Protein 5N10 (pdb70)

Organism: Homo sapiens (NCBI:txid9606)

Radius of gyration: 26.57 Å; Cα contacts (8 Å, |Δi|>4): 600; chains: 5; bounding box: 74×60×58 Å

Nearest PDB structures (foldseek):
  6fna-assembly1_A  TM=9.898E-01  e=1.212E-25  Homo sapiens
  8we2-assembly1_B  TM=9.882E-01  e=4.073E-25  Homo sapiens
  8p1h-assembly1_B-2  TM=9.927E-01  e=7.636E-25  Homo sapiens
  7d8p-assembly1_B  TM=9.892E-01  e=4.660E-25  Homo sapiens
  5exa-assembly1_A  TM=9.901E-01  e=1.638E-24  Homo sapiens

Foldseek 3Di:
DDDD/DDLVVLLVQLVVCVVVVNLVSNLVSLLVNLVVQAADDPSSVVSNVVSLCSVLVVLLVVLVVLVVVLVVDDVVNVPSVVSVVVSVVSLVSNVVSLVSLLVSLVPHQCVNDDDLLSNLQSLLVQLVSLLSNLLPDDDVSNVVSLVSSLVSLVVSQVSCVPPHQLLALSNLVSLLVVLVSCCPRVVNLVVSLVSLVVSLVSCVVVVVPDDPVCNVSSVVSSVSSVVVNCVSVVD/DDLVVDDLVVLVVQLVVCVVVVNLVSNLVSLLSSQVVFAEDDPSSLVSNCVSLCVVLVVLVVVLVVLVVCLVPDDDDVVVNVVSVVVSVVSLVSNVVSLVSLLCSLVPGQCVNDDQLLSNLSSLLSQLVSLLSNLVPDDDPSNVVSLVRSLVSLVVSQVSCVVPHQLLPLSNLVSLLVNLVSCCPPVVHNVVSLVSLVVSLVSNVVCLVVDDPVSNVSRVVSSVSSVVVNVVRVVD/DPAPVDDPVRHDDD

Structure (mmCIF, N/CA/C/O backbone):
data_5N10
#
_entry.id   5N10
#
_cell.length_a   133.807
_cell.length_b   57.571
_cell.length_c   93.450
_cell.angle_alpha   90.00
_cell.angle_beta   98.64
_cell.angle_gamma   90.00
#
_symmetry.space_group_name_H-M   'C 1 2 1'
#
loop_
_entity.id
_entity.type
_entity.pdbx_description
1 polymer 'Estrogen receptor'
2 polymer '14-3-3 protein beta/alpha'
3 polymer '14-3-3 protein beta/alpha'
4 non-polymer GLYCEROL
5 non-polymer Cucurbit[8]uril
6 water water
#
loop_
_atom_site.group_PDB
_atom_site.id
_atom_site.type_symbol
_atom_site.label_atom_id
_atom_site.label_alt_id
_atom_site.label_comp_id
_atom_site.label_asym_id
_atom_site.label_entity_id
_atom_site.label_seq_id
_atom_site.pdbx_PDB_ins_code
_atom_site.Cartn_x
_atom_site.Cartn_y
_atom_site.Cartn_z
_atom_site.occupancy
_atom_site.B_iso_or_equiv
_atom_site.auth_seq_id
_atom_site.auth_comp_id
_atom_site.auth_asym_id
_atom_site.auth_atom_id
_atom_site.pdbx_PDB_model_num
ATOM 1 N N . PHE A 1 11 ? 22.344 2.871 27.564 1.00 36.97 591 PHE F N 1
ATOM 2 C CA . PHE A 1 11 ? 23.166 2.713 26.362 1.00 30.96 591 PHE F CA 1
ATOM 3 C C . PHE A 1 11 ? 24.399 3.592 26.469 1.00 38.78 591 PHE F C 1
ATOM 4 O O . PHE A 1 11 ? 24.362 4.634 27.122 1.00 36.46 591 PHE F O 1
ATOM 20 N N . PRO A 1 12 ? 25.504 3.175 25.836 1.00 31.56 592 PRO F N 1
ATOM 21 C CA . PRO A 1 12 ? 26.701 4.015 25.890 1.00 29.92 592 PRO F CA 1
ATOM 22 C C . PRO A 1 12 ? 26.545 5.249 25.010 1.00 33.12 592 PRO F C 1
ATOM 23 O O . PRO A 1 12 ? 25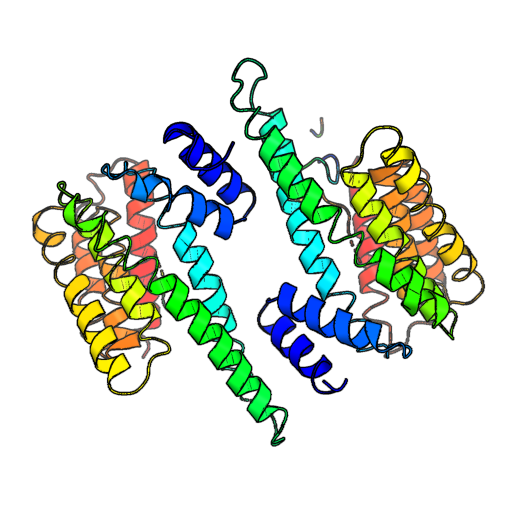.700 5.287 24.111 1.00 30.28 592 PRO F O 1
ATOM 34 N N . ALA A 1 13 ? 27.357 6.266 25.272 1.00 29.26 593 ALA F N 1
ATOM 35 C CA . ALA A 1 13 ? 27.248 7.508 24.540 1.00 25.01 593 ALA F CA 1
ATOM 36 C C . ALA A 1 13 ? 27.925 7.380 23.198 1.00 26.65 593 ALA F C 1
ATOM 37 O O . ALA A 1 13 ? 29.025 6.819 23.106 1.00 29.26 593 ALA F O 1
ATOM 60 N N . VAL A 1 15 ? 28.286 9.998 19.389 1.00 26.59 595 VAL F N 1
ATOM 61 C CA . VAL A 1 15 ? 28.092 11.351 18.848 1.00 31.98 595 VAL F CA 1
ATOM 62 C C . VAL A 1 15 ? 28.034 11.363 17.336 1.00 48.64 595 VAL F C 1
ATOM 63 O O . VAL A 1 15 ? 28.393 10.401 16.656 1.00 35.39 595 VAL F O 1
ATOM 77 N N . MET B 2 3 ? -10.415 -4.506 8.463 1.00 102.33 3 MET A N 1
ATOM 78 C CA . MET B 2 3 ? -9.770 -4.850 9.725 1.00 90.22 3 MET A CA 1
ATOM 79 C C . MET B 2 3 ? -10.757 -4.692 10.866 1.00 82.36 3 MET A C 1
ATOM 80 O O . MET B 2 3 ? -11.705 -3.914 10.764 1.00 88.37 3 MET A O 1
ATOM 93 N N . ASP B 2 4 ? -10.532 -5.428 11.951 1.00 66.91 4 ASP A N 1
ATOM 94 C CA . ASP B 2 4 ? -11.424 -5.380 13.103 1.00 54.97 4 ASP A CA 1
ATOM 95 C C . ASP B 2 4 ? -10.870 -4.479 14.207 1.00 57.71 4 ASP A C 1
ATOM 96 O O . ASP B 2 4 ? -9.667 -4.207 14.278 1.00 48.60 4 ASP A O 1
ATOM 105 N N . LYS B 2 5 ? -11.780 -4.055 15.074 1.00 50.01 5 LYS A N 1
ATOM 106 C CA . LYS B 2 5 ? -11.551 -3.050 16.101 1.00 46.78 5 LYS A CA 1
ATOM 107 C C . LYS B 2 5 ? -10.418 -3.386 17.069 1.00 54.38 5 LYS A C 1
ATOM 108 O O . LYS B 2 5 ? -9.569 -2.538 17.369 1.00 35.00 5 LYS A O 1
ATOM 127 N N . SER B 2 6 ? -10.411 -4.610 17.591 1.00 40.17 6 SER A N 1
ATOM 128 C CA . SER B 2 6 ? -9.423 -4.972 18.606 1.00 34.48 6 SER A CA 1
ATOM 129 C C . SER B 2 6 ? -8.008 -4.905 18.021 1.00 32.26 6 SER A C 1
ATOM 130 O O . SER B 2 6 ? -7.054 -4.546 18.718 1.00 39.07 6 SER A O 1
ATOM 138 N N A GLU B 2 7 ? -7.882 -5.233 16.739 0.45 30.47 7 GLU A N 1
ATOM 139 N N B GLU B 2 7 ? -7.896 -5.260 16.749 0.55 30.53 7 GLU A N 1
ATOM 140 C CA A GLU B 2 7 ? -6.605 -5.203 16.040 0.45 31.82 7 GLU A CA 1
ATOM 141 C CA B GLU B 2 7 ? -6.646 -5.207 16.026 0.55 31.51 7 GLU A CA 1
ATOM 142 C C A GLU B 2 7 ? -6.090 -3.768 15.898 0.45 35.58 7 GLU A C 1
ATOM 143 C C B GLU B 2 7 ? -6.138 -3.765 16.026 0.55 35.30 7 GLU A C 1
ATOM 144 O O A GLU B 2 7 ? -4.906 -3.480 16.076 0.45 29.50 7 GLU A O 1
ATOM 145 O O B GLU B 2 7 ? -5.021 -3.472 16.467 0.55 30.18 7 GLU A O 1
ATOM 168 N N . LEU B 2 8 ? -6.994 -2.869 15.553 1.00 33.27 8 LEU A N 1
ATOM 169 C CA . LEU B 2 8 ? -6.629 -1.444 15.407 1.00 27.26 8 LEU A CA 1
ATOM 170 C C . LEU B 2 8 ? -6.289 -0.817 16.750 1.00 30.76 8 LEU A C 1
ATOM 171 O O . LEU B 2 8 ? -5.365 0.006 16.821 1.00 26.56 8 LEU A O 1
ATOM 188 N N . VAL B 2 9 ? -7.027 -1.173 17.799 1.00 25.36 9 VAL A N 1
ATOM 189 C CA . VAL B 2 9 ? -6.739 -0.663 19.132 1.00 20.64 9 VAL A CA 1
ATOM 190 C C . VAL B 2 9 ? -5.352 -1.117 19.598 1.00 28.39 9 VAL A C 1
ATOM 191 O O . VAL B 2 9 ? -4.576 -0.335 20.150 1.00 22.59 9 VAL A O 1
ATOM 204 N N . GLN B 2 10 ? -5.005 -2.376 19.354 1.00 28.69 10 GLN A N 1
ATOM 205 C CA . GLN B 2 10 ? -3.696 -2.830 19.758 1.00 25.48 10 GLN A CA 1
ATOM 206 C C . GLN B 2 10 ? -2.605 -2.107 18.959 1.00 19.43 10 GLN A C 1
ATOM 207 O O . GLN B 2 10 ? -1.583 -1.734 19.527 1.00 26.13 10 GLN A O 1
ATOM 221 N N . LYS B 2 11 ? -2.832 -1.883 17.679 1.00 25.82 11 LYS A N 1
ATOM 222 C CA . LYS B 2 11 ? -1.875 -1.128 16.874 1.00 25.36 11 LYS A CA 1
ATOM 223 C C . LYS B 2 11 ? -1.682 0.269 17.471 1.00 22.86 11 LYS A C 1
ATOM 224 O O . LYS B 2 11 ? -0.564 0.772 17.610 1.00 22.42 11 LYS A O 1
ATOM 243 N N . ALA B 2 12 ? -2.791 0.899 17.839 1.00 23.13 12 ALA A N 1
ATOM 244 C CA . ALA B 2 12 ? -2.705 2.252 18.427 1.00 22.22 12 ALA A CA 1
ATOM 245 C C . ALA B 2 12 ? -1.886 2.257 19.688 1.00 22.75 12 ALA A C 1
ATOM 246 O O . ALA B 2 12 ? -1.107 3.182 19.957 1.00 20.46 12 ALA A O 1
ATOM 253 N N . LYS B 2 13 ? -2.060 1.228 20.515 1.00 20.56 13 LYS A N 1
ATOM 254 C CA . LYS B 2 13 ? -1.331 1.165 21.757 1.00 20.50 13 LYS A CA 1
ATOM 255 C C . LYS B 2 13 ? 0.189 0.989 21.554 1.00 20.71 13 LYS A C 1
ATOM 256 O O . LYS B 2 13 ? 0.972 1.583 22.291 1.00 22.03 13 LYS A O 1
ATOM 275 N N . LEU B 2 14 ? 0.558 0.143 20.607 1.00 21.80 14 LEU A N 1
ATOM 276 C CA . LEU B 2 14 ? 1.953 -0.062 20.228 1.00 22.02 14 LEU A CA 1
ATOM 277 C C . LEU B 2 14 ? 2.535 1.235 19.678 1.00 19.66 14 LEU A C 1
ATOM 278 O O . LEU B 2 14 ? 3.631 1.654 20.088 1.00 21.16 14 LEU A O 1
ATOM 294 N N . ALA B 2 15 ? 1.790 1.873 18.783 1.00 20.94 15 ALA A N 1
ATOM 295 C CA . ALA B 2 15 ? 2.221 3.129 18.162 1.00 17.67 15 ALA A CA 1
ATOM 296 C C . ALA B 2 15 ? 2.448 4.212 19.218 1.00 18.82 15 ALA A C 1
ATOM 297 O O . ALA B 2 15 ? 3.440 4.974 19.180 1.00 19.47 15 ALA A O 1
ATOM 304 N N . GLU B 2 16 ? 1.548 4.287 20.202 1.00 18.63 16 GLU A N 1
ATOM 305 C CA . GLU B 2 16 ? 1.716 5.228 21.292 1.00 19.08 16 GLU A CA 1
ATOM 306 C C . GLU B 2 16 ? 3.035 5.044 22.030 1.00 21.18 16 GLU A C 1
ATOM 307 O O . GLU B 2 16 ? 3.774 6.003 22.278 1.00 20.08 16 GLU A O 1
ATOM 319 N N . GLN B 2 17 ? 3.337 3.802 22.392 1.00 21.86 17 GLN A N 1
ATOM 320 C CA . GLN B 2 17 ? 4.540 3.525 23.152 1.00 19.65 17 GLN A CA 1
ATOM 321 C C . GLN B 2 17 ? 5.800 3.858 22.326 1.00 18.25 17 GLN A C 1
ATOM 322 O O . GLN B 2 17 ? 6.782 4.389 22.892 1.00 21.57 17 GLN A O 1
ATOM 336 N N . ALA B 2 18 ? 5.710 3.630 21.026 1.00 20.68 18 ALA A N 1
ATOM 337 C CA . ALA B 2 18 ? 6.830 3.869 20.112 1.00 19.38 18 ALA A CA 1
ATOM 338 C C . ALA B 2 18 ? 6.907 5.317 19.658 1.00 21.84 18 ALA A C 1
ATOM 339 O O . ALA B 2 18 ? 7.773 5.649 18.867 1.00 21.19 18 ALA A O 1
ATOM 346 N N . GLU B 2 19 ? 6.001 6.157 20.141 1.00 19.46 19 GLU A N 1
ATOM 347 C CA . GLU B 2 19 ? 5.910 7.562 19.770 1.00 19.70 19 GLU A CA 1
ATOM 348 C C . GLU B 2 19 ? 5.758 7.753 18.261 1.00 19.19 19 GLU A C 1
ATOM 349 O O . GLU B 2 19 ? 6.391 8.640 17.655 1.00 21.41 19 GLU A O 1
ATOM 361 N N . ARG B 2 20 ? 4.942 6.886 17.672 1.00 18.40 20 ARG A N 1
ATOM 362 C CA . ARG B 2 20 ? 4.620 6.938 16.254 1.00 17.80 20 ARG A CA 1
ATOM 363 C C . ARG B 2 20 ? 3.187 7.394 16.115 1.00 18.24 20 ARG A C 1
ATOM 364 O O . ARG B 2 20 ? 2.253 6.622 15.899 1.00 19.06 20 ARG A O 1
ATOM 385 N N . TYR B 2 21 ? 2.993 8.694 16.284 1.00 21.98 21 TYR A N 1
ATOM 386 C CA . TYR B 2 21 ? 1.648 9.187 16.430 1.00 19.19 21 TYR A CA 1
ATOM 387 C C . TYR B 2 21 ? 0.841 9.228 15.133 1.00 18.96 21 TYR A C 1
ATOM 388 O O . TYR B 2 21 ? -0.391 9.170 15.175 1.00 21.68 21 TYR A O 1
ATOM 406 N N . ASP B 2 22 ? 1.492 9.303 13.968 1.00 19.87 22 ASP A N 1
ATOM 407 C CA . ASP B 2 22 ? 0.747 9.197 12.725 1.00 20.23 22 ASP A CA 1
ATOM 408 C C . ASP B 2 22 ? 0.113 7.818 12.613 1.00 20.39 22 ASP A C 1
ATOM 409 O O . ASP B 2 22 ? -1.057 7.691 12.246 1.00 22.51 22 ASP A O 1
ATOM 418 N N . ASP B 2 23 ? 0.876 6.769 12.957 1.00 21.16 23 ASP A N 1
ATOM 419 C CA . ASP B 2 23 ? 0.314 5.436 12.952 1.00 18.62 23 ASP A CA 1
ATOM 420 C C . ASP B 2 23 ? -0.832 5.347 13.963 1.00 18.95 23 ASP A C 1
ATOM 421 O O . ASP B 2 23 ? -1.867 4.715 13.689 1.00 23.52 23 ASP A O 1
ATOM 430 N N . MET B 2 24 ? -0.642 5.950 15.132 1.00 18.56 24 MET A N 1
ATOM 431 C CA . MET B 2 24 ? -1.648 5.870 16.186 1.00 16.88 24 MET A CA 1
ATOM 432 C C . MET B 2 24 ? -2.937 6.541 15.724 1.00 17.79 24 MET A C 1
ATOM 433 O O . MET B 2 24 ? -4.046 5.979 15.906 1.00 20.94 24 MET A O 1
ATOM 447 N N . ALA B 2 25 ? -2.798 7.723 15.137 1.00 21.58 25 ALA A N 1
ATOM 448 C CA . ALA B 2 25 ? -3.962 8.486 14.687 1.00 21.75 25 ALA A CA 1
ATOM 449 C C . ALA B 2 25 ? -4.688 7.732 13.575 1.00 23.21 25 ALA A C 1
ATOM 450 O O . ALA B 2 25 ? -5.915 7.645 13.578 1.00 22.68 25 ALA A O 1
ATOM 457 N N . ALA B 2 26 ? -3.931 7.183 12.633 1.00 21.59 26 ALA A N 1
ATOM 458 C CA . ALA B 2 26 ? -4.535 6.432 11.539 1.00 27.04 26 ALA A CA 1
ATOM 459 C C . ALA B 2 26 ? -5.336 5.248 12.067 1.00 25.63 26 ALA A C 1
ATOM 460 O O . ALA B 2 26 ? -6.449 4.987 11.584 1.00 25.70 26 ALA A O 1
ATOM 467 N N . ALA B 2 27 ? -4.792 4.513 13.036 1.00 21.28 27 ALA A N 1
ATOM 468 C CA . ALA B 2 27 ? -5.510 3.384 13.607 1.00 24.43 27 ALA A CA 1
ATOM 469 C C . ALA B 2 27 ? -6.823 3.840 14.221 1.00 30.90 27 ALA A C 1
ATOM 470 O O . ALA B 2 27 ? -7.874 3.244 13.974 1.00 25.49 27 ALA A O 1
ATOM 477 N N . MET B 2 28 ? -6.766 4.881 15.049 1.00 24.51 28 MET A N 1
ATOM 478 C CA . MET B 2 28 ? -7.975 5.303 15.771 1.00 18.24 28 MET A CA 1
ATOM 479 C C . MET B 2 28 ? -8.984 6.048 14.886 1.00 24.93 28 MET A C 1
ATOM 480 O O . MET B 2 28 ? -10.172 6.055 15.204 1.00 25.45 28 MET A O 1
ATOM 494 N N . LYS B 2 29 ? -8.536 6.634 13.798 1.00 22.94 29 LYS A N 1
ATOM 495 C CA . LYS B 2 29 ? -9.447 7.216 12.809 1.00 22.75 29 LYS A CA 1
ATOM 496 C C . LYS B 2 29 ? -10.230 6.070 12.192 1.00 27.52 29 LYS A C 1
ATOM 497 O O . LYS B 2 29 ? -11.450 6.135 12.051 1.00 27.88 29 LYS A O 1
ATOM 516 N N . ALA B 2 30 ? -9.526 5.001 11.844 1.00 25.30 30 ALA A N 1
ATOM 517 C CA . ALA B 2 30 ? -10.205 3.808 11.311 1.00 28.75 30 ALA A CA 1
ATOM 518 C C . ALA B 2 30 ? -11.247 3.239 12.281 1.00 30.16 30 ALA A C 1
ATOM 519 O O . ALA B 2 30 ? -12.391 2.941 11.874 1.00 31.02 30 ALA A O 1
ATOM 526 N N . VAL B 2 31 ? -10.874 3.068 13.545 1.00 24.64 31 VAL A N 1
ATOM 527 C CA . VAL B 2 31 ? -11.805 2.649 14.579 1.00 26.04 31 VAL A CA 1
ATOM 528 C C . VAL B 2 31 ? -13.038 3.552 14.613 1.00 32.94 31 VAL A C 1
ATOM 529 O O . VAL B 2 31 ? -14.167 3.066 14.662 1.00 27.57 31 VAL A O 1
ATOM 542 N N . THR B 2 32 ? -12.828 4.866 14.610 1.00 24.92 32 THR A N 1
ATOM 543 C CA . THR B 2 32 ? -13.950 5.792 14.686 1.00 23.72 32 THR A CA 1
ATOM 544 C C . THR B 2 32 ? -14.887 5.657 13.478 1.00 25.42 32 THR A C 1
ATOM 545 O O . THR B 2 32 ? -16.110 5.743 13.629 1.00 30.76 32 THR A O 1
ATOM 556 N N . GLU B 2 33 ? -14.317 5.498 12.293 1.00 25.35 33 GLU A N 1
ATOM 557 C CA . GLU B 2 33 ? -15.083 5.451 11.045 1.00 32.60 33 GLU A CA 1
ATOM 558 C C . GLU B 2 33 ? -15.929 4.174 10.918 1.00 38.11 33 GLU A C 1
ATOM 559 O O . GLU B 2 33 ? -16.716 4.034 9.977 1.00 37.46 33 GLU A O 1
ATOM 571 N N . GLN B 2 34 ? -15.792 3.269 11.878 1.00 31.02 34 GLN A N 1
ATOM 572 C CA . GLN B 2 34 ? -16.639 2.069 11.921 1.00 37.49 34 GLN A CA 1
ATOM 573 C C . GLN B 2 34 ? -18.013 2.397 12.499 1.00 49.57 34 GLN A C 1
ATOM 574 O O . GLN B 2 34 ? -18.934 1.568 12.456 1.00 41.34 34 GLN A O 1
ATOM 588 N N . GLY B 2 35 ? -18.139 3.598 13.061 1.00 36.67 35 GLY A N 1
ATOM 589 C CA . GLY B 2 35 ? -19.443 4.185 13.335 1.00 39.13 35 GLY A CA 1
ATOM 590 C C . GLY B 2 35 ? -20.060 3.902 14.682 1.00 35.34 35 GLY A C 1
ATOM 591 O O . GLY B 2 35 ? -21.138 4.411 14.992 1.00 47.01 35 GLY A O 1
ATOM 595 N N A HIS B 2 36 ? -19.377 3.099 15.489 0.37 32.28 36 HIS A N 1
ATOM 596 N N B HIS B 2 36 ? -19.392 3.087 15.487 0.31 32.27 36 HIS A N 1
ATOM 597 N N C HIS B 2 36 ? -19.392 3.093 15.492 0.32 32.22 36 HIS A N 1
ATOM 598 C CA A HIS B 2 36 ? -19.842 2.730 16.822 0.37 38.66 36 HIS A CA 1
ATOM 599 C CA B HIS B 2 36 ? -19.879 2.755 16.818 0.31 38.80 36 HIS A CA 1
ATOM 600 C CA C HIS B 2 36 ? -19.891 2.763 16.818 0.32 38.80 36 HIS A CA 1
ATOM 601 C C A HIS B 2 36 ? -19.295 3.699 17.870 0.37 39.03 36 HIS A C 1
ATOM 602 C C B HIS B 2 36 ? -19.314 3.724 17.853 0.31 38.96 36 HIS A C 1
ATOM 603 C C C HIS B 2 36 ? -19.305 3.703 17.865 0.32 39.02 36 HIS A C 1
ATOM 604 O O A HIS B 2 36 ? -18.180 4.200 17.731 0.37 35.51 36 HIS A O 1
ATOM 605 O O B HIS B 2 36 ? -18.213 4.247 17.687 0.31 35.61 36 HIS A O 1
ATOM 606 O O C HIS B 2 36 ? -18.184 4.188 17.719 0.32 35.57 36 HIS A O 1
ATOM 646 N N . GLU B 2 37 ? -20.073 3.962 18.916 1.00 33.97 37 GLU A N 1
ATOM 647 C CA . GLU B 2 37 ? -19.616 4.825 20.005 1.00 36.61 37 GLU A CA 1
ATOM 648 C C . GLU B 2 37 ? -18.317 4.291 20.620 1.00 43.11 37 GLU A C 1
ATOM 649 O O . GLU B 2 37 ? -18.209 3.104 20.919 1.00 34.25 37 GLU A O 1
ATOM 663 N N . LEU B 2 38 ? -17.316 5.156 20.768 1.00 28.25 38 LEU A N 1
ATOM 664 C CA . LEU B 2 38 ? -16.049 4.742 21.376 1.00 24.65 38 LEU A CA 1
ATOM 665 C C . LEU B 2 38 ? -16.119 4.496 22.870 1.00 25.09 38 LEU A C 1
ATOM 666 O O . LEU B 2 38 ? -16.769 5.231 23.629 1.00 26.73 38 LEU A O 1
ATOM 682 N N . SER B 2 39 ? -15.383 3.475 23.308 1.00 26.52 39 SER A N 1
ATOM 683 C CA . SER B 2 39 ? -15.176 3.258 24.736 1.00 27.73 39 SER A CA 1
ATOM 684 C C . SER B 2 39 ? -14.333 4.384 25.267 1.00 28.87 39 SER A C 1
ATOM 685 O O . SER B 2 39 ? -13.738 5.131 24.466 1.00 29.04 39 SER A O 1
ATOM 693 N N . ASN B 2 40 ? -14.276 4.541 26.583 1.00 27.32 40 ASN A N 1
ATOM 694 C CA . ASN B 2 40 ? -13.405 5.559 27.164 1.00 27.28 40 ASN A CA 1
ATOM 695 C C . ASN B 2 40 ? -11.936 5.330 26.786 1.00 32.13 40 ASN A C 1
ATOM 696 O O . ASN B 2 40 ? -11.175 6.298 26.553 1.00 27.16 40 ASN A O 1
ATOM 707 N N . GLU B 2 41 ? -11.526 4.061 26.755 1.00 28.08 41 GLU A N 1
ATOM 708 C CA . GLU B 2 41 ? -10.155 3.715 26.352 1.00 29.06 41 GLU A CA 1
ATOM 709 C C . GLU B 2 41 ? -9.865 4.148 24.914 1.00 27.82 41 GLU A C 1
ATOM 710 O O . GLU B 2 41 ? -8.819 4.766 24.629 1.00 27.19 41 GLU A O 1
ATOM 722 N N . GLU B 2 42 ? -10.779 3.818 24.011 1.00 25.12 42 GLU A N 1
ATOM 723 C CA . GLU B 2 42 ? -10.656 4.198 22.618 1.00 23.48 42 GLU A CA 1
ATOM 724 C C . GLU B 2 42 ? -10.660 5.730 22.442 1.00 23.21 42 GLU A C 1
ATOM 725 O O . GLU B 2 42 ? -9.867 6.275 21.675 1.00 22.23 42 GLU A O 1
ATOM 737 N N . ARG B 2 43 ? -11.563 6.396 23.136 1.00 23.45 43 ARG A N 1
ATOM 738 C CA . ARG B 2 43 ? -11.654 7.843 23.068 1.00 23.53 43 ARG A CA 1
ATOM 739 C C . ARG B 2 43 ? -10.339 8.469 23.466 1.00 24.84 43 ARG A C 1
ATOM 740 O O . ARG B 2 43 ? -9.853 9.434 22.856 1.00 22.87 43 ARG A O 1
ATOM 761 N N . ASN B 2 44 ? -9.746 7.946 24.527 1.00 21.50 44 ASN A N 1
ATOM 762 C CA A ASN B 2 44 ? -8.459 8.450 25.018 0.51 23.69 44 ASN A CA 1
ATOM 763 C CA B ASN B 2 44 ? -8.516 8.550 24.995 0.49 24.08 44 ASN A CA 1
ATOM 764 C C . ASN B 2 44 ? -7.353 8.278 24.008 1.00 22.22 44 ASN A C 1
ATOM 765 O O . ASN B 2 44 ? -6.550 9.173 23.787 1.00 22.70 44 ASN A O 1
ATOM 786 N N . LEU B 2 45 ? -7.291 7.101 23.404 1.00 18.75 45 LEU A N 1
ATOM 787 C CA . LEU B 2 45 ? -6.278 6.804 22.369 1.00 20.22 45 LEU A CA 1
ATOM 788 C C . LEU B 2 45 ? -6.427 7.770 21.188 1.00 21.04 45 LEU A C 1
ATOM 789 O O . LEU B 2 45 ? -5.426 8.294 20.676 1.00 21.07 45 LEU A O 1
ATOM 805 N N . LEU B 2 46 ? -7.648 7.990 20.715 1.00 18.49 46 LEU A N 1
ATOM 806 C CA . LEU B 2 46 ? -7.888 8.913 19.611 1.00 20.41 46 LEU A CA 1
ATOM 807 C C . LEU B 2 46 ? -7.410 10.322 19.987 1.00 20.80 46 LEU A C 1
ATOM 808 O O . LEU B 2 46 ? -6.745 10.990 19.204 1.00 19.71 46 LEU A O 1
ATOM 824 N N A SER B 2 47 ? -7.798 10.764 21.171 0.76 18.91 47 SER A N 1
ATOM 825 N N B SER B 2 47 ? -7.767 10.762 21.184 0.24 19.16 47 SER A N 1
ATOM 826 C CA A SER B 2 47 ? -7.463 12.101 21.661 0.76 18.13 47 SER A CA 1
ATOM 827 C CA B SER B 2 47 ? -7.433 12.110 21.630 0.24 18.52 47 SER A CA 1
ATOM 828 C C A SER B 2 47 ? -5.950 12.315 21.772 0.76 22.19 47 SER A C 1
ATOM 829 C C B SER B 2 47 ? -5.928 12.314 21.757 0.24 22.18 47 SER A C 1
ATOM 830 O O A SER B 2 47 ? -5.420 13.356 21.351 0.76 19.90 47 SER A O 1
ATOM 831 O O B SER B 2 47 ? -5.389 13.335 21.318 0.24 19.79 47 SER A O 1
ATOM 846 N N . VAL B 2 48 ? -5.244 11.347 22.368 1.00 19.40 48 VAL A N 1
ATOM 847 C CA . VAL B 2 48 ? -3.818 11.448 22.549 1.00 20.52 48 VAL A CA 1
ATOM 848 C C . VAL B 2 48 ? -3.121 11.445 21.195 1.00 19.10 48 VAL A C 1
ATOM 849 O O . VAL B 2 48 ? -2.174 12.208 20.979 1.00 18.48 48 VAL A O 1
ATOM 863 N N . ALA B 2 49 ? -3.591 10.620 20.269 1.00 17.76 49 ALA A N 1
ATOM 864 C CA . ALA B 2 49 ? -2.944 10.546 18.962 1.00 17.30 49 ALA A CA 1
ATOM 865 C C . ALA B 2 49 ? -2.979 11.907 18.277 1.00 17.80 49 ALA A C 1
ATOM 866 O O . ALA B 2 49 ? -1.945 12.430 17.847 1.00 18.87 49 ALA A O 1
ATOM 873 N N . TYR B 2 50 ? -4.160 12.472 18.167 1.00 18.27 50 TYR A N 1
ATOM 874 C CA . TYR B 2 50 ? -4.275 13.683 17.389 1.00 16.71 50 TYR A CA 1
ATOM 875 C C . TYR B 2 50 ? -3.675 14.862 18.149 1.00 16.40 50 TYR A C 1
ATOM 876 O O . TYR B 2 50 ? -3.184 15.802 17.527 1.00 17.84 50 TYR A O 1
ATOM 894 N N . LYS B 2 51 ? -3.699 14.830 19.474 1.00 15.64 51 LYS A N 1
ATOM 895 C CA . LYS B 2 51 ? -3.062 15.908 20.242 1.00 16.95 51 LYS A CA 1
ATOM 896 C C . LYS B 2 51 ? -1.590 16.004 19.857 1.00 18.88 51 LYS A C 1
ATOM 897 O O . LYS B 2 51 ? -1.030 17.099 19.722 1.00 19.03 51 LYS A O 1
ATOM 916 N N . ASN B 2 52 ? -0.951 14.846 19.736 1.00 17.65 52 ASN A N 1
ATOM 917 C CA . ASN B 2 52 ? 0.444 14.809 19.369 1.00 16.11 52 ASN A CA 1
ATOM 918 C C . ASN B 2 52 ? 0.716 15.155 17.925 1.00 16.42 52 ASN A C 1
ATOM 919 O O . ASN B 2 52 ? 1.692 15.866 17.631 1.00 18.70 52 ASN A O 1
ATOM 930 N N . VAL B 2 53 ? -0.122 14.669 17.009 1.00 16.86 53 VAL A N 1
ATOM 931 C CA . VAL B 2 53 ? 0.033 15.002 15.594 1.00 16.94 53 VAL A CA 1
ATOM 932 C C . VAL B 2 53 ? -0.128 16.516 15.358 1.00 17.49 53 VAL A C 1
ATOM 933 O O . VAL B 2 53 ? 0.706 17.178 14.716 1.00 18.78 53 VAL A O 1
ATOM 946 N N . VAL B 2 54 ? -1.175 17.105 15.915 1.00 15.62 54 VAL A N 1
ATOM 947 C CA . VAL B 2 54 ? -1.371 18.536 15.727 1.00 17.41 54 VAL A CA 1
ATOM 948 C C . VAL B 2 54 ? -0.361 19.351 16.548 1.00 18.90 54 VAL A C 1
ATOM 949 O O . VAL B 2 54 ? 0.043 20.435 16.127 1.00 19.15 54 VAL A O 1
ATOM 962 N N . GLY B 2 55 ? 0.003 18.864 17.737 1.00 17.58 55 GLY A N 1
ATOM 963 C CA . GLY B 2 55 ? 0.945 19.535 18.614 1.00 17.60 55 GLY A CA 1
ATOM 964 C C . GLY B 2 55 ? 2.276 19.798 17.947 1.00 18.80 55 GLY A C 1
ATOM 965 O O . GLY B 2 55 ? 2.883 20.849 18.171 1.00 17.77 55 GLY A O 1
ATOM 969 N N . ALA B 2 56 ? 2.739 18.825 17.168 1.00 18.77 56 ALA A N 1
ATOM 970 C CA . ALA B 2 56 ? 3.995 18.978 16.413 1.00 20.37 56 ALA A CA 1
ATOM 971 C C . ALA B 2 56 ? 3.922 20.203 15.521 1.00 18.06 56 ALA A C 1
ATOM 972 O O . ALA B 2 56 ? 4.913 20.958 15.423 1.00 18.58 56 ALA A O 1
ATOM 979 N N . ARG B 2 57 ? 2.794 20.400 14.844 1.00 17.32 57 ARG A N 1
ATOM 980 C CA . ARG B 2 57 ? 2.639 21.524 13.916 1.00 17.69 57 ARG A CA 1
ATOM 981 C C . ARG B 2 57 ? 2.486 22.817 14.685 1.00 19.05 57 ARG A C 1
ATOM 982 O O . ARG B 2 57 ? 3.012 23.870 14.294 1.00 19.21 57 ARG A O 1
ATOM 1003 N N . ARG B 2 58 ? 1.718 22.792 15.772 1.00 17.71 58 ARG A N 1
ATOM 1004 C CA . ARG B 2 58 ? 1.609 24.015 16.581 1.00 17.07 58 ARG A CA 1
ATOM 1005 C C . ARG B 2 58 ? 2.996 24.481 17.016 1.00 19.39 58 ARG A C 1
ATOM 1006 O O . ARG B 2 58 ? 3.340 25.664 16.929 1.00 20.83 58 ARG A O 1
ATOM 1027 N N . SER B 2 59 ? 3.797 23.555 17.532 1.00 18.43 59 SER A N 1
ATOM 1028 C CA . SER B 2 59 ? 5.132 23.883 17.997 1.00 18.26 59 SER A CA 1
ATOM 1029 C C . SER B 2 59 ? 6.016 24.454 16.869 1.00 19.15 59 SER A C 1
ATOM 1030 O O . SER B 2 59 ? 6.642 25.502 17.021 1.00 21.22 59 SER A O 1
ATOM 1038 N N . SER B 2 60 ? 6.040 23.751 15.761 1.00 18.67 60 SER A N 1
ATOM 1039 C CA . SER B 2 60 ? 6.869 24.152 14.603 1.00 18.77 60 SER A CA 1
ATOM 1040 C C . SER B 2 60 ? 6.429 25.522 14.085 1.00 20.57 60 SER A C 1
ATOM 1041 O O . SER B 2 60 ? 7.266 26.358 13.762 1.00 22.25 60 SER A O 1
ATOM 1049 N N . TRP B 2 61 ? 5.126 25.763 14.020 1.00 18.60 61 TRP A N 1
ATOM 1050 C CA . TRP B 2 61 ? 4.585 27.012 13.501 1.00 20.52 61 TRP A CA 1
ATOM 1051 C C . TRP B 2 61 ? 5.019 28.172 14.369 1.00 21.48 61 TRP A C 1
ATOM 1052 O O . TRP B 2 61 ? 5.389 29.243 13.870 1.00 22.14 61 TRP A O 1
ATOM 1073 N N . ARG B 2 62 ? 4.944 27.976 15.686 1.00 19.39 62 ARG A N 1
ATOM 1074 C CA . ARG B 2 62 ? 5.376 29.003 16.624 1.00 21.24 62 ARG A CA 1
ATOM 1075 C C . ARG B 2 62 ? 6.843 29.340 16.460 1.00 23.02 62 ARG A C 1
ATOM 1076 O O . ARG B 2 62 ? 7.213 30.517 16.531 1.00 24.83 62 ARG A O 1
ATOM 1097 N N . VAL B 2 63 ? 7.674 28.331 16.241 1.00 20.47 63 VAL A N 1
ATOM 1098 C CA . VAL B 2 63 ? 9.130 28.527 16.085 1.00 22.69 63 VAL A CA 1
ATOM 1099 C C . VAL B 2 63 ? 9.405 29.327 14.830 1.00 25.83 63 VAL A C 1
ATOM 1100 O O . VAL B 2 63 ? 10.160 30.311 14.855 1.00 25.18 63 VAL A O 1
ATOM 1113 N N . ILE B 2 64 ? 8.798 28.925 13.727 1.00 24.05 64 ILE A N 1
ATOM 1114 C CA . ILE B 2 64 ? 9.071 29.600 12.448 1.00 20.49 64 ILE A CA 1
ATOM 1115 C C . ILE B 2 64 ? 8.477 30.987 12.424 1.00 31.35 64 ILE A C 1
ATOM 1116 O O . ILE B 2 64 ? 9.085 31.929 11.901 1.00 29.25 64 ILE A O 1
ATOM 1132 N N . SER B 2 65 ? 7.305 31.157 13.026 1.00 22.27 65 SER A N 1
ATOM 1133 C CA . SER B 2 65 ? 6.739 32.508 13.164 1.00 26.37 65 SER A CA 1
ATOM 1134 C C . SER B 2 65 ? 7.658 33.449 13.909 1.00 33.34 65 SER A C 1
ATOM 1135 O O . SER B 2 65 ? 7.846 34.616 13.523 1.00 38.16 65 SER A O 1
ATOM 1143 N N . SER B 2 66 ? 8.236 32.954 14.984 1.00 26.93 66 SER A N 1
ATOM 1144 C CA . SER B 2 66 ? 9.152 33.760 15.793 1.00 32.03 66 SER A CA 1
ATOM 1145 C C . SER B 2 66 ? 10.397 34.150 14.986 1.00 46.62 66 SER A C 1
ATOM 1146 O O . SER B 2 66 ? 10.851 35.298 15.040 1.00 37.36 66 SER A O 1
ATOM 1154 N N . ILE B 2 67 ? 10.956 33.187 14.256 1.00 34.80 67 ILE A N 1
ATOM 1155 C CA . ILE B 2 67 ? 12.131 33.448 13.412 1.00 34.64 67 ILE A CA 1
ATOM 1156 C C . ILE B 2 67 ? 11.786 34.491 12.370 1.00 37.02 67 ILE A C 1
ATOM 1157 O O . ILE B 2 67 ? 12.537 35.454 12.155 1.00 45.81 67 ILE A O 1
ATOM 1173 N N . GLU B 2 68 ? 10.648 34.313 11.721 1.00 31.49 68 GLU A N 1
ATOM 1174 C CA . GLU B 2 68 ? 10.181 35.262 10.715 1.00 36.36 68 GLU A CA 1
ATOM 1175 C C . GLU B 2 68 ? 10.192 36.710 11.229 1.00 70.60 68 GLU A C 1
ATOM 1176 O O . GLU B 2 68 ? 10.452 37.648 10.471 1.00 66.97 68 GLU A O 1
ATOM 1188 N N . GLN B 2 69 ? 9.906 36.889 12.517 1.00 48.99 69 GLN A N 1
ATOM 1189 C CA . GLN B 2 69 ? 9.815 38.232 13.116 1.00 44.78 69 GLN A CA 1
ATOM 1190 C C . GLN B 2 69 ? 11.169 38.797 13.543 1.00 55.22 69 GLN A C 1
ATOM 1191 O O . GLN B 2 69 ? 11.314 40.004 13.690 1.00 71.83 69 GLN A O 1
ATOM 1205 N N . LYS B 2 70 ? 12.151 37.924 13.746 1.00 58.32 70 LYS A N 1
ATOM 1206 C CA . LYS B 2 70 ? 13.513 38.350 14.065 1.00 79.65 70 LYS A CA 1
ATOM 1207 C C . LYS B 2 70 ? 14.254 38.803 12.809 1.00 98.05 70 LYS A C 1
ATOM 1208 O O . LYS B 2 70 ? 14.995 39.786 12.836 1.00 107.27 70 LYS A O 1
ATOM 1227 N N . THR B 2 71 ? 14.063 38.070 11.714 1.00 87.89 71 THR A N 1
ATOM 1228 C CA . THR B 2 71 ? 14.700 38.409 10.448 1.00 86.62 71 THR A CA 1
ATOM 1229 C C . THR B 2 71 ? 14.122 39.718 9.925 1.00 101.46 71 THR A C 1
ATOM 1230 O O . THR B 2 71 ? 12.900 39.894 9.870 1.00 76.70 71 THR A O 1
ATOM 1241 N N . GLU B 2 72 ? 15.014 40.631 9.551 1.00 113.48 72 GLU A N 1
ATOM 1242 C CA . GLU B 2 72 ? 14.619 41.951 9.076 1.00 126.40 72 GLU A CA 1
ATOM 1243 C C . GLU B 2 72 ? 13.883 41.835 7.745 1.00 123.91 72 GLU A C 1
ATOM 1244 O O . GLU B 2 72 ? 14.089 40.876 7.005 1.00 130.15 72 GLU A O 1
ATOM 1256 N N . ARG B 2 73 ? 13.011 42.797 7.454 1.00 120.45 73 ARG A N 1
ATOM 1257 C CA . ARG B 2 73 ? 12.228 42.776 6.215 1.00 124.40 73 ARG A CA 1
ATOM 1258 C C . ARG B 2 73 ? 13.086 43.096 4.978 1.00 135.46 73 ARG A C 1
ATOM 1259 O O . ARG B 2 73 ? 12.741 42.708 3.855 1.00 100.20 73 ARG A O 1
ATOM 1280 N N . ASN B 2 74 ? 14.204 43.787 5.199 1.00 160.85 74 ASN A N 1
ATOM 1281 C CA . ASN B 2 74 ? 15.158 44.120 4.139 1.00 152.78 74 ASN A CA 1
ATOM 1282 C C . ASN B 2 74 ? 16.195 43.008 3.944 1.00 135.21 74 ASN A C 1
ATOM 1283 O O . ASN B 2 74 ? 17.006 43.052 3.016 1.00 114.34 74 ASN A O 1
ATOM 1294 N N . GLU B 2 75 ? 16.155 42.016 4.834 1.00 133.68 75 GLU A N 1
ATOM 1295 C CA . GLU B 2 75 ? 17.055 40.868 4.782 1.00 120.60 75 GLU A CA 1
ATOM 1296 C C . GLU B 2 75 ? 16.474 39.892 3.775 1.00 108.93 75 GLU A C 1
ATOM 1297 O O . GLU B 2 75 ? 17.192 39.148 3.101 1.00 107.65 75 GLU A O 1
ATOM 1309 N N . LYS B 2 76 ? 15.147 39.915 3.706 1.00 110.02 76 LYS A N 1
ATOM 1310 C CA . LYS B 2 76 ? 14.372 39.258 2.660 1.00 102.03 76 LYS A CA 1
ATOM 1311 C C . LYS B 2 76 ? 14.737 37.776 2.454 1.00 102.35 76 LYS A C 1
ATOM 1312 O O . LYS B 2 76 ? 14.536 37.224 1.373 1.00 80.84 76 LYS A O 1
ATOM 1331 N N . LYS B 2 77 ? 15.285 37.156 3.499 1.00 114.20 77 LYS A N 1
ATOM 1332 C CA . LYS B 2 77 ? 15.330 35.691 3.629 1.00 76.03 77 LYS A CA 1
ATOM 1333 C C . LYS B 2 77 ? 14.038 35.245 4.286 1.00 84.84 77 LYS A C 1
ATOM 1334 O O . LYS B 2 77 ? 13.828 34.064 4.568 1.00 81.30 77 LYS A O 1
ATOM 1353 N N . GLN B 2 78 ? 13.158 36.209 4.520 1.00 85.14 78 GLN A N 1
ATOM 1354 C CA . GLN B 2 78 ? 11.933 35.946 5.229 1.00 77.99 78 GLN A CA 1
ATOM 1355 C C . GLN B 2 78 ? 10.853 35.476 4.277 1.00 65.54 78 GLN A C 1
ATOM 1356 O O . GLN B 2 78 ? 9.794 35.025 4.718 1.00 72.83 78 GLN A O 1
ATOM 1370 N N . GLN B 2 79 ? 11.110 35.582 2.976 1.00 54.51 79 GLN A N 1
ATOM 1371 C CA . GLN B 2 79 ? 10.234 34.952 1.995 1.00 50.83 79 GLN A CA 1
ATOM 1372 C C . GLN B 2 79 ? 10.172 33.465 2.303 1.00 48.84 79 GLN A C 1
ATOM 1373 O O . GLN B 2 79 ? 9.097 32.868 2.346 1.00 47.26 79 GLN A O 1
ATOM 1387 N N A MET B 2 80 ? 11.343 32.877 2.513 0.40 43.62 80 MET A N 1
ATOM 1388 N N B MET B 2 80 ? 11.335 32.868 2.520 0.60 43.61 80 MET A N 1
ATOM 1389 C CA A MET B 2 80 ? 11.456 31.456 2.800 0.40 43.91 80 MET A CA 1
ATOM 1390 C CA B MET B 2 80 ? 11.394 31.444 2.788 0.60 43.98 80 MET A CA 1
ATOM 1391 C C A MET B 2 80 ? 10.799 31.078 4.116 0.40 35.84 80 MET A C 1
ATOM 1392 C C B MET B 2 80 ? 10.763 31.086 4.118 0.60 36.00 80 MET A C 1
ATOM 1393 O O A MET B 2 80 ? 10.144 30.039 4.209 0.40 34.74 80 MET A O 1
ATOM 1394 O O B MET B 2 80 ? 10.097 30.054 4.224 0.60 34.88 80 MET A O 1
ATOM 1421 N N . GLY B 2 81 ? 10.996 31.909 5.131 1.00 34.13 81 GLY A N 1
ATOM 1422 C CA . GLY B 2 81 ? 10.345 31.723 6.418 1.00 39.03 81 GLY A CA 1
ATOM 1423 C C . GLY B 2 81 ? 8.837 31.764 6.262 1.00 52.46 81 GLY A C 1
ATOM 1424 O O . GLY B 2 81 ? 8.114 30.912 6.777 1.00 30.89 81 GLY A O 1
ATOM 1429 N N . LYS B 2 82 ? 8.351 32.764 5.540 1.00 35.11 82 LYS A N 1
ATOM 1430 C CA . LYS B 2 82 ? 6.937 32.859 5.244 1.00 37.89 82 LYS A CA 1
ATOM 1431 C C . LYS B 2 82 ? 6.388 31.607 4.542 1.00 35.18 82 LYS A C 1
ATOM 1432 O O . LYS B 2 82 ? 5.330 31.086 4.928 1.00 33.32 82 LYS A O 1
ATOM 1451 N N . GLU B 2 83 ? 7.076 31.126 3.509 1.00 29.18 83 GLU A N 1
ATOM 1452 C CA . GLU B 2 83 ? 6.560 29.999 2.756 1.00 36.88 83 GLU A CA 1
ATOM 1453 C C . GLU B 2 83 ? 6.595 28.724 3.610 1.00 30.45 83 GLU A C 1
ATOM 1454 O O . GLU B 2 83 ? 5.726 27.854 3.466 1.00 31.20 83 GLU A O 1
ATOM 1466 N N . TYR B 2 84 ? 7.620 28.603 4.453 1.00 31.02 84 TYR A N 1
ATOM 1467 C CA . TYR B 2 84 ? 7.705 27.415 5.324 1.00 30.32 84 TYR A CA 1
ATOM 1468 C C . TYR B 2 84 ? 6.604 27.470 6.359 1.00 30.37 84 TYR A C 1
ATOM 1469 O O . TYR B 2 84 ? 5.952 26.453 6.641 1.00 28.51 84 TYR A O 1
ATOM 1487 N N . ARG B 2 85 ? 6.374 28.655 6.918 1.00 27.47 85 ARG A N 1
ATOM 1488 C CA . ARG B 2 85 ? 5.270 28.844 7.859 1.00 25.85 85 ARG A CA 1
ATOM 1489 C C . ARG B 2 85 ? 3.971 28.435 7.209 1.00 32.18 85 ARG A C 1
ATOM 1490 O O . ARG B 2 85 ? 3.145 27.755 7.816 1.00 28.73 85 ARG A O 1
ATOM 1511 N N . GLU B 2 86 ? 3.773 28.829 5.959 1.00 25.28 86 GLU A N 1
ATOM 1512 C CA . GLU B 2 86 ? 2.531 28.507 5.279 1.00 26.40 86 GLU A CA 1
ATOM 1513 C C . GLU B 2 86 ? 2.379 27.002 5.050 1.00 24.08 86 GLU A C 1
ATOM 1514 O O . GLU B 2 86 ? 1.256 26.492 5.130 1.00 26.27 86 GLU A O 1
ATOM 1526 N N . LYS B 2 87 ? 3.479 26.310 4.762 1.00 26.79 87 LYS A N 1
ATOM 1527 C CA . LYS B 2 87 ? 3.482 24.856 4.609 1.00 28.28 87 LYS A CA 1
ATOM 1528 C C . LYS B 2 87 ? 2.991 24.178 5.899 1.00 26.69 87 LYS A C 1
ATOM 1529 O O . LYS B 2 87 ? 2.115 23.305 5.877 1.00 25.08 87 LYS A O 1
ATOM 1548 N N . ILE B 2 88 ? 3.584 24.587 7.010 1.00 27.01 88 ILE A N 1
ATOM 1549 C CA . ILE B 2 88 ? 3.215 24.041 8.339 1.00 20.58 88 ILE A CA 1
ATOM 1550 C C . ILE B 2 88 ? 1.757 24.386 8.641 1.00 23.76 88 ILE A C 1
ATOM 1551 O O . ILE B 2 88 ? 0.985 23.543 9.126 1.00 20.90 88 ILE A O 1
ATOM 1567 N N . GLU B 2 89 ? 1.343 25.630 8.361 1.00 21.52 89 GLU A N 1
ATOM 1568 C CA . GLU B 2 89 ? -0.064 26.023 8.558 1.00 20.77 89 GLU A CA 1
ATOM 1569 C C . GLU B 2 89 ? -1.043 25.139 7.831 1.00 23.65 89 GLU A C 1
ATOM 1570 O O . GLU B 2 89 ? -2.060 24.720 8.380 1.00 23.66 89 GLU A O 1
ATOM 1582 N N . ALA B 2 90 ? -0.756 24.876 6.555 1.00 22.48 90 ALA A N 1
ATOM 1583 C CA . ALA B 2 90 ? -1.596 23.984 5.753 1.00 26.39 90 ALA A CA 1
ATOM 1584 C C . ALA B 2 90 ? -1.727 22.575 6.361 1.00 22.96 90 ALA A C 1
ATOM 1585 O O . ALA B 2 90 ? -2.826 22.041 6.434 1.00 23.78 90 ALA A O 1
ATOM 1592 N N . GLU B 2 91 ? -0.625 22.010 6.838 1.00 21.51 91 GLU A N 1
ATOM 1593 C CA . GLU B 2 91 ? -0.679 20.721 7.536 1.00 21.99 91 GLU A CA 1
ATOM 1594 C C . GLU B 2 91 ? -1.581 20.790 8.776 1.00 21.04 91 GLU A C 1
ATOM 1595 O O . GLU B 2 91 ? -2.415 19.903 9.007 1.00 20.93 91 GLU A O 1
ATOM 1607 N N . LEU B 2 92 ? -1.384 21.832 9.571 1.00 20.68 92 LEU A N 1
ATOM 1608 C CA . LEU B 2 92 ? -2.160 22.026 10.809 1.00 20.81 92 LEU A CA 1
ATOM 1609 C C . LEU B 2 92 ? -3.630 22.109 10.442 1.00 23.95 92 LEU A C 1
ATOM 1610 O O . LEU B 2 92 ? -4.479 21.471 11.049 1.00 22.10 92 LEU A O 1
ATOM 1626 N N . GLN B 2 93 ? -3.970 22.888 9.418 1.00 22.59 93 GLN A N 1
ATOM 1627 C CA . GLN B 2 93 ? -5.367 23.004 9.028 1.00 21.30 93 GLN A CA 1
ATOM 1628 C C . GLN B 2 93 ? -5.952 21.675 8.540 1.00 24.06 93 GLN A C 1
ATOM 1629 O O . GLN B 2 93 ? -7.087 21.337 8.862 1.00 23.07 93 GLN A O 1
ATOM 1643 N N A ASP B 2 94 ? -5.171 20.882 7.819 0.67 21.76 94 ASP A N 1
ATOM 1644 N N B ASP B 2 94 ? -5.196 20.846 7.841 0.33 21.94 94 ASP A N 1
ATOM 1645 C CA A ASP B 2 94 ? -5.648 19.566 7.373 0.67 21.05 94 ASP A CA 1
ATOM 1646 C CA B ASP B 2 94 ? -5.785 19.581 7.421 0.33 21.97 94 ASP A CA 1
ATOM 1647 C C A ASP B 2 94 ? -5.925 18.606 8.537 0.67 20.01 94 ASP A C 1
ATOM 1648 C C B ASP B 2 94 ? -5.959 18.592 8.572 0.33 20.18 94 ASP A C 1
ATOM 1649 O O A ASP B 2 94 ? -6.927 17.890 8.543 0.67 22.53 94 ASP A O 1
ATOM 1650 O O B ASP B 2 94 ? -6.924 17.824 8.593 0.33 22.27 94 ASP A O 1
ATOM 1667 N N . ILE B 2 95 ? -5.030 18.604 9.527 1.00 21.21 95 ILE A N 1
ATOM 1668 C CA . ILE B 2 95 ? -5.152 17.760 10.698 1.00 18.10 95 ILE A CA 1
ATOM 1669 C C . ILE B 2 95 ? -6.391 18.152 11.476 1.00 19.53 95 ILE A C 1
ATOM 1670 O O . ILE B 2 95 ? -7.207 17.317 11.827 1.00 20.29 95 ILE A O 1
ATOM 1687 N N . CYS B 2 96 ? -6.573 19.442 11.716 1.00 18.86 96 CYS A N 1
ATOM 1688 C CA . CYS B 2 96 ? -7.751 19.873 12.463 1.00 19.84 96 CYS A CA 1
ATOM 1689 C C . CYS B 2 96 ? -9.020 19.561 11.694 1.00 19.46 96 CYS A C 1
ATOM 1690 O O . CYS B 2 96 ? -10.017 19.194 12.270 1.00 19.30 96 CYS A O 1
ATOM 1698 N N . ASN B 2 97 ? -8.992 19.760 10.385 1.00 20.21 97 ASN A N 1
ATOM 1699 C CA . ASN B 2 97 ? -10.155 19.402 9.557 1.00 21.72 97 ASN A CA 1
ATOM 1700 C C . ASN B 2 97 ? -10.535 17.946 9.717 1.00 22.12 97 ASN A C 1
ATOM 1701 O O . ASN B 2 97 ? -11.705 17.613 9.869 1.00 22.36 97 ASN A O 1
ATOM 1712 N N . ASP B 2 98 ? -9.545 17.048 9.723 1.00 22.00 98 ASP A N 1
ATOM 1713 C CA A ASP B 2 98 ? -9.832 15.640 9.874 0.60 23.24 98 ASP A CA 1
ATOM 1714 C CA B ASP B 2 98 ? -9.757 15.628 9.899 0.40 22.76 98 ASP A CA 1
ATOM 1715 C C . ASP B 2 98 ? -10.508 15.338 11.207 1.00 20.32 98 ASP A C 1
ATOM 1716 O O . ASP B 2 98 ? -11.473 14.584 11.258 1.00 22.46 98 ASP A O 1
ATOM 1733 N N . VAL B 2 99 ? -10.016 15.940 12.281 1.00 19.36 99 VAL A N 1
ATOM 1734 C CA . VAL B 2 99 ? -10.570 15.717 13.590 1.00 18.36 99 VAL A CA 1
ATOM 1735 C C . VAL B 2 99 ? -11.981 16.286 13.661 1.00 16.86 99 VAL A C 1
ATOM 1736 O O . VAL B 2 99 ? -12.892 15.645 14.192 1.00 19.09 99 VAL A O 1
ATOM 1749 N N . LEU B 2 100 ? -12.172 17.485 13.104 1.00 21.14 100 LEU A N 1
ATOM 1750 C CA . LEU B 2 100 ? -13.483 18.110 13.141 1.00 20.11 100 LEU A CA 1
ATOM 1751 C C . LEU B 2 100 ? -14.513 17.326 12.321 1.00 22.34 100 LEU A C 1
ATOM 1752 O O . LEU B 2 100 ? -15.677 17.244 12.695 1.00 24.53 100 LEU A O 1
ATOM 1768 N N . GLU B 2 101 ? -14.063 16.717 11.234 1.00 22.11 101 GLU A N 1
ATOM 1769 C CA . GLU B 2 101 ? -14.882 15.778 10.454 1.00 23.09 101 GLU A CA 1
ATOM 1770 C C . GLU B 2 101 ? -15.308 14.598 11.296 1.00 22.59 101 GLU A C 1
ATOM 1771 O O . GLU B 2 101 ? -16.476 14.230 11.312 1.00 25.70 101 GLU A O 1
ATOM 1783 N N . LEU B 2 102 ? -14.360 13.956 11.986 1.00 21.12 102 LEU A N 1
ATOM 1784 C CA . LEU B 2 102 ? -14.730 12.864 12.882 1.00 21.75 102 LEU A CA 1
ATOM 1785 C C . LEU B 2 102 ? -15.703 13.298 13.960 1.00 23.11 102 LEU A C 1
ATOM 1786 O O . LEU B 2 102 ? -16.630 12.568 14.265 1.00 24.17 102 LEU A O 1
ATOM 1802 N N . LEU B 2 103 ? -15.513 14.491 14.521 1.00 21.88 103 LEU A N 1
ATOM 1803 C CA . LEU B 2 103 ? -16.384 14.963 15.588 1.00 19.38 103 LEU A CA 1
ATOM 1804 C C . LEU B 2 103 ? -17.814 15.161 15.076 1.00 22.97 103 LEU A C 1
ATOM 1805 O O . LEU B 2 103 ? -18.779 14.772 15.738 1.00 22.85 103 LEU A O 1
ATOM 1821 N N . ASP B 2 104 ? -17.938 15.727 13.889 1.00 23.78 104 ASP A N 1
ATOM 1822 C CA . ASP B 2 104 ? -19.250 16.085 13.362 1.00 23.31 104 ASP A CA 1
ATOM 1823 C C . ASP B 2 104 ? -20.011 14.858 12.896 1.00 26.52 104 ASP A C 1
ATOM 1824 O O . ASP B 2 104 ? -21.212 14.759 13.072 1.00 26.64 104 ASP A O 1
ATOM 1833 N N . LYS B 2 105 ? -19.289 13.934 12.277 1.00 24.05 105 LYS A N 1
ATOM 1834 C CA . LYS B 2 105 ? -19.901 12.793 11.620 1.00 26.03 105 LYS A CA 1
ATOM 1835 C C . LYS B 2 105 ? -20.177 11.650 12.566 1.00 25.92 105 LYS A C 1
ATOM 1836 O O . LYS B 2 105 ? -21.198 10.980 12.424 1.00 27.55 105 LYS A O 1
ATOM 1855 N N . TYR B 2 106 ? -19.280 11.407 13.526 1.00 26.14 106 TYR A N 1
ATOM 1856 C CA . TYR B 2 106 ? -19.366 10.246 14.402 1.00 25.63 106 TYR A CA 1
ATOM 1857 C C . TYR B 2 106 ? -19.449 10.553 15.872 1.00 29.89 106 TYR A C 1
ATOM 1858 O O . TYR B 2 106 ? -20.348 10.087 16.551 1.00 27.69 106 TYR A O 1
ATOM 1876 N N . LEU B 2 107 ? -18.507 11.325 16.386 1.00 23.65 107 LEU A N 1
ATOM 1877 C CA . LEU B 2 107 ? -18.299 11.327 17.808 1.00 20.89 107 LEU A CA 1
ATOM 1878 C C . LEU B 2 107 ? -19.384 12.086 18.534 1.00 24.64 107 LEU A C 1
ATOM 1879 O O . LEU B 2 107 ? -19.910 11.588 19.518 1.00 26.45 107 LEU A O 1
ATOM 1895 N N . ILE B 2 108 ? -19.715 13.297 18.090 1.00 21.89 108 ILE A N 1
ATOM 1896 C CA . ILE B 2 108 ? -20.751 14.049 18.786 1.00 24.15 108 ILE A CA 1
ATOM 1897 C C . ILE B 2 108 ? -22.109 13.368 18.585 1.00 28.88 108 ILE A C 1
ATOM 1898 O O . ILE B 2 108 ? -22.827 13.152 19.560 1.00 26.13 108 ILE A O 1
ATOM 1914 N N . PRO B 2 109 ? -22.439 12.960 17.352 1.00 27.32 109 PRO A N 1
ATOM 1915 C CA . PRO B 2 109 ? -23.783 12.346 17.217 1.00 31.93 109 PRO A CA 1
ATOM 1916 C C . PRO B 2 109 ? -23.953 11.008 17.939 1.00 30.62 109 PRO A C 1
ATOM 1917 O O . PRO B 2 109 ? -25.070 10.666 18.361 1.00 35.83 109 PRO A O 1
ATOM 1928 N N . ASN B 2 110 ? -22.883 10.264 18.144 1.00 28.76 110 ASN A N 1
ATOM 1929 C CA . ASN B 2 110 ? -23.021 8.986 18.830 1.00 29.41 110 ASN A CA 1
ATOM 1930 C C . ASN B 2 110 ? -22.907 9.109 20.333 1.00 33.15 110 ASN A C 1
ATOM 1931 O O . ASN B 2 110 ? -23.043 8.115 21.025 1.00 33.99 110 ASN A O 1
ATOM 1942 N N . ALA B 2 111 ? -22.690 10.312 20.867 1.00 27.63 111 ALA A N 1
ATOM 1943 C CA . ALA B 2 111 ? -22.451 10.426 22.305 1.00 28.10 111 ALA A CA 1
ATOM 1944 C C . ALA B 2 111 ? -23.733 10.206 23.099 1.00 36.90 111 ALA A C 1
ATOM 1945 O O . ALA B 2 111 ? -24.652 10.997 22.990 1.00 37.09 111 ALA A O 1
ATOM 1952 N N . THR B 2 112 ? -23.763 9.165 23.932 1.00 35.57 112 THR A N 1
ATOM 1953 C CA . THR B 2 112 ? -24.975 8.828 24.689 1.00 39.18 112 THR A CA 1
ATOM 1954 C C . THR B 2 112 ? -25.056 9.554 26.037 1.00 47.28 112 THR A C 1
ATOM 1955 O O . THR B 2 112 ? -26.114 10.075 26.392 1.00 59.41 112 THR A O 1
ATOM 1966 N N . GLN B 2 113 ? -23.955 9.608 26.786 1.00 35.82 113 GLN A N 1
ATOM 1967 C CA . GLN B 2 113 ? -23.988 10.213 28.127 1.00 33.27 113 GLN A CA 1
ATOM 1968 C C . GLN B 2 113 ? -23.480 11.661 28.113 1.00 36.68 113 GLN A C 1
ATOM 1969 O O . GLN B 2 113 ? -22.635 11.998 27.295 1.00 30.02 113 GLN A O 1
ATOM 1983 N N . PRO B 2 114 ? -23.961 12.506 29.037 1.00 29.71 114 PRO A N 1
ATOM 1984 C CA . PRO B 2 114 ? -23.518 13.907 29.125 1.00 34.33 114 PRO A CA 1
ATOM 1985 C C . PRO B 2 114 ? -22.002 14.061 29.232 1.00 32.79 114 PRO A C 1
ATOM 1986 O O . PRO B 2 114 ? -21.461 14.981 28.618 1.00 28.38 114 PRO A O 1
ATOM 1997 N N . GLU B 2 115 ? -21.327 13.202 29.996 1.00 28.69 115 GLU A N 1
ATOM 1998 C CA . GLU B 2 115 ? -19.881 13.349 30.169 1.00 27.31 115 GLU A CA 1
ATOM 1999 C C . GLU B 2 115 ? -19.184 13.242 28.806 1.00 27.44 115 GLU A C 1
ATOM 2000 O O . GLU B 2 115 ? -18.210 13.947 28.531 1.00 25.95 115 GLU A O 1
ATOM 2012 N N . SER B 2 116 ? -19.681 12.336 27.970 1.00 27.85 116 SER A N 1
ATOM 2013 C CA . SER B 2 116 ? -19.119 12.103 26.625 1.00 27.61 116 SER A CA 1
ATOM 2014 C C . SER B 2 116 ? -19.385 13.272 25.698 1.00 26.94 116 SER A C 1
ATOM 2015 O O . SER B 2 116 ? -18.533 13.644 24.876 1.00 24.74 116 SER A O 1
ATOM 2023 N N . LYS B 2 117 ? -20.601 13.798 25.773 1.00 21.96 117 LYS A N 1
ATOM 2024 C CA . LYS B 2 117 ? -20.990 14.951 24.968 1.00 23.81 117 LYS A CA 1
ATOM 2025 C C . LYS B 2 117 ? -20.061 16.117 25.324 1.00 23.54 117 LYS A C 1
ATOM 2026 O O . LYS B 2 117 ? -19.559 16.836 24.452 1.00 23.70 117 LYS A O 1
ATOM 2045 N N . VAL B 2 118 ? -19.818 16.305 26.613 1.00 20.76 118 VAL A N 1
ATOM 2046 C CA . VAL B 2 118 ? -18.948 17.403 27.036 1.00 19.61 118 VAL A CA 1
ATOM 2047 C C . VAL B 2 118 ? -17.522 17.172 26.547 1.00 19.91 118 VAL A C 1
ATOM 2048 O O . VAL B 2 118 ? -16.869 18.102 26.061 1.00 21.03 118 VAL A O 1
ATOM 2061 N N . PHE B 2 119 ? -17.040 15.934 26.680 1.00 21.18 119 PHE A N 1
ATOM 2062 C CA . PHE B 2 119 ? -15.692 15.616 26.199 1.00 20.17 119 PHE A CA 1
ATOM 2063 C C . PHE B 2 119 ? -15.513 15.995 24.742 1.00 20.39 119 PHE A C 1
ATOM 2064 O O . PHE B 2 119 ? -14.507 16.609 24.352 1.00 19.92 119 PHE A O 1
ATOM 2081 N N . TYR B 2 120 ? -16.481 15.638 23.908 1.00 20.53 120 TYR A N 1
ATOM 2082 C CA . TYR B 2 120 ? -16.302 15.885 22.487 1.00 18.06 120 TYR A CA 1
ATOM 2083 C C . TYR B 2 120 ? -16.594 17.315 22.077 1.00 19.79 120 TYR A C 1
ATOM 2084 O O . TYR B 2 120 ? -15.944 17.840 21.154 1.00 19.81 120 TYR A O 1
ATOM 2102 N N . LEU B 2 121 ? -17.526 17.993 22.749 1.00 19.02 121 LEU A N 1
ATOM 2103 C CA . LEU B 2 121 ? -17.723 19.409 22.458 1.00 19.10 121 LEU A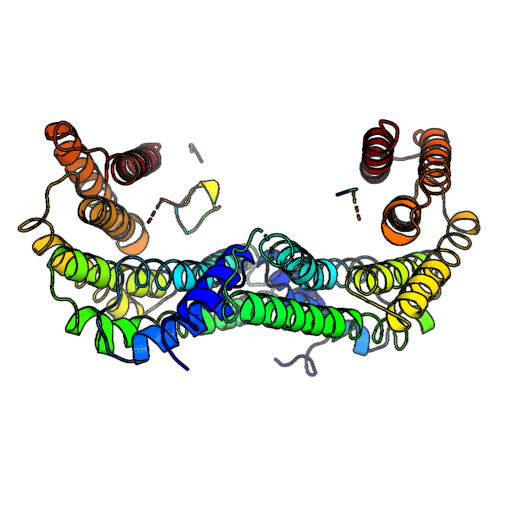 CA 1
ATOM 2104 C C . LEU B 2 121 ? -16.475 20.197 22.877 1.00 17.36 121 LEU A C 1
ATOM 2105 O O . LEU B 2 121 ? -16.068 21.139 22.204 1.00 17.31 121 LEU A O 1
ATOM 2121 N N . LYS B 2 122 ? -15.854 19.803 23.992 1.00 17.45 122 LYS A N 1
ATOM 2122 C CA . LYS B 2 122 ? -14.605 20.414 24.414 1.00 17.21 122 LYS A CA 1
ATOM 2123 C C . LYS B 2 122 ? -13.537 20.210 23.352 1.00 16.98 122 LYS A C 1
ATOM 2124 O O . LYS B 2 122 ? -12.773 21.120 23.007 1.00 18.90 122 LYS A O 1
ATOM 2143 N N A MET B 2 123 ? -13.474 18.995 22.834 0.82 19.54 123 MET A N 1
ATOM 2144 N N B MET B 2 123 ? -13.468 18.993 22.814 0.18 19.54 123 MET A N 1
ATOM 2145 C CA A MET B 2 123 ? -12.501 18.668 21.805 0.82 19.11 123 MET A CA 1
ATOM 2146 C CA B MET B 2 123 ? -12.481 18.684 21.778 0.18 19.15 123 MET A CA 1
ATOM 2147 C C A MET B 2 123 ? -12.737 19.519 20.552 0.82 16.62 123 MET A C 1
ATOM 2148 C C B MET B 2 123 ? -12.729 19.539 20.540 0.18 16.71 123 MET A C 1
ATOM 2149 O O A MET B 2 123 ? -11.798 20.001 19.936 0.82 18.01 123 MET A O 1
ATOM 2150 O O B MET B 2 123 ? -11.789 20.037 19.926 0.18 18.08 123 MET A O 1
ATOM 2177 N N . LYS B 2 124 ? -13.994 19.709 20.169 1.00 17.23 124 LYS A N 1
ATOM 2178 C CA . LYS B 2 124 ? -14.334 20.597 19.061 1.00 16.99 124 LYS A CA 1
ATOM 2179 C C . LYS B 2 124 ? -13.866 22.026 19.345 1.00 17.39 124 LYS A C 1
ATOM 2180 O O . LYS B 2 124 ? -13.223 22.677 18.486 1.00 19.45 124 LYS A O 1
ATOM 2200 N N . GLY B 2 125 ? -14.112 22.505 20.557 1.00 16.58 125 GLY A N 1
ATOM 2201 C CA . GLY B 2 125 ? -13.595 23.782 20.952 1.00 16.34 125 GLY A CA 1
ATOM 2202 C C . GLY B 2 125 ? -12.091 23.866 20.810 1.00 17.33 125 GLY A C 1
ATOM 2203 O O . GLY B 2 125 ? -11.540 24.867 20.383 1.00 18.34 125 GLY A O 1
ATOM 2207 N N . ASP B 2 126 ? -11.411 22.801 21.252 1.00 16.73 126 ASP A N 1
ATOM 2208 C CA . ASP B 2 126 ? -9.957 22.767 21.219 1.00 15.04 126 ASP A CA 1
ATOM 2209 C C . ASP B 2 126 ? -9.418 22.864 19.807 1.00 16.62 126 ASP A C 1
ATOM 2210 O O . ASP B 2 126 ? -8.463 23.618 19.545 1.00 17.10 126 ASP A O 1
ATOM 2219 N N . TYR B 2 127 ? -9.994 22.091 18.896 1.00 15.75 127 TYR A N 1
ATOM 2220 C CA . TYR B 2 127 ? -9.426 22.061 17.541 1.00 17.30 127 TYR A CA 1
ATOM 2221 C C . TYR B 2 127 ? -9.773 23.344 16.758 1.00 16.80 127 TYR A C 1
ATOM 2222 O O . TYR B 2 127 ? -8.947 23.815 15.973 1.00 18.50 127 TYR A O 1
ATOM 2240 N N . PHE B 2 128 ? -10.923 23.949 17.020 1.00 17.96 128 PHE A N 1
ATOM 2241 C CA . PHE B 2 128 ? -11.163 25.273 16.444 1.00 16.83 128 PHE A CA 1
ATOM 2242 C C . PHE B 2 128 ? -10.245 26.292 17.100 1.00 19.52 128 PHE A C 1
ATOM 2243 O O . PHE B 2 128 ? -9.866 27.285 16.463 1.00 19.14 128 PHE A O 1
ATOM 2260 N N . ARG B 2 129 ? -9.925 26.112 18.381 1.00 18.12 129 ARG A N 1
ATOM 2261 C CA . ARG B 2 129 ? -8.932 27.000 19.011 1.00 16.86 129 ARG A CA 1
ATOM 2262 C C . ARG B 2 129 ? -7.567 26.878 18.324 1.00 16.15 129 ARG A C 1
ATOM 2263 O O . ARG B 2 129 ? -6.877 27.852 18.098 1.00 17.07 129 ARG A O 1
ATOM 2284 N N . TYR B 2 130 ? -7.127 25.647 18.060 1.00 17.18 130 TYR A N 1
ATOM 2285 C CA . TYR B 2 130 ? -5.863 25.462 17.358 1.00 18.05 130 TYR A CA 1
ATOM 2286 C C . TYR B 2 130 ? -5.857 26.152 15.987 1.00 17.04 130 TYR A C 1
ATOM 2287 O O . TYR B 2 130 ? -4.865 26.785 15.596 1.00 18.90 130 TYR A O 1
ATOM 2305 N N . LEU B 2 131 ? -6.956 26.027 15.248 1.00 17.87 131 LEU A N 1
ATOM 2306 C CA . LEU B 2 131 ? -7.062 26.748 13.987 1.00 18.65 131 LEU A CA 1
ATOM 2307 C C . LEU B 2 131 ? -6.969 28.251 14.231 1.00 21.97 131 LEU A C 1
ATOM 2308 O O . LEU B 2 131 ? -6.344 28.984 13.451 1.00 21.70 131 LEU A O 1
ATOM 2324 N N . SER B 2 132 ? -7.585 28.716 15.301 1.00 22.00 132 SER A N 1
ATOM 2325 C CA . SER B 2 132 ? -7.607 30.148 15.600 1.00 22.21 132 SER A CA 1
ATOM 2326 C C . SER B 2 132 ? -6.225 30.683 15.946 1.00 24.58 132 SER A C 1
ATOM 2327 O O . SER B 2 132 ? -5.962 31.883 15.802 1.00 23.47 132 SER A O 1
ATOM 2335 N N . GLU B 2 133 ? -5.331 29.812 16.430 1.00 19.37 133 GLU A N 1
ATOM 2336 C CA . GLU B 2 133 ? -3.981 30.239 16.769 1.00 19.14 133 GLU A CA 1
ATOM 2337 C C . GLU B 2 133 ? -3.213 30.735 15.537 1.00 23.03 133 GLU A C 1
ATOM 2338 O O . GLU B 2 133 ? -2.285 31.539 15.656 1.00 25.62 133 GLU A O 1
ATOM 2350 N N . VAL B 2 134 ? -3.586 30.225 14.372 1.00 22.33 134 VAL A N 1
ATOM 2351 C CA . VAL B 2 134 ? -2.847 30.517 13.131 1.00 24.44 134 VAL A CA 1
ATOM 2352 C C . VAL B 2 134 ? -3.696 31.187 12.033 1.00 28.99 134 VAL A C 1
ATOM 2353 O O . VAL B 2 134 ? -3.163 31.598 11.001 1.00 34.90 134 VAL A O 1
ATOM 2366 N N . ALA B 2 135 ? -4.987 31.347 12.269 1.00 26.85 135 ALA A N 1
ATOM 2367 C CA . ALA B 2 135 ? -5.890 31.941 11.270 1.00 29.32 135 ALA A CA 1
ATOM 2368 C C . ALA B 2 135 ? -5.746 33.448 11.202 1.00 31.97 135 ALA A C 1
ATOM 2369 O O . ALA B 2 135 ? -5.276 34.083 12.141 1.00 32.09 135 ALA A O 1
ATOM 2376 N N . SER B 2 136 ? -6.189 34.018 10.082 1.00 36.24 136 SER A N 1
ATOM 2377 C CA . SER B 2 136 ? -6.296 35.472 9.962 1.00 38.55 136 SER A CA 1
ATOM 2378 C C . SER B 2 136 ? -7.613 35.841 9.285 1.00 34.01 136 SER A C 1
ATOM 2379 O O . SER B 2 136 ? -8.317 34.977 8.747 1.00 34.62 136 SER A O 1
ATOM 2387 N N . GLY B 2 137 ? -7.958 37.120 9.342 1.00 45.86 137 GLY A N 1
ATOM 2388 C CA . GLY B 2 137 ? -9.061 37.636 8.560 1.00 47.94 137 GLY A CA 1
ATOM 2389 C C . GLY B 2 137 ? -10.400 37.081 8.969 1.00 48.67 137 GLY A C 1
ATOM 2390 O O . GLY B 2 137 ? -10.655 36.820 10.156 1.00 39.52 137 GLY A O 1
ATOM 2394 N N A ASP B 2 138 ? -11.259 36.891 7.973 0.63 47.59 138 ASP A N 1
ATOM 2395 N N B ASP B 2 138 ? -11.274 36.898 7.982 0.37 47.66 138 ASP A N 1
ATOM 2396 C CA A ASP B 2 138 ? -12.609 36.398 8.195 0.63 53.60 138 ASP A CA 1
ATOM 2397 C CA B ASP B 2 138 ? -12.616 36.393 8.238 0.37 53.30 138 ASP A CA 1
ATOM 2398 C C A ASP B 2 138 ? -12.586 34.933 8.625 0.63 36.29 138 ASP A C 1
ATOM 2399 C C B ASP B 2 138 ? -12.565 34.935 8.671 0.37 36.67 138 ASP A C 1
ATOM 2400 O O A ASP B 2 138 ? -13.473 34.480 9.341 0.63 38.39 138 ASP A O 1
ATOM 2401 O O B ASP B 2 138 ? -13.420 34.482 9.427 0.37 38.22 138 ASP A O 1
ATOM 2418 N N . ASN B 2 139 ? -11.573 34.202 8.181 1.00 29.40 139 ASN A N 1
ATOM 2419 C CA . ASN B 2 139 ? -11.410 32.803 8.578 1.00 32.03 139 ASN A CA 1
ATOM 2420 C C . ASN B 2 139 ? -11.205 32.730 10.094 1.00 31.39 139 ASN A C 1
ATOM 2421 O O . ASN B 2 139 ? -11.763 31.854 10.755 1.00 30.65 139 ASN A O 1
ATOM 2433 N N . LYS B 2 140 ? -10.416 33.653 10.631 1.00 30.72 140 LYS A N 1
ATOM 2434 C CA . LYS B 2 140 ? -10.173 33.679 12.069 1.00 30.11 140 LYS A CA 1
ATOM 2435 C C . LYS B 2 140 ? -11.441 34.010 12.826 1.00 28.33 140 LYS A C 1
ATOM 2436 O O . LYS B 2 140 ? -11.730 33.402 13.853 1.00 25.78 140 LYS A O 1
ATOM 2455 N N . GLN B 2 141 ? -12.225 34.991 12.364 1.00 28.98 141 GLN A N 1
ATOM 2456 C CA . GLN B 2 141 ? -13.490 35.272 13.013 1.00 28.82 141 GLN A CA 1
ATOM 2457 C C . GLN B 2 141 ? -14.355 34.024 13.106 1.00 22.90 141 GLN A C 1
ATOM 2458 O O . GLN B 2 141 ? -15.047 33.791 14.102 1.00 25.12 141 GLN A O 1
ATOM 2472 N N . THR B 2 142 ? -14.343 33.213 12.045 1.00 23.14 142 THR A N 1
ATOM 2473 C CA . THR B 2 142 ? -15.160 32.002 12.009 1.00 26.69 142 THR A CA 1
ATOM 2474 C C . THR B 2 142 ? -14.640 30.945 12.980 1.00 20.78 142 THR A C 1
ATOM 2475 O O . THR B 2 142 ? -15.423 30.330 13.699 1.00 21.44 142 THR A O 1
ATOM 2486 N N . THR B 2 143 ? -13.336 30.697 12.967 1.00 23.54 143 THR A N 1
ATOM 2487 C CA . THR B 2 143 ? -12.806 29.646 13.837 1.00 23.41 143 THR A CA 1
ATOM 2488 C C . THR B 2 143 ? -12.938 30.078 15.318 1.00 22.60 143 THR A C 1
ATOM 2489 O O . THR B 2 143 ? -13.238 29.247 16.182 1.00 21.10 143 THR A O 1
ATOM 2500 N N . VAL B 2 144 ? -12.736 31.366 15.610 1.00 21.84 144 VAL A N 1
ATOM 2501 C CA . VAL B 2 144 ? -12.871 31.832 16.997 1.00 22.03 144 VAL A CA 1
ATOM 2502 C C . VAL B 2 144 ? -14.302 31.659 17.484 1.00 22.69 144 VAL A C 1
ATOM 2503 O O . VAL B 2 144 ? -14.566 31.194 18.616 1.00 22.12 144 VAL A O 1
ATOM 2516 N N A SER B 2 145 ? -15.274 32.065 16.658 0.72 22.53 145 SER A N 1
ATOM 2517 N N B SER B 2 145 ? -15.260 32.041 16.641 0.28 23.12 145 SER A N 1
ATOM 2518 C CA A SER B 2 145 ? -16.670 31.894 16.985 0.72 23.32 145 SER A CA 1
ATOM 2519 C CA B SER B 2 145 ? -16.660 31.889 16.981 0.28 23.26 145 SER A CA 1
ATOM 2520 C C A SER B 2 145 ? -17.089 30.433 17.153 0.72 21.21 145 SER A C 1
ATOM 2521 C C B SER B 2 145 ? -17.040 30.427 17.182 0.28 21.65 145 SER A C 1
ATOM 2522 O O A SER B 2 145 ? -17.850 30.086 18.062 0.72 22.47 145 SER A O 1
ATOM 2523 O O B SER B 2 145 ? -17.715 30.084 18.151 0.28 21.51 145 SER A O 1
ATOM 2538 N N . ASN B 2 146 ? -16.590 29.556 16.280 1.00 22.31 146 ASN A N 1
ATOM 2539 C CA . ASN B 2 146 ? -16.927 28.146 16.354 1.00 21.63 146 ASN A CA 1
ATOM 2540 C C . ASN B 2 146 ? -16.306 27.530 17.625 1.00 19.24 146 ASN A C 1
ATOM 2541 O O . ASN B 2 146 ? -16.920 26.693 18.262 1.00 21.72 146 ASN A O 1
ATOM 2553 N N . SER B 2 147 ? -15.118 27.990 17.991 1.00 18.83 147 SER A N 1
ATOM 2554 C CA . SER B 2 147 ? -14.461 27.484 19.199 1.00 20.04 147 SER A CA 1
ATOM 2555 C C . SER B 2 147 ? -15.308 27.874 20.414 1.00 20.29 147 SER A C 1
ATOM 2556 O O . SER B 2 147 ? -15.634 27.033 21.239 1.00 20.60 147 SER A O 1
ATOM 2564 N N . GLN B 2 148 ? -15.677 29.145 20.505 1.00 21.35 148 GLN A N 1
ATOM 2565 C CA . GLN B 2 148 ? -16.430 29.641 21.647 1.00 21.83 148 GLN A CA 1
ATOM 2566 C C . GLN B 2 148 ? -17.772 28.926 21.779 1.00 20.47 148 GLN A C 1
ATOM 2567 O O . GLN B 2 148 ? -18.183 28.554 22.863 1.00 19.33 148 GLN A O 1
ATOM 2581 N N A GLN B 2 149 ? -18.478 28.728 20.671 0.54 22.07 149 GLN A N 1
ATOM 2582 N N B GLN B 2 149 ? -18.458 28.722 20.659 0.46 22.42 149 GLN A N 1
ATOM 2583 C CA A GLN B 2 149 ? -19.773 28.058 20.717 0.54 24.19 149 GLN A CA 1
ATOM 2584 C CA B GLN B 2 149 ? -19.771 28.081 20.657 0.46 24.24 149 GLN A CA 1
ATOM 2585 C C A GLN B 2 149 ? -19.683 26.645 21.275 0.54 22.04 149 GLN A C 1
ATOM 2586 C C B GLN B 2 149 ? -19.738 26.623 21.171 0.46 20.64 149 GLN A C 1
ATOM 2587 O O A GLN B 2 149 ? -20.488 26.251 22.112 0.54 20.65 149 GLN A O 1
ATOM 2588 O O B GLN B 2 149 ? -20.626 26.181 21.898 0.46 21.60 149 GLN A O 1
ATOM 2615 N N . ALA B 2 150 ? -18.693 25.884 20.812 1.00 20.08 150 ALA A N 1
ATOM 2616 C CA . ALA B 2 150 ? -18.505 24.514 21.250 1.00 18.65 150 ALA A CA 1
ATOM 2617 C C . ALA B 2 150 ? -18.177 24.475 22.722 1.00 19.10 150 ALA A C 1
ATOM 2618 O O . ALA B 2 150 ? -18.760 23.713 23.468 1.00 19.38 150 ALA A O 1
ATOM 2626 N N . TYR B 2 151 ? -17.251 25.336 23.143 1.00 18.26 151 TYR A N 1
ATOM 2627 C CA . TYR B 2 151 ? -16.926 25.389 24.575 1.00 17.47 151 TYR A CA 1
ATOM 2628 C C . TYR B 2 151 ? -18.129 25.776 25.446 1.00 18.71 151 TYR A C 1
ATOM 2629 O O . TYR B 2 151 ? -18.351 25.195 26.502 1.00 19.99 151 TYR A O 1
ATOM 2647 N N . GLN B 2 152 ? -18.882 26.777 25.005 1.00 21.39 152 GLN A N 1
ATOM 2648 C CA . GLN B 2 152 ? -20.027 27.223 25.802 1.00 19.84 152 GLN A CA 1
ATOM 2649 C C .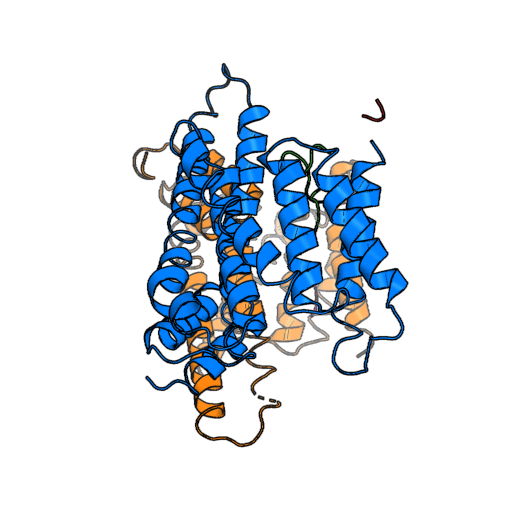 GLN B 2 152 ? -21.122 26.182 25.880 1.00 21.42 152 GLN A C 1
ATOM 2650 O O . GLN B 2 152 ? -21.735 26.015 26.927 1.00 21.59 152 GLN A O 1
ATOM 2664 N N . GLU B 2 153 ? -21.364 25.451 24.797 1.00 21.60 153 GLU A N 1
ATOM 2665 C CA . GLU B 2 153 ? -22.358 24.389 24.833 1.00 21.18 153 GLU A CA 1
ATOM 2666 C C . GLU B 2 153 ? -21.888 23.302 25.793 1.00 23.91 153 GLU A C 1
ATOM 2667 O O . GLU B 2 153 ? -22.666 22.838 26.628 1.00 23.73 153 GLU A O 1
ATOM 2679 N N . ALA B 2 154 ? -20.606 22.943 25.709 1.00 23.08 154 ALA A N 1
ATOM 2680 C CA . ALA B 2 154 ? -20.020 21.969 26.636 1.00 19.47 154 ALA A CA 1
ATOM 2681 C C . ALA B 2 154 ? -20.178 22.457 28.084 1.00 19.49 154 ALA A C 1
ATOM 2682 O O . ALA B 2 154 ? -20.490 21.675 29.001 1.00 24.19 154 ALA A O 1
ATOM 2689 N N . PHE B 2 155 ? -19.980 23.756 28.284 1.00 20.44 155 PHE A N 1
ATOM 2690 C CA . PHE B 2 155 ? -20.048 24.381 29.608 1.00 20.80 155 PHE A CA 1
ATOM 2691 C C . PHE B 2 155 ? -21.455 24.292 30.161 1.00 26.32 155 PHE A C 1
ATOM 2692 O O . PHE B 2 155 ? -21.644 23.971 31.323 1.00 26.61 155 PHE A O 1
ATOM 2709 N N . GLU B 2 156 ? -22.450 24.545 29.318 1.00 24.48 156 GLU A N 1
ATOM 2710 C CA . GLU B 2 156 ? -23.836 24.463 29.778 1.00 24.05 156 GLU A CA 1
ATOM 2711 C C . GLU B 2 156 ? -24.223 23.045 30.174 1.00 27.17 156 GLU A C 1
ATOM 2712 O O . GLU B 2 156 ? -24.881 22.846 31.194 1.00 28.60 156 GLU A O 1
ATOM 2724 N N . ILE B 2 157 ? -23.806 22.045 29.397 1.00 23.89 157 ILE A N 1
ATOM 2725 C CA . ILE B 2 157 ? -24.092 20.670 29.776 1.00 22.85 157 ILE A CA 1
ATOM 2726 C C . ILE B 2 157 ? -23.396 20.294 31.082 1.00 24.86 157 ILE A C 1
ATOM 2727 O O . ILE B 2 157 ? -24.002 19.695 31.976 1.00 25.42 157 ILE A O 1
ATOM 2743 N N A SER B 2 158 ? -22.122 20.633 31.163 0.54 24.84 158 SER A N 1
ATOM 2744 N N B SER B 2 158 ? -22.122 20.639 31.207 0.46 24.74 158 SER A N 1
ATOM 2745 C CA A SER B 2 158 ? -21.272 20.308 32.300 0.54 22.03 158 SER A CA 1
ATOM 2746 C CA B SER B 2 158 ? -21.335 20.206 32.363 0.46 24.12 158 SER A CA 1
ATOM 2747 C C A SER B 2 158 ? -21.833 20.863 33.615 0.54 24.84 158 SER A C 1
ATOM 2748 C C B SER B 2 158 ? -21.799 20.876 33.666 0.46 25.02 158 SER A C 1
ATOM 2749 O O A SER B 2 158 ? -21.902 20.145 34.615 0.54 26.58 158 SER A O 1
ATOM 2750 O O B SER B 2 158 ? -21.755 20.251 34.729 0.46 27.94 158 SER A O 1
ATOM 2765 N N . LYS B 2 159 ? -22.261 22.121 33.585 1.00 26.24 159 LYS A N 1
ATOM 2766 C CA . LYS B 2 159 ? -22.770 22.837 34.761 1.00 27.73 159 LYS A CA 1
ATOM 2767 C C . LYS B 2 159 ? -24.020 22.154 35.304 1.00 35.01 159 LYS A C 1
ATOM 2768 O O . LYS B 2 159 ? -24.260 22.138 36.509 1.00 35.49 159 LYS A O 1
ATOM 2788 N N . LYS B 2 160 ? -24.820 21.599 34.404 1.00 29.38 160 LYS A N 1
ATOM 2789 C CA . LYS B 2 160 ? -26.052 20.910 34.811 1.00 32.60 160 LYS A CA 1
ATOM 2790 C C . LYS B 2 160 ? -25.852 19.463 35.242 1.00 40.14 160 LYS A C 1
ATOM 2791 O O . LYS B 2 160 ? -26.568 18.978 36.114 1.00 36.23 160 LYS A O 1
ATOM 2810 N N . GLU B 2 161 ? -24.911 18.762 34.618 1.00 27.52 161 GLU A N 1
ATOM 2811 C CA . GLU B 2 161 ? -24.864 17.315 34.687 1.00 25.06 161 GLU A CA 1
ATOM 2812 C C . GLU B 2 161 ? -23.671 16.751 35.434 1.00 26.18 161 GLU A C 1
ATOM 2813 O O . GLU B 2 161 ? -23.658 15.569 35.736 1.00 30.93 161 GLU A O 1
ATOM 2825 N N . MET B 2 162 ? -22.643 17.553 35.703 1.00 27.00 162 MET A N 1
ATOM 2826 C CA . MET B 2 162 ? -21.423 17.006 36.297 1.00 24.40 162 MET A CA 1
ATOM 2827 C C . MET B 2 162 ? -21.029 17.785 37.571 1.00 23.61 162 MET A C 1
ATOM 2828 O O . MET B 2 162 ? -21.254 18.985 37.670 1.00 28.12 162 MET A O 1
ATOM 2842 N N . GLN B 2 163 ? -20.429 17.069 38.530 1.00 24.11 163 GLN A N 1
ATOM 2843 C CA . GLN B 2 163 ? -19.934 17.668 39.748 1.00 26.56 163 GLN A CA 1
ATOM 2844 C C . GLN B 2 163 ? -18.739 18.567 39.477 1.00 25.16 163 GLN A C 1
ATOM 2845 O O . GLN B 2 163 ? -17.968 18.272 38.579 1.00 25.81 163 GLN A O 1
ATOM 2859 N N . PRO B 2 164 ? -18.536 19.615 40.302 1.00 25.32 164 PRO A N 1
ATOM 2860 C CA . PRO B 2 164 ? -17.373 20.493 40.119 1.00 22.69 164 PRO A CA 1
ATOM 2861 C C . PRO B 2 164 ? -16.035 19.764 40.151 1.00 24.20 164 PRO A C 1
ATOM 2862 O O . PRO B 2 164 ? -15.084 20.241 39.508 1.00 22.29 164 PRO A O 1
ATOM 2873 N N . THR B 2 165 ? -15.919 18.633 40.847 1.00 25.47 165 THR A N 1
ATOM 2874 C CA . THR B 2 165 ? -14.641 17.937 40.852 1.00 22.29 165 THR A CA 1
ATOM 2875 C C . THR B 2 165 ? -14.458 16.950 39.692 1.00 22.38 165 THR A C 1
ATOM 2876 O O . THR B 2 165 ? -13.418 16.289 39.589 1.00 24.16 165 THR A O 1
ATOM 2887 N N . HIS B 2 166 ? -15.457 16.800 38.831 1.00 23.08 166 HIS A N 1
ATOM 2888 C CA . HIS B 2 166 ? -15.305 15.867 37.736 1.00 21.83 166 HIS A CA 1
ATOM 2889 C C . HIS B 2 166 ? -14.170 16.320 36.786 1.00 23.07 166 HIS A C 1
ATOM 2890 O O . HIS B 2 166 ? -14.126 17.483 36.384 1.00 22.54 166 HIS A O 1
ATOM 2904 N N . PRO B 2 167 ? -13.232 15.434 36.436 1.00 21.99 167 PRO A N 1
ATOM 2905 C CA . PRO B 2 167 ? -12.095 15.878 35.609 1.00 19.72 167 PRO A CA 1
ATOM 2906 C C . PRO B 2 167 ? -12.472 16.467 34.244 1.00 23.00 167 PRO A C 1
ATOM 2907 O O . PRO B 2 167 ? -11.704 17.291 33.735 1.00 22.11 167 PRO A O 1
ATOM 2918 N N . ILE B 2 168 ? -13.575 16.036 33.638 1.00 23.31 168 ILE A N 1
ATOM 2919 C CA . ILE B 2 168 ? -13.946 16.599 32.334 1.00 23.08 168 ILE A CA 1
ATOM 2920 C C . ILE B 2 168 ? -14.486 18.025 32.499 1.00 22.84 168 ILE A C 1
ATOM 2921 O O . ILE B 2 168 ? -14.201 18.921 31.687 1.00 23.62 168 ILE A O 1
ATOM 2937 N N . ARG B 2 169 ? -15.226 18.287 33.567 1.00 20.35 169 ARG A N 1
ATOM 2938 C CA . ARG B 2 169 ? -15.689 19.630 33.861 1.00 24.73 169 ARG A CA 1
ATOM 2939 C C . ARG B 2 169 ? -14.503 20.549 34.155 1.00 21.58 169 ARG A C 1
ATOM 2940 O O . ARG B 2 169 ? -14.443 21.685 33.682 1.00 22.22 169 ARG A O 1
ATOM 2961 N N . LEU B 2 170 ? -13.552 20.068 34.958 1.00 19.80 170 LEU A N 1
ATOM 2962 C CA . LEU B 2 170 ? -12.376 20.862 35.299 1.00 19.18 170 LEU A CA 1
ATOM 2963 C C . LEU B 2 170 ? -11.503 21.155 34.050 1.00 19.77 170 LEU A C 1
ATOM 2964 O O . LEU B 2 170 ? -10.990 22.248 33.870 1.00 19.29 170 LEU A O 1
ATOM 2980 N N . GLY B 2 171 ? -11.299 20.134 33.226 1.00 19.67 171 GLY A N 1
ATOM 2981 C CA . GLY B 2 171 ? -10.487 20.246 32.024 1.00 18.49 171 GLY A CA 1
ATOM 2982 C C . GLY B 2 171 ? -11.133 21.204 31.014 1.00 17.83 171 GLY A C 1
ATOM 2983 O O . GLY B 2 171 ? -10.429 21.938 30.325 1.00 16.83 171 GLY A O 1
ATOM 2987 N N . LEU B 2 172 ? -12.452 21.158 30.904 1.00 18.22 172 LEU A N 1
ATOM 2988 C CA . LEU B 2 172 ? -13.175 22.135 30.077 1.00 18.59 172 LEU A CA 1
ATOM 2989 C C . LEU B 2 172 ? -12.901 23.539 30.567 1.00 20.38 172 LEU A C 1
ATOM 2990 O O . LEU B 2 172 ? -12.585 24.411 29.785 1.00 17.96 172 LEU A O 1
ATOM 3006 N N . ALA B 2 173 ? -13.016 23.776 31.871 1.00 19.19 173 ALA A N 1
ATOM 3007 C CA . ALA B 2 173 ? -12.713 25.098 32.413 1.00 20.44 173 ALA A CA 1
ATOM 3008 C C . ALA B 2 173 ? -11.294 25.527 32.131 1.00 18.17 173 ALA A C 1
ATOM 3009 O O . ALA B 2 173 ? -11.045 26.671 31.780 1.00 18.15 173 ALA A O 1
ATOM 3016 N N . LEU B 2 174 ? -10.338 24.616 32.332 1.00 16.48 174 LEU A N 1
ATOM 3017 C CA . LEU B 2 174 ? -8.939 24.924 32.062 1.00 16.60 174 LEU A CA 1
ATOM 3018 C C . LEU B 2 174 ? -8.764 25.428 30.626 1.00 17.13 174 LEU A C 1
ATOM 3019 O O . LEU B 2 174 ? -8.150 26.463 30.378 1.00 17.30 174 LEU A O 1
ATOM 3035 N N . ASN B 2 175 ? -9.282 24.666 29.671 1.00 16.99 175 ASN A N 1
ATOM 3036 C CA . ASN B 2 175 ? -9.040 24.977 28.259 1.00 15.07 175 ASN A CA 1
ATOM 3037 C C . ASN B 2 175 ? -9.852 26.184 27.781 1.00 15.54 175 ASN A C 1
ATOM 3038 O O . ASN B 2 175 ? -9.347 26.978 26.995 1.00 16.48 175 ASN A O 1
ATOM 3049 N N . PHE B 2 176 ? -11.097 26.290 28.229 1.00 16.42 176 PHE A N 1
ATOM 3050 C CA . PHE B 2 176 ? -11.964 27.435 27.879 1.00 16.57 176 PHE A CA 1
ATOM 3051 C C . PHE B 2 176 ? -11.363 28.723 28.449 1.00 19.23 176 PHE A C 1
ATOM 3052 O O . PHE B 2 176 ? -11.360 29.762 27.792 1.00 16.98 176 PHE A O 1
ATOM 3069 N N . SER B 2 177 ? -10.802 28.668 29.646 1.00 17.50 177 SER A N 1
ATOM 3070 C CA . SER B 2 177 ? -10.119 29.840 30.203 1.00 16.70 177 SER A CA 1
ATOM 3071 C C . SER B 2 177 ? -8.916 30.216 29.357 1.00 17.89 177 SER A C 1
ATOM 3072 O O . SER B 2 177 ? -8.662 31.402 29.106 1.00 19.37 177 SER A O 1
ATOM 3080 N N . VAL B 2 178 ? -8.119 29.226 28.922 1.00 16.00 178 VAL A N 1
ATOM 3081 C CA . VAL B 2 178 ? -6.994 29.532 28.018 1.00 15.11 178 VAL A CA 1
ATOM 3082 C C . VAL B 2 178 ? -7.489 30.156 26.698 1.00 16.80 178 VAL A C 1
ATOM 3083 O O . VAL B 2 178 ? -6.846 31.058 26.166 1.00 18.48 178 VAL A O 1
ATOM 3087 N N . PHE B 2 179 ? -8.600 29.650 26.178 1.00 17.68 179 PHE A N 1
ATOM 3088 C CA . PHE B 2 179 ? -9.233 30.285 25.004 1.00 16.98 179 PHE A CA 1
ATOM 3089 C C . PHE B 2 179 ? -9.503 31.771 25.258 1.00 19.92 179 PHE A C 1
ATOM 3090 O O . PHE B 2 179 ? -9.151 32.632 24.429 1.00 20.30 179 PHE A O 1
ATOM 3106 N N . TYR B 2 180 ? -10.116 32.094 26.376 1.00 19.47 180 TYR A N 1
ATOM 3107 C CA . TYR B 2 180 ? -10.304 33.526 26.651 1.00 20.46 180 TYR A CA 1
ATOM 3108 C C . TYR B 2 180 ? -8.982 34.303 26.730 1.00 22.59 180 TYR A C 1
ATOM 3109 O O . TYR B 2 180 ? -8.849 35.428 26.212 1.00 23.64 180 TYR A O 1
ATOM 3127 N N . TYR B 2 181 ? -7.990 33.754 27.406 1.00 18.25 181 TYR A N 1
ATOM 3128 C CA . TYR B 2 181 ? -6.733 34.475 27.596 1.00 18.43 181 TYR A CA 1
ATOM 3129 C C . TYR B 2 181 ? -5.932 34.655 26.291 1.00 22.71 181 TYR A C 1
ATOM 3130 O O . TYR B 2 181 ? -5.506 35.779 25.952 1.00 25.61 181 TYR A O 1
ATOM 3148 N N . GLU B 2 182 ? -5.744 33.566 25.556 1.00 17.36 182 GLU A N 1
ATOM 3149 C CA . GLU B 2 182 ? -4.819 33.516 24.443 1.00 18.61 182 GLU A CA 1
ATOM 3150 C C . GLU B 2 182 ? -5.459 33.912 23.107 1.00 21.65 182 GLU A C 1
ATOM 3151 O O . GLU B 2 182 ? -4.756 34.364 22.197 1.00 28.28 182 GLU A O 1
ATOM 3163 N N . ILE B 2 183 ? -6.737 33.606 22.954 1.00 19.63 183 ILE A N 1
ATOM 3164 C CA . ILE B 2 183 ? -7.406 33.839 21.679 1.00 20.42 183 ILE A CA 1
ATOM 3165 C C . ILE B 2 183 ? -8.259 35.101 21.732 1.00 24.25 183 ILE A C 1
ATOM 3166 O O . ILE B 2 183 ? -8.253 35.863 20.770 1.00 25.51 183 ILE A O 1
ATOM 3182 N N . LEU B 2 184 ? -9.014 35.308 22.806 1.00 23.12 184 LEU A N 1
ATOM 3183 C CA . LEU B 2 184 ? -9.869 36.504 22.906 1.00 23.68 184 LEU A CA 1
ATOM 3184 C C . LEU B 2 184 ? -9.191 37.666 23.637 1.00 25.73 184 LEU A C 1
ATOM 3185 O O . LEU B 2 184 ? -9.767 38.760 23.728 1.00 31.02 184 LEU A O 1
ATOM 3201 N N . ASN B 2 185 ? -7.980 37.455 24.123 1.00 24.47 185 ASN A N 1
ATOM 3202 C CA . ASN B 2 185 ? -7.226 38.507 24.815 1.00 32.28 185 ASN A CA 1
ATOM 3203 C C . ASN B 2 185 ? -8.050 39.146 25.925 1.00 38.11 185 ASN A C 1
ATOM 3204 O O . ASN B 2 185 ? -8.094 40.382 26.071 1.00 31.10 185 ASN A O 1
ATOM 3215 N N . SER B 2 186 ? -8.697 38.285 26.703 1.00 26.05 186 SER A N 1
ATOM 3216 C CA . SER B 2 186 ? -9.605 38.673 27.788 1.00 23.96 186 SER A CA 1
ATOM 3217 C C . SER B 2 186 ? -9.116 38.107 29.121 1.00 28.05 186 SER A C 1
ATOM 3218 O O . SER B 2 186 ? -9.671 37.107 29.601 1.00 26.18 186 SER A O 1
ATOM 3226 N N . PRO B 2 187 ? -8.078 38.721 29.702 1.00 27.27 187 PRO A N 1
ATOM 3227 C CA . PRO B 2 187 ? -7.447 38.194 30.922 1.00 28.21 187 PRO A CA 1
ATOM 3228 C C . PRO B 2 187 ? -8.415 38.103 32.096 1.00 26.28 187 PRO A C 1
ATOM 3229 O O . PRO B 2 187 ? -8.380 37.133 32.855 1.00 25.23 187 PRO A O 1
ATOM 3240 N N . GLU B 2 188 ? -9.294 39.088 32.268 1.00 27.74 188 GLU A N 1
ATOM 3241 C CA A GLU B 2 188 ? -10.225 39.060 33.385 0.48 27.84 188 GLU A CA 1
ATOM 3242 C CA B GLU B 2 188 ? -10.233 39.057 33.391 0.52 27.79 188 GLU A CA 1
ATOM 3243 C C . GLU B 2 188 ? -11.212 37.895 33.292 1.00 27.12 188 GLU A C 1
ATOM 3244 O O . GLU B 2 188 ? -11.462 37.199 34.279 1.00 25.56 188 GLU A O 1
ATOM 3267 N N . LYS B 2 189 ? -11.779 37.674 32.107 1.00 25.15 189 LYS A N 1
ATOM 3268 C CA . LYS B 2 189 ? -12.689 36.559 31.921 1.00 22.76 189 LYS A CA 1
ATOM 3269 C C . LYS B 2 189 ? -11.965 35.219 32.102 1.00 23.11 189 LYS A C 1
ATOM 3270 O O . LYS B 2 189 ? -12.530 34.295 32.673 1.00 23.18 189 LYS A O 1
ATOM 3289 N N . ALA B 2 190 ? -10.760 35.131 31.570 1.00 21.01 190 ALA A N 1
ATOM 3290 C CA . ALA B 2 190 ? -9.953 33.900 31.658 1.00 19.51 190 ALA A CA 1
ATOM 3291 C C . ALA B 2 190 ? -9.694 33.562 33.133 1.00 22.95 190 ALA A C 1
ATOM 3292 O O . ALA B 2 190 ? -9.857 32.412 33.557 1.00 21.12 190 ALA A O 1
ATOM 3299 N N . CYS B 2 191 ? -9.280 34.553 33.905 1.00 21.41 191 CYS A N 1
ATOM 3300 C CA . CYS B 2 191 ? -8.956 34.312 35.320 1.00 22.51 191 CYS A CA 1
ATOM 3301 C C . CYS B 2 191 ? -10.205 34.004 36.110 1.00 23.84 191 CYS A C 1
ATOM 3302 O O . CYS B 2 191 ? -10.193 33.130 36.966 1.00 23.88 191 CYS A O 1
ATOM 3310 N N . SER B 2 192 ? -11.307 34.702 35.831 1.00 22.08 192 SER A N 1
ATOM 3311 C CA . SER B 2 192 ? -12.554 34.427 36.522 1.00 23.56 192 SER A CA 1
ATOM 3312 C C . SER B 2 192 ? -13.029 33.000 36.275 1.00 23.75 192 SER A C 1
ATOM 3313 O O . SER B 2 192 ? -13.465 32.303 37.198 1.00 23.57 192 SER A O 1
ATOM 3321 N N . LEU B 2 193 ? -12.935 32.538 35.026 1.00 23.12 193 LEU A N 1
ATOM 3322 C CA . LEU B 2 193 ? -13.412 31.200 34.717 1.00 20.70 193 LEU A CA 1
ATOM 3323 C C . LEU B 2 193 ? -12.557 30.155 35.446 1.00 20.67 193 LEU A C 1
ATOM 3324 O O . LEU B 2 193 ? -13.081 29.211 36.060 1.00 22.56 193 LEU A O 1
ATOM 3340 N N . ALA B 2 194 ? -11.242 30.329 35.370 1.00 18.96 194 ALA A N 1
ATOM 3341 C CA . ALA B 2 194 ? -10.311 29.371 35.997 1.00 17.71 194 ALA A CA 1
ATOM 3342 C C . ALA B 2 194 ? -10.482 29.394 37.513 1.00 19.40 194 ALA A C 1
ATOM 3343 O O . ALA B 2 194 ? -10.543 28.341 38.132 1.00 20.53 194 ALA A O 1
ATOM 3350 N N . LYS B 2 195 ? -10.521 30.591 38.099 1.00 22.01 195 LYS A N 1
ATOM 3351 C CA . LYS B 2 195 ? -10.665 30.676 39.563 1.00 20.98 195 LYS A CA 1
ATOM 3352 C C . LYS B 2 195 ? -12.006 30.101 40.059 1.00 21.46 195 LYS A C 1
ATOM 3353 O O . LYS B 2 195 ? -12.056 29.397 41.060 1.00 22.37 195 LYS A O 1
ATOM 3372 N N . THR B 2 196 ? -13.104 30.372 39.360 1.00 20.72 196 THR A N 1
ATOM 3373 C CA . THR B 2 196 ? -14.383 29.848 39.765 1.00 22.83 196 THR A CA 1
ATOM 3374 C C . THR B 2 196 ? -14.383 28.336 39.712 1.00 22.96 196 THR A C 1
ATOM 3375 O O . THR B 2 196 ? -14.864 27.668 40.603 1.00 23.18 196 THR A O 1
ATOM 3386 N N . ALA B 2 197 ? -13.830 27.760 38.642 1.00 20.31 197 ALA A N 1
ATOM 3387 C CA . ALA B 2 197 ? -13.778 26.318 38.529 1.00 18.67 197 ALA A CA 1
ATOM 3388 C C . ALA B 2 197 ? -12.944 25.681 39.649 1.00 21.33 197 ALA A C 1
ATOM 3389 O O . ALA B 2 197 ? -13.338 24.668 40.245 1.00 21.83 197 ALA A O 1
ATOM 3396 N N . PHE B 2 198 ? -11.787 26.271 39.897 1.00 20.19 198 PHE A N 1
ATOM 3397 C CA . PHE B 2 198 ? -10.894 25.812 40.962 1.00 18.18 198 PHE A CA 1
ATOM 3398 C C . PHE B 2 198 ? -11.632 25.882 42.305 1.00 18.74 198 PHE A C 1
ATOM 3399 O O . PHE B 2 198 ? -11.697 24.884 43.024 1.00 19.54 198 PHE A O 1
ATOM 3416 N N . ASP B 2 199 ? -12.195 27.048 42.583 1.00 21.77 199 ASP A N 1
ATOM 3417 C CA . ASP B 2 199 ? -12.854 27.316 43.885 1.00 25.60 199 ASP A CA 1
ATOM 3418 C C . ASP B 2 199 ? -14.062 26.431 44.099 1.00 29.33 199 ASP A C 1
ATOM 3419 O O . ASP B 2 199 ? -14.294 25.954 45.211 1.00 22.68 199 ASP A O 1
ATOM 3428 N N . GLU B 2 200 ? -14.841 26.181 43.052 1.00 23.02 200 GLU A N 1
ATOM 3429 C CA . GLU B 2 200 ? -16.002 25.308 43.188 1.00 25.68 200 GLU A CA 1
ATOM 3430 C C . GLU B 2 200 ? -15.596 23.880 43.494 1.00 24.67 200 GLU A C 1
ATOM 3431 O O . GLU B 2 200 ? -16.293 23.176 44.229 1.00 25.15 200 GLU A O 1
ATOM 3443 N N . ALA B 2 201 ? -14.480 23.429 42.923 1.00 20.36 201 ALA A N 1
ATOM 3444 C CA . ALA B 2 201 ? -13.959 22.104 43.204 1.00 21.14 201 ALA A CA 1
ATOM 3445 C C . ALA B 2 201 ? -13.439 22.032 44.642 1.00 22.11 201 ALA A C 1
ATOM 3446 O O . ALA B 2 201 ? -13.681 21.031 45.327 1.00 23.19 201 ALA A O 1
ATOM 3453 N N . ILE B 2 202 ? -12.730 23.060 45.097 1.00 22.54 202 ILE A N 1
ATOM 3454 C CA . ILE B 2 202 ? -12.181 23.021 46.467 1.00 19.71 202 ILE A CA 1
ATOM 3455 C C . ILE B 2 202 ? -13.304 22.975 47.460 1.00 25.66 202 ILE A C 1
ATOM 3456 O O . ILE B 2 202 ? -13.219 22.274 48.463 1.00 28.06 202 ILE A O 1
ATOM 3472 N N . ALA B 2 203 ? -14.360 23.723 47.180 1.00 22.59 203 ALA A N 1
ATOM 3473 C CA . ALA B 2 203 ? -15.504 23.777 48.098 1.00 26.22 203 ALA A CA 1
ATOM 3474 C C . ALA B 2 203 ? -16.138 22.394 48.253 1.00 38.35 203 ALA A C 1
ATOM 3475 O O . ALA B 2 203 ? -16.776 22.124 49.276 1.00 32.97 203 ALA A O 1
ATOM 3482 N N . GLU B 2 204 ? -15.962 21.524 47.255 1.00 28.99 204 GLU A N 1
ATOM 3483 C CA . GLU B 2 204 ? -16.507 20.156 47.288 1.00 23.99 204 GLU A CA 1
ATOM 3484 C C . GLU B 2 204 ? -15.425 19.059 47.205 1.00 25.57 204 GLU A C 1
ATOM 3485 O O . GLU B 2 204 ? -15.639 17.958 46.676 1.00 27.75 204 GLU A O 1
ATOM 3497 N N . LEU B 2 205 ? -14.258 19.350 47.766 1.00 26.56 205 LEU A N 1
ATOM 3498 C CA . LEU B 2 205 ? -13.132 18.428 47.686 1.00 26.08 205 LEU A CA 1
ATOM 3499 C C . LEU B 2 205 ? -13.419 17.043 48.263 1.00 25.90 205 LEU A C 1
ATOM 3500 O O . LEU B 2 205 ? -12.825 16.048 47.872 1.00 27.22 205 LEU A O 1
ATOM 3516 N N A ASP B 2 206 ? -14.365 16.990 49.196 0.44 27.89 206 ASP A N 1
ATOM 3517 N N B ASP B 2 206 ? -14.350 17.005 49.210 0.56 27.71 206 ASP A N 1
ATOM 3518 C CA A ASP B 2 206 ? -14.729 15.733 49.829 0.44 29.88 206 ASP A CA 1
ATOM 3519 C CA B ASP B 2 206 ? -14.782 15.761 49.825 0.56 29.91 206 ASP A CA 1
ATOM 3520 C C A ASP B 2 206 ? -15.501 14.808 48.888 0.44 35.86 206 ASP A C 1
ATOM 3521 C C B ASP B 2 206 ? -15.354 14.771 48.819 0.56 36.65 206 ASP A C 1
ATOM 3522 O O A ASP B 2 206 ? -15.808 13.672 49.250 0.44 34.41 206 ASP A O 1
ATOM 3523 O O B ASP B 2 206 ? -15.378 13.560 49.062 0.56 31.28 206 ASP A O 1
ATOM 3540 N N . THR B 2 207 ? -15.809 15.283 47.683 1.00 29.96 207 THR A N 1
ATOM 3541 C CA . THR B 2 207 ? -16.448 14.441 46.669 1.00 29.06 207 THR A CA 1
ATOM 3542 C C . THR B 2 207 ? -15.436 13.688 45.787 1.00 35.85 207 THR A C 1
ATOM 3543 O O . THR B 2 207 ? -15.828 12.897 44.930 1.00 38.48 207 THR A O 1
ATOM 3555 N N . LEU B 2 208 ? -14.140 13.920 45.979 1.00 30.72 208 LEU A N 1
ATOM 3556 C CA . LEU B 2 208 ? -13.147 13.083 45.303 1.00 36.29 208 LEU A CA 1
ATOM 3557 C C . LEU B 2 208 ? -13.280 11.656 45.810 1.00 37.96 208 LEU A C 1
ATOM 3558 O O . LEU B 2 208 ? -13.628 11.430 46.978 1.00 37.07 208 LEU A O 1
ATOM 3574 N N . ASN B 2 209 ? -12.936 10.714 44.938 1.00 39.33 209 ASN A N 1
ATOM 3575 C CA . ASN B 2 209 ? -12.890 9.281 45.260 1.00 52.23 209 ASN A CA 1
ATOM 3576 C C . ASN B 2 209 ? -11.647 8.627 44.623 1.00 52.13 209 ASN A C 1
ATOM 3577 O O . ASN B 2 209 ? -10.932 9.273 43.857 1.00 40.16 209 ASN A O 1
ATOM 3588 N N . GLU B 2 210 ? -11.372 7.358 44.920 1.00 43.83 210 GLU A N 1
ATOM 3589 C CA . GLU B 2 210 ? -10.145 6.733 44.407 1.00 38.02 210 GLU A CA 1
ATOM 3590 C C . GLU B 2 210 ? -10.072 6.746 42.874 1.00 44.08 210 GLU A C 1
ATOM 3591 O O . GLU B 2 210 ? -8.994 6.874 42.282 1.00 41.42 210 GLU A O 1
ATOM 3603 N N . GLU B 2 211 ? -11.221 6.653 42.232 1.00 45.86 211 GLU A N 1
ATOM 3604 C CA . GLU B 2 211 ? -11.254 6.527 40.794 1.00 46.53 211 GLU A CA 1
ATOM 3605 C C . GLU B 2 211 ? -10.739 7.777 40.107 1.00 55.03 211 GLU A C 1
ATOM 3606 O O . GLU B 2 211 ? -10.049 7.693 39.092 1.00 50.75 211 GLU A O 1
ATOM 3618 N N . SER B 2 212 ? -11.073 8.942 40.651 1.00 42.71 212 SER A N 1
ATOM 3619 C CA . SER B 2 212 ? -10.857 10.162 39.891 1.00 61.32 212 SER A CA 1
ATOM 3620 C C . SER B 2 212 ? -10.001 11.221 40.603 1.00 40.69 212 SER A C 1
ATOM 3621 O O . SER B 2 212 ? -9.684 12.260 40.001 1.00 36.76 212 SER A O 1
ATOM 3629 N N . TYR B 2 213 ? -9.569 10.953 41.831 1.00 31.43 213 TYR A N 1
ATOM 3630 C CA . TYR B 2 213 ? -8.841 11.981 42.578 1.00 32.47 213 TYR A CA 1
ATOM 3631 C C . TYR B 2 213 ? -7.564 12.410 41.868 1.00 31.67 213 TYR A C 1
ATOM 3632 O O . TYR B 2 213 ? -7.195 13.595 41.926 1.00 26.74 213 TYR A O 1
ATOM 3650 N N . LYS B 2 214 ? -6.871 11.477 41.217 1.00 25.84 214 LYS A N 1
ATOM 3651 C CA . LYS B 2 214 ? -5.621 11.837 40.575 1.00 24.05 214 LYS A CA 1
ATOM 3652 C C . LYS B 2 214 ? -5.853 12.741 39.379 1.00 26.54 214 LYS A C 1
ATOM 3653 O O . LYS B 2 214 ? -5.212 13.781 39.281 1.00 28.08 214 LYS A O 1
ATOM 3672 N N . ASP B 2 215 ? -6.764 12.372 38.482 1.00 28.99 215 ASP A N 1
ATOM 3673 C CA . ASP B 2 215 ? -7.019 13.225 37.333 1.00 27.72 215 ASP A CA 1
ATOM 3674 C C . ASP B 2 215 ? -7.563 14.612 37.762 1.00 27.61 215 ASP A C 1
ATOM 3675 O O . ASP B 2 215 ? -7.146 15.642 37.234 1.00 30.27 215 ASP A O 1
ATOM 3684 N N A SER B 2 216 ? -8.448 14.638 38.751 0.66 23.00 216 SER A N 1
ATOM 3685 N N B SER B 2 216 ? -8.466 14.606 38.741 0.34 23.49 216 SER A N 1
ATOM 3686 C CA A SER B 2 216 ? -9.043 15.883 39.166 0.66 21.47 216 SER A CA 1
ATOM 3687 C CA B SER B 2 216 ? -9.090 15.819 39.243 0.34 21.14 216 SER A CA 1
ATOM 3688 C C A SER B 2 216 ? -8.012 16.786 39.810 0.66 21.37 216 SER A C 1
ATOM 3689 C C B SER B 2 216 ? -8.050 16.757 39.830 0.34 21.70 216 SER A C 1
ATOM 3690 O O A SER B 2 216 ? -7.920 17.964 39.499 0.66 21.33 216 SER A O 1
ATOM 3691 O O B SER B 2 216 ? -7.977 17.922 39.465 0.34 21.70 216 SER A O 1
ATOM 3706 N N . THR B 2 217 ? -7.235 16.250 40.754 1.00 23.53 217 THR A N 1
ATOM 3707 C CA . THR B 2 217 ? -6.281 17.101 41.434 1.00 18.82 217 THR A CA 1
ATOM 3708 C C . THR B 2 217 ? -5.177 17.536 40.465 1.00 19.16 217 THR A C 1
ATOM 3709 O O . THR B 2 217 ? -4.658 18.651 40.607 1.00 21.36 217 THR A O 1
ATOM 3721 N N . LEU B 2 218 ? -4.830 16.722 39.451 1.00 22.09 218 LEU A N 1
ATOM 3722 C CA . LEU B 2 218 ? -3.836 17.173 38.474 1.00 23.49 218 LEU A CA 1
ATOM 3723 C C . LEU B 2 218 ? -4.359 18.426 37.773 1.00 20.27 218 LEU A C 1
ATOM 3724 O O . LEU B 2 218 ? -3.627 19.393 37.588 1.00 21.23 218 LEU A O 1
ATOM 3740 N N . ILE B 2 219 ? -5.628 18.398 37.393 1.00 20.30 219 ILE A N 1
ATOM 3741 C CA . ILE B 2 219 ? -6.176 19.545 36.666 1.00 20.39 219 ILE A CA 1
ATOM 3742 C C . ILE B 2 219 ? -6.367 20.753 37.608 1.00 20.60 219 ILE A C 1
ATOM 3743 O O . ILE B 2 219 ? -6.131 21.894 37.206 1.00 19.38 219 ILE A O 1
ATOM 3759 N N . MET B 2 220 ? -6.729 20.534 38.880 1.00 20.11 220 MET A N 1
ATOM 3760 C CA . MET B 2 220 ? -6.755 21.643 39.815 1.00 19.84 220 MET A CA 1
ATOM 3761 C C . MET B 2 220 ? -5.372 22.308 39.935 1.00 19.53 220 MET A C 1
ATOM 3762 O O . MET B 2 220 ? -5.251 23.534 40.015 1.00 19.38 220 MET A O 1
ATOM 3776 N N . GLN B 2 221 ? -4.300 21.502 39.926 1.00 20.73 221 GLN A N 1
ATOM 3777 C CA . GLN B 2 221 ? -2.960 22.069 39.958 1.00 20.20 221 GLN A CA 1
ATOM 3778 C C . GLN B 2 221 ? -2.662 22.911 38.688 1.00 19.30 221 GLN A C 1
ATOM 3779 O O . GLN B 2 221 ? -2.063 24.001 38.774 1.00 20.90 221 GLN A O 1
ATOM 3793 N N . LEU B 2 222 ? -3.135 22.430 37.535 1.00 18.78 222 LEU A N 1
ATOM 3794 C CA . LEU B 2 222 ? -2.949 23.166 36.278 1.00 19.38 222 LEU A CA 1
ATOM 3795 C C . LEU B 2 222 ? -3.747 24.476 36.279 1.00 18.31 222 LEU A C 1
ATOM 3796 O O . LEU B 2 222 ? -3.237 25.493 35.784 1.00 19.20 222 LEU A O 1
ATOM 3812 N N . LEU B 2 223 ? -4.950 24.487 36.847 1.00 15.87 223 LEU A N 1
ATOM 3813 C CA . LEU B 2 223 ? -5.743 25.713 36.965 1.00 16.67 223 LEU A CA 1
ATOM 3814 C C . LEU B 2 223 ? -4.961 26.716 37.795 1.00 18.49 223 LEU A C 1
ATOM 3815 O O . LEU B 2 223 ? -4.811 27.879 37.441 1.00 17.94 223 LEU A O 1
ATOM 3831 N N . ARG B 2 224 ? -4.454 26.246 38.954 1.00 19.19 224 ARG A N 1
ATOM 3832 C CA . ARG B 2 224 ? -3.613 27.095 39.788 1.00 18.26 224 ARG A CA 1
ATOM 3833 C C . ARG B 2 224 ? -2.364 27.607 39.061 1.00 19.17 224 ARG A C 1
ATOM 3834 O O . ARG B 2 224 ? -1.980 28.767 39.204 1.00 20.95 224 ARG A O 1
ATOM 3855 N N . ASP B 2 225 ? -1.736 26.754 38.277 1.00 19.08 225 ASP A N 1
ATOM 3856 C CA . ASP B 2 225 ? -0.528 27.098 37.575 1.00 21.60 225 ASP A CA 1
ATOM 3857 C C . ASP B 2 225 ? -0.810 28.239 36.575 1.00 17.03 225 ASP A C 1
ATOM 3858 O O . ASP B 2 225 ? -0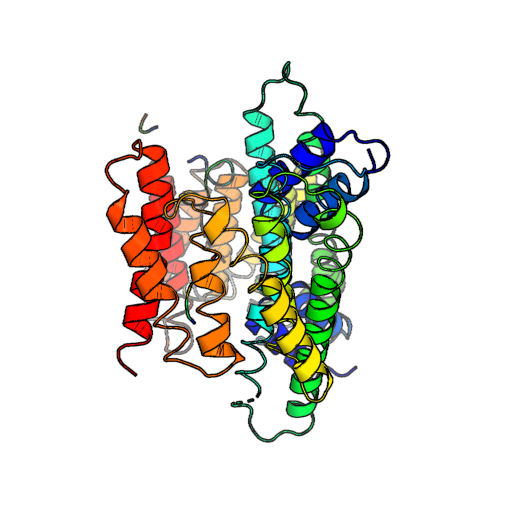.013 29.170 36.448 1.00 20.37 225 ASP A O 1
ATOM 3867 N N . ASN B 2 226 ? -1.912 28.136 35.833 1.00 19.79 226 ASN A N 1
ATOM 3868 C CA . ASN B 2 226 ? -2.277 29.205 34.884 1.00 18.58 226 ASN A CA 1
ATOM 3869 C C . ASN B 2 226 ? -2.637 30.479 35.629 1.00 20.88 226 ASN A C 1
ATOM 3870 O O . ASN B 2 226 ? -2.211 31.570 35.240 1.00 20.06 226 ASN A O 1
ATOM 3881 N N . LEU B 2 227 ? -3.371 30.375 36.737 1.00 19.34 227 LEU A N 1
ATOM 3882 C CA . LEU B 2 227 ? -3.697 31.579 37.495 1.00 21.67 227 LEU A CA 1
ATOM 3883 C C . LEU B 2 227 ? -2.428 32.258 38.010 1.00 21.92 227 LEU A C 1
ATOM 3884 O O . LEU B 2 227 ? -2.348 33.491 38.060 1.00 22.86 227 LEU A O 1
ATOM 3900 N N . THR B 2 228 ? -1.459 31.454 38.433 1.00 20.47 228 THR A N 1
ATOM 3901 C CA . THR B 2 228 ? -0.175 31.979 38.861 1.00 20.41 228 THR A CA 1
ATOM 3902 C C . THR B 2 228 ? 0.566 32.669 37.700 1.00 22.99 228 THR A C 1
ATOM 3903 O O . THR B 2 228 ? 1.048 33.795 37.836 1.00 25.39 228 THR A O 1
ATOM 3914 N N . LEU B 2 229 ? 0.620 32.022 36.544 1.00 21.32 229 LEU A N 1
ATOM 3915 C CA . LEU B 2 229 ? 1.217 32.628 35.359 1.00 19.22 229 LEU A CA 1
ATOM 3916 C C . LEU B 2 229 ? 0.581 33.972 35.032 1.00 22.02 229 LEU A C 1
ATOM 3917 O O . LEU B 2 229 ? 1.290 34.968 34.729 1.00 24.52 229 LEU A O 1
ATOM 3933 N N . TRP B 2 230 ? -0.739 34.027 35.118 1.00 21.91 230 TRP A N 1
ATOM 3934 C CA . TRP B 2 230 ? -1.513 35.189 34.663 1.00 22.09 230 TRP A CA 1
ATOM 3935 C C . TRP B 2 230 ? -1.526 36.352 35.669 1.00 26.00 230 TRP A C 1
ATOM 3936 O O . TRP B 2 230 ? -1.884 37.485 35.312 1.00 29.15 230 TRP A O 1
ATOM 3957 N N . THR B 2 231 ? -1.120 36.075 36.902 1.00 25.43 231 THR A N 1
ATOM 3958 C CA . THR B 2 231 ? -1.072 37.102 37.952 1.00 26.27 231 THR A CA 1
ATOM 3959 C C . THR B 2 231 ? 0.374 37.381 38.359 1.00 38.99 231 THR A C 1
ATOM 3960 O O . THR B 2 231 ? 0.632 38.147 39.284 1.00 45.38 231 THR A O 1
ATOM 3971 N N . SER B 2 232 ? 1.317 36.760 37.656 1.00 34.85 232 SER A N 1
ATOM 3972 C CA . SER B 2 232 ? 2.738 37.040 37.829 1.00 32.84 232 SER A CA 1
ATOM 3973 C C . SER B 2 232 ? 2.999 38.290 37.007 1.00 43.65 232 SER A C 1
ATOM 3974 O O . SER B 2 232 ? 4.117 38.798 36.945 1.00 55.00 232 SER A O 1
ATOM 3982 N N . GLU B 2 233 ? 1.899 38.764 36.418 1.00 65.70 233 GLU A N 1
ATOM 3983 C CA . GLU B 2 233 ? 1.829 39.837 35.438 1.00 88.50 233 GLU A CA 1
ATOM 3984 C C . GLU B 2 233 ? 1.173 41.084 36.036 1.00 105.34 233 GLU A C 1
ATOM 3985 O O . GLU B 2 233 ? 0.156 40.994 36.734 1.00 92.85 233 GLU A O 1
ATOM 3991 N N . GLN C 3 1 ? 9.545 27.154 -6.372 1.00 85.47 -2 GLN B N 1
ATOM 3992 C CA . GLN C 3 1 ? 10.010 26.994 -4.971 1.00 51.10 -2 GLN B CA 1
ATOM 3993 C C . GLN C 3 1 ? 10.279 25.527 -4.627 1.00 40.00 -2 GLN B C 1
ATOM 3994 O O . GLN C 3 1 ? 10.317 25.155 -3.455 1.00 41.46 -2 GLN B O 1
ATOM 4010 N N . GLY C 3 2 ? 10.471 24.698 -5.649 1.00 30.29 -1 GLY B N 1
ATOM 4011 C CA . GLY C 3 2 ? 10.919 23.338 -5.439 1.00 30.27 -1 GLY B CA 1
ATOM 4012 C C . GLY C 3 2 ? 12.426 23.262 -5.321 1.00 27.64 -1 GLY B C 1
ATOM 4013 O O . GLY C 3 2 ? 13.148 24.189 -5.689 1.00 28.42 -1 GLY B O 1
ATOM 4017 N N . SER C 3 3 ? 12.910 22.126 -4.851 1.00 26.62 0 SER B N 1
ATOM 4018 C CA . SER C 3 3 ? 14.329 21.933 -4.619 1.00 24.69 0 SER B CA 1
ATOM 4019 C C . SER C 3 3 ? 15.212 22.123 -5.855 1.00 28.63 0 SER B C 1
ATOM 4020 O O . SER C 3 3 ? 16.362 22.505 -5.751 1.00 28.88 0 SER B O 1
ATOM 4028 N N A MET C 3 4 ? 14.633 21.871 -7.025 0.73 28.52 1 MET B N 1
ATOM 4029 N N B MET C 3 4 ? 14.704 21.831 -7.045 0.27 28.70 1 MET B N 1
ATOM 4030 C CA A MET C 3 4 ? 15.379 21.930 -8.274 0.73 26.03 1 MET B CA 1
ATOM 4031 C CA B MET C 3 4 ? 15.566 21.849 -8.224 0.27 26.91 1 MET B CA 1
ATOM 4032 C C A MET C 3 4 ? 15.397 23.345 -8.862 0.73 28.40 1 MET B C 1
ATOM 4033 C C B MET C 3 4 ? 15.716 23.263 -8.760 0.27 31.32 1 MET B C 1
ATOM 4034 O O A MET C 3 4 ? 16.039 23.562 -9.911 0.73 31.54 1 MET B O 1
ATOM 4035 O O B MET C 3 4 ? 16.530 23.517 -9.652 0.27 32.33 1 MET B O 1
ATOM 4062 N N A THR C 3 5 ? 14.720 24.298 -8.201 0.73 25.72 2 THR B N 1
ATOM 4063 N N B THR C 3 5 ? 14.928 24.179 -8.210 0.27 22.62 2 THR B N 1
ATOM 4064 C CA A THR C 3 5 ? 14.840 25.732 -8.528 0.73 20.33 2 THR B CA 1
ATOM 4065 C CA B THR C 3 5 ? 14.996 25.586 -8.572 0.27 25.44 2 THR B CA 1
ATOM 4066 C C A THR C 3 5 ? 15.614 26.511 -7.464 0.73 29.68 2 THR B C 1
ATOM 4067 C C B THR C 3 5 ? 15.917 26.317 -7.594 0.27 26.84 2 THR B C 1
ATOM 4068 O O A THR C 3 5 ? 15.930 27.687 -7.652 0.73 34.36 2 THR B O 1
ATOM 4069 O O B THR C 3 5 ? 16.641 27.244 -7.966 0.27 16.70 2 THR B O 1
ATOM 4090 N N . MET C 3 6 ? 15.903 25.864 -6.346 1.00 25.41 3 MET B N 1
ATOM 4091 C CA . MET C 3 6 ? 16.656 26.504 -5.283 1.00 24.31 3 MET B CA 1
ATOM 4092 C C . MET C 3 6 ? 18.136 26.377 -5.478 1.00 23.43 3 MET B C 1
ATOM 4093 O O . MET C 3 6 ? 18.637 25.351 -5.979 1.00 25.34 3 MET B O 1
ATOM 4108 N N . ASP C 3 7 ? 18.868 27.396 -5.034 1.00 24.84 4 ASP B N 1
ATOM 4109 C CA . ASP C 3 7 ? 20.310 27.293 -5.037 1.00 23.93 4 ASP B CA 1
ATOM 4110 C C . ASP C 3 7 ? 20.752 26.751 -3.692 1.00 29.18 4 ASP B C 1
ATOM 4111 O O . ASP C 3 7 ? 19.921 26.563 -2.796 1.00 25.38 4 ASP B O 1
ATOM 4120 N N . LYS C 3 8 ? 22.038 26.467 -3.571 1.00 26.26 5 LYS B N 1
ATOM 4121 C CA . LYS C 3 8 ? 22.563 25.860 -2.356 1.00 25.16 5 LYS B CA 1
ATOM 4122 C C . LYS C 3 8 ? 22.243 26.691 -1.126 1.00 23.15 5 LYS B C 1
ATOM 4123 O O . LYS C 3 8 ? 21.860 26.139 -0.070 1.00 26.69 5 LYS B O 1
ATOM 4142 N N . SER C 3 9 ? 22.370 28.010 -1.224 1.00 24.88 6 SER B N 1
ATOM 4143 C CA . SER C 3 9 ? 22.146 28.863 -0.048 1.00 24.71 6 SER B CA 1
ATOM 4144 C C . SER C 3 9 ? 20.707 28.753 0.444 1.00 27.05 6 SER B C 1
ATOM 4145 O O . SER C 3 9 ? 20.441 28.794 1.660 1.00 23.61 6 SER B O 1
ATOM 4153 N N . GLU C 3 10 ? 19.780 28.626 -0.504 1.00 22.83 7 GLU B N 1
ATOM 4154 C CA . GLU C 3 10 ? 18.363 28.533 -0.173 1.00 21.46 7 GLU B CA 1
ATOM 4155 C C . GLU C 3 10 ? 18.092 27.178 0.490 1.00 20.65 7 GLU B C 1
ATOM 4156 O O . GLU C 3 10 ? 17.346 27.113 1.468 1.00 22.70 7 GLU B O 1
ATOM 4168 N N . LEU C 3 11 ? 18.661 26.118 -0.057 1.00 21.03 8 LEU B N 1
ATOM 4169 C CA . LEU C 3 11 ? 18.448 24.770 0.503 1.00 19.56 8 LEU B CA 1
ATOM 4170 C C . LEU C 3 11 ? 19.006 24.703 1.921 1.00 25.35 8 LEU B C 1
ATOM 4171 O O . LEU C 3 11 ? 18.394 24.092 2.812 1.00 20.61 8 LEU B O 1
ATOM 4187 N N . VAL C 3 12 ? 20.162 25.311 2.136 1.00 21.68 9 VAL B N 1
ATOM 4188 C CA . VAL C 3 12 ? 20.767 25.328 3.468 1.00 22.43 9 VAL B CA 1
ATOM 4189 C C . VAL C 3 12 ? 19.931 26.145 4.449 1.00 21.58 9 VAL B C 1
ATOM 4190 O O . VAL C 3 12 ? 19.727 25.711 5.587 1.00 23.51 9 VAL B O 1
ATOM 4203 N N . GLN C 3 13 ? 19.403 27.291 4.016 1.00 19.76 10 GLN B N 1
ATOM 4204 C CA . GLN C 3 13 ? 18.505 28.076 4.851 1.00 19.98 10 GLN B CA 1
ATOM 4205 C C . GLN C 3 13 ? 17.274 27.253 5.221 1.00 22.97 10 GLN B C 1
ATOM 4206 O O . GLN C 3 13 ? 16.811 27.293 6.370 1.00 21.11 10 GLN B O 1
ATOM 4220 N N . LYS C 3 14 ? 16.737 26.520 4.258 1.00 21.41 11 LYS B N 1
ATOM 4221 C CA . LYS C 3 14 ? 15.580 25.651 4.540 1.00 20.45 11 LYS B CA 1
ATOM 4222 C C . LYS C 3 14 ? 15.939 24.579 5.569 1.00 20.28 11 LYS B C 1
ATOM 4223 O O . LYS C 3 14 ? 15.159 24.311 6.501 1.00 22.19 11 LYS B O 1
ATOM 4242 N N . ALA C 3 15 ? 17.098 23.960 5.420 1.00 20.21 12 ALA B N 1
ATOM 4243 C CA . ALA C 3 15 ? 17.557 22.950 6.388 1.00 20.15 12 ALA B CA 1
ATOM 4244 C C . ALA C 3 15 ? 17.660 23.538 7.797 1.00 23.05 12 ALA B C 1
ATOM 4245 O O . ALA C 3 15 ? 17.269 22.894 8.780 1.00 20.54 12 ALA B O 1
ATOM 4252 N N . LYS C 3 16 ? 18.168 24.763 7.891 1.00 21.27 13 LYS B N 1
ATOM 4253 C CA . LYS C 3 16 ? 18.306 25.422 9.191 1.00 21.86 13 LYS B CA 1
ATOM 4254 C C . LYS C 3 16 ? 16.941 25.743 9.802 1.00 21.87 13 LYS B C 1
ATOM 4255 O O . LYS C 3 16 ? 16.773 25.583 11.027 1.00 23.25 13 LYS B O 1
ATOM 4274 N N . LEU C 3 17 ? 15.952 26.141 8.995 1.00 19.55 14 LEU B N 1
ATOM 4275 C CA . LEU C 3 17 ? 14.601 26.399 9.514 1.00 20.95 14 LEU B CA 1
ATOM 4276 C C . LEU C 3 17 ? 13.997 25.092 9.991 1.00 20.95 14 LEU B C 1
ATOM 4277 O O . LEU C 3 17 ? 13.381 25.051 11.073 1.00 20.95 14 LEU B O 1
ATOM 4293 N N . ALA C 3 18 ? 14.155 24.038 9.185 1.00 20.41 15 ALA B N 1
ATOM 4294 C CA . ALA C 3 18 ? 13.580 22.735 9.529 1.00 20.46 15 ALA B CA 1
ATOM 4295 C C . ALA C 3 18 ? 14.181 22.244 10.838 1.00 23.00 15 ALA B C 1
ATOM 4296 O O . ALA C 3 18 ? 13.469 21.668 11.695 1.00 20.35 15 ALA B O 1
ATOM 4303 N N . GLU C 3 19 ? 15.482 22.456 11.005 1.00 21.94 16 GLU B N 1
ATOM 4304 C CA . GLU C 3 19 ? 16.146 22.062 12.247 1.00 21.42 16 GLU B CA 1
ATOM 4305 C C . GLU C 3 19 ? 15.521 22.769 13.436 1.00 23.17 16 GLU B C 1
ATOM 4306 O O . GLU C 3 19 ? 15.233 22.134 14.474 1.00 23.67 16 GLU B O 1
ATOM 4318 N N . GLN C 3 20 ? 15.308 24.070 13.318 1.00 21.28 17 GLN B N 1
ATOM 4319 C CA . GLN C 3 20 ? 14.702 24.812 14.424 1.00 22.00 17 GLN B CA 1
ATOM 4320 C C . GLN C 3 20 ? 13.291 24.355 14.722 1.00 23.82 17 GLN B C 1
ATOM 4321 O O . GLN C 3 20 ? 12.842 24.357 15.886 1.00 25.44 17 GLN B O 1
ATOM 4335 N N . ALA C 3 21 ? 12.569 24.022 13.666 1.00 21.49 18 ALA B N 1
ATOM 4336 C CA . ALA C 3 21 ? 11.193 23.540 13.790 1.00 23.05 18 ALA B CA 1
ATOM 4337 C C . ALA C 3 21 ? 11.099 22.053 14.198 1.00 22.88 18 ALA B C 1
ATOM 4338 O O . ALA C 3 21 ? 9.979 21.513 14.297 1.00 21.59 18 ALA B O 1
ATOM 4345 N N . GLU C 3 22 ? 12.238 21.383 14.389 1.00 20.08 19 GLU B N 1
ATOM 4346 C CA . GLU C 3 22 ? 12.301 19.958 14.679 1.00 18.34 19 GLU B CA 1
ATOM 4347 C C . GLU C 3 22 ? 11.533 19.125 13.659 1.00 19.81 19 GLU B C 1
ATOM 4348 O O . GLU C 3 22 ? 10.815 18.161 14.003 1.00 20.89 19 GLU B O 1
ATOM 4360 N N . ARG C 3 23 ? 11.700 19.520 12.388 1.00 19.32 20 ARG B N 1
ATOM 4361 C CA . ARG C 3 23 ? 11.129 18.830 11.246 1.00 18.40 20 ARG B CA 1
ATOM 4362 C C . ARG C 3 23 ? 12.265 18.142 10.477 1.00 20.85 20 ARG B C 1
ATOM 4363 O O . ARG C 3 23 ? 12.745 18.631 9.451 1.00 20.31 20 ARG B O 1
ATOM 4384 N N . TYR C 3 24 ? 12.684 16.998 10.999 1.00 21.38 21 TYR B N 1
ATOM 4385 C CA . TYR C 3 24 ? 13.954 16.439 10.557 1.00 20.22 21 TYR B CA 1
ATOM 4386 C C . TYR C 3 24 ? 13.854 15.763 9.205 1.00 20.79 21 TYR B C 1
ATOM 4387 O O . TYR C 3 24 ? 14.859 15.676 8.497 1.00 21.56 21 TYR B O 1
ATOM 4405 N N . ASP C 3 25 ? 12.679 15.282 8.807 1.00 20.31 22 ASP B N 1
ATOM 4406 C CA . ASP C 3 25 ? 12.515 14.776 7.451 1.00 20.32 22 ASP B CA 1
ATOM 4407 C C . ASP C 3 25 ? 12.751 15.910 6.435 1.00 21.41 22 ASP B C 1
ATOM 4408 O O . ASP C 3 25 ? 13.411 15.696 5.406 1.00 22.86 22 ASP B O 1
ATOM 4417 N N . ASP C 3 26 ? 12.179 17.090 6.690 1.00 19.57 23 ASP B N 1
ATOM 4418 C CA . ASP C 3 26 ? 12.407 18.260 5.828 1.00 20.13 23 ASP B CA 1
ATOM 4419 C C . ASP C 3 26 ? 13.884 18.615 5.837 1.00 19.64 23 ASP B C 1
ATOM 4420 O O . ASP C 3 26 ? 14.463 18.942 4.798 1.00 21.79 23 ASP B O 1
ATOM 4429 N N . MET C 3 27 ? 14.502 18.584 7.010 1.00 18.70 24 MET B N 1
ATOM 4430 C CA . MET C 3 27 ? 15.914 18.918 7.102 1.00 18.73 24 MET B CA 1
ATOM 4431 C C . MET C 3 27 ? 16.783 17.966 6.271 1.00 20.35 24 MET B C 1
ATOM 4432 O O . MET C 3 27 ? 17.688 18.392 5.551 1.00 22.44 24 MET B O 1
ATOM 4446 N N . ALA C 3 28 ? 16.519 16.676 6.383 1.00 17.60 25 ALA B N 1
ATOM 4447 C CA . ALA C 3 28 ? 17.263 15.670 5.626 1.00 20.78 25 ALA B CA 1
ATOM 4448 C C . ALA C 3 28 ? 17.043 15.851 4.124 1.00 20.91 25 ALA B C 1
ATOM 4449 O O . ALA C 3 28 ? 17.992 15.701 3.338 1.00 21.73 25 ALA B O 1
ATOM 4456 N N . ALA C 3 29 ? 15.791 16.096 3.712 1.00 20.48 26 ALA B N 1
ATOM 4457 C CA . ALA C 3 29 ? 15.472 16.234 2.282 1.00 24.50 26 ALA B CA 1
ATOM 4458 C C . ALA C 3 29 ? 16.247 17.419 1.701 1.00 22.26 26 ALA B C 1
ATOM 4459 O O . ALA C 3 29 ? 16.785 17.354 0.576 1.00 23.04 26 ALA B O 1
ATOM 4466 N N . ALA C 3 30 ? 16.335 18.505 2.453 1.00 21.60 27 ALA B N 1
ATOM 4467 C CA . ALA C 3 30 ? 17.067 19.694 1.988 1.00 19.41 27 ALA B CA 1
ATOM 4468 C C . ALA C 3 30 ? 18.545 19.352 1.831 1.00 23.74 27 ALA B C 1
ATOM 4469 O O . ALA C 3 30 ? 19.174 19.718 0.849 1.00 22.54 27 ALA B O 1
ATOM 4476 N N . MET C 3 31 ? 19.127 18.689 2.821 1.00 21.46 28 MET B N 1
ATOM 4477 C CA . MET C 3 31 ? 20.552 18.430 2.746 1.00 21.55 28 MET B CA 1
ATOM 4478 C C . MET C 3 31 ? 20.888 17.331 1.774 1.00 22.76 28 MET B C 1
ATOM 4479 O O . MET C 3 31 ? 22.001 17.316 1.219 1.00 23.00 28 MET B O 1
ATOM 4493 N N . LYS C 3 32 ? 19.956 16.431 1.524 1.00 20.36 29 LYS B N 1
ATOM 4494 C CA A LYS C 3 32 ? 20.097 15.443 0.473 0.28 21.91 29 LYS B CA 1
ATOM 4495 C CA B LYS C 3 32 ? 20.122 15.445 0.473 0.72 22.00 29 LYS B CA 1
ATOM 4496 C C . LYS C 3 32 ? 20.181 16.168 -0.864 1.00 22.65 29 LYS B C 1
ATOM 4497 O O . LYS C 3 32 ? 21.019 15.847 -1.712 1.00 22.31 29 LYS B O 1
ATOM 4534 N N . ALA C 3 33 ? 19.306 17.142 -1.048 1.00 22.13 30 ALA B N 1
ATOM 4535 C CA . ALA C 3 33 ? 19.291 17.880 -2.315 1.00 23.37 30 ALA B CA 1
ATOM 4536 C C . ALA C 3 33 ? 20.594 18.658 -2.517 1.00 24.38 30 ALA B C 1
ATOM 4537 O O . ALA C 3 33 ? 21.126 18.719 -3.632 1.00 24.97 30 ALA B O 1
ATOM 4544 N N . VAL C 3 34 ? 21.100 19.274 -1.446 1.00 21.99 31 VAL B N 1
ATOM 4545 C CA . VAL C 3 34 ? 22.386 19.973 -1.500 1.00 22.05 31 VAL B CA 1
ATOM 4546 C C . VAL C 3 34 ? 23.468 18.978 -1.921 1.00 24.48 31 VAL B C 1
ATOM 4547 O O . VAL C 3 34 ? 24.325 19.238 -2.810 1.00 23.06 31 VAL B O 1
ATOM 4560 N N . THR C 3 35 ? 23.475 17.824 -1.271 1.00 21.17 32 THR B N 1
ATOM 4561 C CA . THR C 3 35 ? 24.490 16.820 -1.559 1.00 24.75 32 THR B CA 1
ATOM 4562 C C . THR C 3 35 ? 24.471 16.392 -3.031 1.00 23.99 32 THR B C 1
ATOM 4563 O O . THR C 3 35 ? 25.530 16.241 -3.666 1.00 28.10 32 THR B O 1
ATOM 4574 N N . GLU C 3 36 ? 23.284 16.223 -3.580 1.00 23.12 33 GLU B N 1
ATOM 4575 C CA . GLU C 3 36 ? 23.118 15.757 -4.947 1.00 23.50 33 GLU B CA 1
ATOM 4576 C C . GLU C 3 36 ? 23.507 16.826 -5.991 1.00 26.26 33 GLU B C 1
ATOM 4577 O O . GLU C 3 36 ? 23.624 16.511 -7.173 1.00 30.99 33 GLU B O 1
ATOM 4589 N N . GLN C 3 37 ? 23.744 18.053 -5.564 1.00 26.88 34 GLN B N 1
ATOM 4590 C CA . GLN C 3 37 ? 24.282 19.098 -6.477 1.00 25.55 34 GLN B CA 1
ATOM 4591 C C . GLN C 3 37 ? 25.754 18.838 -6.810 1.00 43.19 34 GLN B C 1
ATOM 4592 O O . GLN C 3 37 ? 26.299 19.416 -7.760 1.00 31.67 34 GLN B O 1
ATOM 4606 N N . GLY C 3 38 ? 26.398 17.981 -6.021 1.00 28.76 35 GLY B N 1
ATOM 4607 C CA . GLY C 3 38 ? 27.659 17.361 -6.418 1.00 32.76 35 GLY B CA 1
ATOM 4608 C C . GLY C 3 38 ? 28.941 18.066 -6.028 1.00 31.38 35 GLY B C 1
ATOM 4609 O O . GLY C 3 38 ? 30.027 17.705 -6.513 1.00 36.55 35 GLY B O 1
ATOM 4613 N N . HIS C 3 39 ? 28.850 19.073 -5.172 1.00 27.91 36 HIS B N 1
ATOM 4614 C CA . HIS C 3 39 ? 30.045 19.742 -4.690 1.00 32.42 36 HIS B CA 1
ATOM 4615 C C . HIS C 3 39 ? 30.323 19.381 -3.242 1.00 44.60 36 HIS B C 1
ATOM 4616 O O . HIS C 3 39 ? 29.409 19.028 -2.497 1.00 31.20 36 HIS B O 1
ATOM 4630 N N . GLU C 3 40 ? 31.591 19.439 -2.853 1.00 31.43 37 GLU B N 1
ATOM 4631 C CA . GLU C 3 40 ? 31.962 19.190 -1.453 1.00 35.02 37 GLU B CA 1
ATOM 4632 C C . GLU C 3 40 ? 31.223 20.090 -0.483 1.00 31.16 37 GLU B C 1
ATOM 4633 O O . GLU C 3 40 ? 31.038 21.292 -0.704 1.00 29.55 37 GLU B O 1
ATOM 4645 N N . LEU C 3 41 ? 30.780 19.503 0.625 1.00 28.51 38 LEU B N 1
ATOM 4646 C CA . LEU C 3 41 ? 30.098 20.272 1.625 1.00 27.20 38 LEU B CA 1
ATOM 4647 C C . LEU C 3 41 ? 31.051 21.012 2.514 1.00 27.45 38 LEU B C 1
ATOM 4648 O O . LEU C 3 41 ? 32.157 20.521 2.805 1.00 35.35 38 LEU B O 1
ATOM 4664 N N . SER C 3 42 ? 30.628 22.189 2.940 1.00 25.05 39 SER B N 1
ATOM 4665 C CA . SER C 3 42 ? 31.297 22.918 4.001 1.00 30.78 39 SER B CA 1
ATOM 4666 C C . SER C 3 42 ? 31.136 22.166 5.308 1.00 48.95 39 SER B C 1
ATOM 4667 O O . SER C 3 42 ? 30.320 21.236 5.406 1.00 34.36 39 SER B O 1
ATOM 4675 N N A ASN C 3 43 ? 31.903 22.561 6.319 0.48 35.33 40 ASN B N 1
ATOM 4676 N N B ASN C 3 43 ? 31.912 22.558 6.309 0.28 35.35 40 ASN B N 1
ATOM 4677 N N C ASN C 3 43 ? 31.909 22.570 6.312 0.24 35.34 40 ASN B N 1
ATOM 4678 C CA A ASN C 3 43 ? 31.776 21.957 7.639 0.48 33.92 40 ASN B CA 1
ATOM 4679 C CA B ASN C 3 43 ? 31.790 21.976 7.637 0.28 34.11 40 ASN B CA 1
ATOM 4680 C CA C ASN C 3 43 ? 31.806 22.003 7.652 0.24 34.11 40 ASN B CA 1
ATOM 4681 C C A ASN C 3 43 ? 30.367 22.166 8.182 0.48 33.79 40 ASN B C 1
ATOM 4682 C C B ASN C 3 43 ? 30.384 22.177 8.199 0.28 34.08 40 ASN B C 1
ATOM 4683 C C C ASN C 3 43 ? 30.400 22.188 8.214 0.24 34.10 40 ASN B C 1
ATOM 4684 O O A ASN C 3 43 ? 29.774 21.256 8.775 0.48 36.09 40 ASN B O 1
ATOM 4685 O O B ASN C 3 43 ? 29.818 21.279 8.828 0.28 36.31 40 ASN B O 1
ATOM 4686 O O C ASN C 3 43 ? 29.847 21.291 8.855 0.24 36.41 40 ASN B O 1
ATOM 4717 N N . GLU C 3 44 ? 29.823 23.357 7.958 1.00 36.11 41 GLU B N 1
ATOM 4718 C CA . GLU C 3 44 ? 28.477 23.669 8.408 1.00 41.04 41 GLU B CA 1
ATOM 4719 C C . GLU C 3 44 ? 27.472 22.731 7.750 1.00 34.01 41 GLU B C 1
ATOM 4720 O O . GLU C 3 44 ? 26.599 22.172 8.419 1.00 30.27 41 GLU B O 1
ATOM 4734 N N . GLU C 3 45 ? 27.607 22.561 6.442 1.00 29.31 42 GLU B N 1
ATOM 4735 C CA . GLU C 3 45 ? 26.690 21.730 5.667 1.00 31.48 42 GLU B CA 1
ATOM 4736 C C . GLU C 3 45 ? 26.803 20.258 6.060 1.00 42.26 42 GLU B C 1
ATOM 4737 O O . GLU C 3 45 ? 25.794 19.561 6.163 1.00 28.23 42 GLU B O 1
ATOM 4749 N N . ARG C 3 46 ? 28.034 19.808 6.282 1.00 27.62 43 ARG B N 1
ATOM 4750 C CA . ARG C 3 46 ? 28.324 18.460 6.752 1.00 28.39 43 ARG B CA 1
ATOM 4751 C C . ARG C 3 46 ? 27.557 18.161 8.043 1.00 25.15 43 ARG B C 1
ATOM 4752 O O . ARG C 3 46 ? 26.912 17.104 8.186 1.00 30.57 43 ARG B O 1
ATOM 4773 N N . ASN C 3 47 ? 27.682 19.071 8.995 1.00 27.57 44 ASN B N 1
ATOM 4774 C CA A ASN C 3 47 ? 27.010 18.956 10.285 0.37 25.37 44 ASN B CA 1
ATOM 4775 C CA B ASN C 3 47 ? 27.022 18.935 10.281 0.63 25.27 44 ASN B CA 1
ATOM 4776 C C . ASN C 3 47 ? 25.499 18.924 10.105 1.00 31.59 44 ASN B C 1
ATOM 4777 O O . ASN C 3 47 ? 24.813 18.146 10.749 1.00 27.02 44 ASN B O 1
ATOM 4798 N N . LEU C 3 48 ? 24.972 19.775 9.228 1.00 27.53 45 LEU B N 1
ATOM 4799 C CA . LEU C 3 48 ? 23.514 19.791 9.023 1.00 24.78 45 LEU B CA 1
ATOM 4800 C C . LEU C 3 48 ? 23.006 18.466 8.472 1.00 21.78 45 LEU B C 1
ATOM 4801 O O . LEU C 3 48 ? 21.986 17.936 8.931 1.00 20.96 45 LEU B O 1
ATOM 4817 N N . LEU C 3 49 ? 23.725 17.894 7.505 1.00 20.87 46 LEU B N 1
ATOM 4818 C CA . LEU C 3 49 ? 23.347 16.611 6.911 1.00 19.93 46 LEU B CA 1
ATOM 4819 C C . LEU C 3 49 ? 23.337 15.534 7.990 1.00 20.54 46 LEU B C 1
ATOM 4820 O O . LEU C 3 49 ? 22.388 14.729 8.102 1.00 22.72 46 LEU B O 1
ATOM 4836 N N A SER C 3 50 ? 24.403 15.520 8.783 0.70 24.93 47 SER B N 1
ATOM 4837 N N B SER C 3 50 ? 24.392 15.507 8.797 0.30 24.91 47 SER B N 1
ATOM 4838 C CA A SER C 3 50 ? 24.594 14.511 9.824 0.70 26.31 47 SER B CA 1
ATOM 4839 C CA B SER C 3 50 ? 24.551 14.457 9.801 0.30 25.78 47 SER B CA 1
ATOM 4840 C C A SER C 3 50 ? 23.504 14.597 10.883 0.70 23.89 47 SER B C 1
ATOM 4841 C C B SER C 3 50 ? 23.504 14.584 10.909 0.30 24.23 47 SER B C 1
ATOM 4842 O O A SER C 3 50 ? 22.917 13.572 11.268 0.70 25.48 47 SER B O 1
ATOM 4843 O O B SER C 3 50 ? 22.947 13.577 11.356 0.30 25.43 47 SER B O 1
ATOM 4858 N N . VAL C 3 51 ? 23.230 15.808 11.345 1.00 21.72 48 VAL B N 1
ATOM 4859 C CA . VAL C 3 51 ? 22.216 16.038 12.385 1.00 22.14 48 VAL B CA 1
ATOM 4860 C C . VAL C 3 51 ? 20.855 15.575 11.870 1.00 23.72 48 VAL B C 1
ATOM 4861 O O . VAL C 3 51 ? 20.054 14.965 12.594 1.00 22.77 48 VAL B O 1
ATOM 4875 N N . ALA C 3 52 ? 20.572 15.884 10.614 1.00 20.80 49 ALA B N 1
ATOM 4876 C CA . ALA C 3 52 ? 19.256 15.579 10.068 1.00 22.31 49 ALA B CA 1
ATOM 4877 C C . ALA C 3 52 ? 19.039 14.079 10.069 1.00 23.18 49 ALA B C 1
ATOM 4878 O O . ALA C 3 52 ? 18.070 13.569 10.641 1.00 22.29 49 ALA B O 1
ATOM 4885 N N . TYR C 3 53 ? 19.956 13.343 9.477 1.00 19.62 50 TYR B N 1
ATOM 4886 C CA . TYR C 3 53 ? 19.753 11.902 9.347 1.00 18.15 50 TYR B CA 1
ATOM 4887 C C . TYR C 3 53 ? 19.894 11.180 10.684 1.00 20.40 50 TYR B C 1
ATOM 4888 O O . TYR C 3 53 ? 19.251 10.144 10.885 1.00 21.11 50 TYR B O 1
ATOM 4906 N N . LYS C 3 54 ? 20.684 11.715 11.600 1.00 20.88 51 LYS B N 1
ATOM 4907 C CA . LYS C 3 54 ? 20.827 11.108 12.911 1.00 20.06 51 LYS B CA 1
ATOM 4908 C C . LYS C 3 54 ? 19.489 11.137 13.631 1.00 22.18 51 LYS B C 1
ATOM 4909 O O . LYS C 3 54 ? 19.153 10.209 14.301 1.00 22.29 51 LYS B O 1
ATOM 4928 N N . ASN C 3 55 ? 18.767 12.235 13.485 1.00 20.29 52 ASN B N 1
ATOM 4929 C CA . ASN C 3 55 ? 17.434 12.316 14.092 1.00 19.71 52 ASN B CA 1
ATOM 4930 C C . ASN C 3 55 ? 16.380 11.466 13.377 1.00 20.69 52 ASN B C 1
ATOM 4931 O O . ASN C 3 55 ? 15.499 10.851 14.035 1.00 19.58 52 ASN B O 1
ATOM 4943 N N . VAL C 3 56 ? 16.451 11.397 12.056 1.00 18.33 53 VAL B N 1
ATOM 4944 C CA . VAL C 3 56 ? 15.532 10.598 11.277 1.00 19.11 53 VAL B CA 1
ATOM 4945 C C . VAL C 3 56 ? 15.724 9.118 11.638 1.00 21.88 53 VAL B C 1
ATOM 4946 O O . VAL C 3 56 ? 14.748 8.424 11.960 1.00 19.56 53 VAL B O 1
ATOM 4959 N N . VAL C 3 57 ? 16.959 8.617 11.607 1.00 18.37 54 VAL B N 1
ATOM 4960 C CA . VAL C 3 57 ? 17.192 7.218 11.947 1.00 18.14 54 VAL B CA 1
ATOM 4961 C C . VAL C 3 57 ? 16.987 6.964 13.463 1.00 20.06 54 VAL B C 1
ATOM 4962 O O . VAL C 3 57 ? 16.535 5.903 13.867 1.00 20.03 54 VAL B O 1
ATOM 4975 N N . GLY C 3 58 ? 17.299 7.952 14.284 1.00 20.18 55 GLY B N 1
ATOM 4976 C CA . GLY C 3 58 ? 17.270 7.821 15.737 1.00 20.07 55 GLY B CA 1
ATOM 4977 C C . GLY C 3 58 ? 15.845 7.553 16.198 1.00 21.85 55 GLY B C 1
ATOM 4978 O O . GLY C 3 58 ? 15.620 6.808 17.149 1.00 21.21 55 GLY B O 1
ATOM 4982 N N . ALA C 3 59 ? 14.877 8.156 15.522 1.00 20.50 56 ALA B N 1
ATOM 4983 C CA . ALA C 3 59 ? 13.476 7.906 15.881 1.00 17.57 56 ALA B CA 1
ATOM 4984 C C . ALA C 3 59 ? 13.128 6.428 15.711 1.00 22.40 56 ALA B C 1
ATOM 4985 O O . ALA C 3 59 ? 12.390 5.837 16.519 1.00 20.66 56 ALA B O 1
ATOM 4992 N N . ARG C 3 60 ? 13.649 5.803 14.662 1.00 17.35 57 ARG B N 1
ATOM 4993 C CA . ARG C 3 60 ? 13.357 4.392 14.396 1.00 18.55 57 ARG B CA 1
ATOM 4994 C C . ARG C 3 60 ? 14.152 3.495 15.332 1.00 21.95 57 ARG B C 1
ATOM 4995 O O . ARG C 3 60 ? 13.618 2.484 15.813 1.00 20.47 57 ARG B O 1
ATOM 5016 N N . ARG C 3 61 ? 15.388 3.875 15.664 1.00 19.39 58 ARG B N 1
ATOM 5017 C CA . ARG C 3 61 ? 16.154 3.097 16.645 1.00 19.44 58 ARG B CA 1
ATOM 5018 C C . ARG C 3 61 ? 15.420 3.090 17.980 1.00 21.60 58 ARG B C 1
ATOM 5019 O O . ARG C 3 61 ? 15.285 2.045 18.618 1.00 22.63 58 ARG B O 1
ATOM 5040 N N . SER C 3 62 ? 14.931 4.252 18.401 1.00 19.14 59 SER B N 1
ATOM 5041 C CA . SER C 3 62 ? 14.165 4.341 19.639 1.00 22.61 59 SER B CA 1
ATOM 5042 C C . SER C 3 62 ? 12.881 3.512 19.596 1.00 20.49 59 SER B C 1
ATOM 5043 O O . SER C 3 62 ? 12.596 2.766 20.536 1.00 22.33 59 SER B O 1
ATOM 5051 N N . SER C 3 63 ? 12.109 3.653 18.535 1.00 18.94 60 SER B N 1
ATOM 5052 C CA . SER C 3 63 ? 10.853 2.904 18.413 1.00 19.08 60 SER B CA 1
ATOM 5053 C C . SER C 3 63 ? 11.100 1.416 18.426 1.00 20.27 60 SER B C 1
ATOM 5054 O O . SER C 3 63 ? 10.347 0.652 19.021 1.00 20.60 60 SER B O 1
ATOM 5062 N N . TRP C 3 64 ? 12.154 0.984 17.724 1.00 17.97 61 TRP B N 1
ATOM 5063 C CA . TRP C 3 64 ? 12.485 -0.439 17.637 1.00 18.98 61 TRP B CA 1
ATOM 5064 C C . TRP C 3 64 ? 12.807 -1.038 18.999 1.00 20.50 61 TRP B C 1
ATOM 5065 O O . TRP C 3 64 ? 12.378 -2.152 19.338 1.00 22.14 61 TRP B O 1
ATOM 5086 N N A ARG C 3 65 ? 13.553 -0.298 19.801 0.75 20.83 62 ARG B N 1
ATOM 5087 N N B ARG C 3 65 ? 13.564 -0.290 19.794 0.25 20.97 62 ARG B N 1
ATOM 5088 C CA A ARG C 3 65 ? 13.898 -0.726 21.148 0.75 20.80 62 ARG B CA 1
ATOM 5089 C CA B ARG C 3 65 ? 13.908 -0.703 21.150 0.25 20.65 62 ARG B CA 1
ATOM 5090 C C A ARG C 3 65 ? 12.637 -0.846 21.993 0.75 23.54 62 ARG B C 1
ATOM 5091 C C B ARG C 3 65 ? 12.652 -0.832 22.001 0.25 23.54 62 ARG B C 1
ATOM 5092 O O A ARG C 3 65 ? 12.487 -1.788 22.780 0.75 23.52 62 ARG B O 1
ATOM 5093 O O B ARG C 3 65 ? 12.519 -1.767 22.793 0.25 23.52 62 ARG B O 1
ATOM 5134 N N . VAL C 3 66 ? 11.732 0.114 21.842 1.00 20.10 63 VAL B N 1
ATOM 5135 C CA . VAL C 3 66 ? 10.491 0.097 22.615 1.00 19.18 63 VAL B CA 1
ATOM 5136 C C . VAL C 3 66 ? 9.654 -1.092 22.230 1.00 21.63 63 VAL B C 1
ATOM 5137 O O . VAL C 3 66 ? 9.167 -1.796 23.118 1.00 22.94 63 VAL B O 1
ATOM 5151 N N . ILE C 3 67 ? 9.470 -1.341 20.947 1.00 20.44 64 ILE B N 1
ATOM 5152 C CA . ILE C 3 67 ? 8.598 -2.438 20.550 1.00 19.70 64 ILE B CA 1
ATOM 5153 C C . ILE C 3 67 ? 9.254 -3.760 20.944 1.00 22.33 64 ILE B C 1
ATOM 5154 O O . ILE C 3 67 ? 8.578 -4.665 21.410 1.00 23.75 64 ILE B O 1
ATOM 5170 N N . SER C 3 68 ? 10.572 -3.859 20.788 1.00 22.01 65 SER B N 1
ATOM 5171 C CA . SER C 3 68 ? 11.258 -5.079 21.208 1.00 24.48 65 SER B CA 1
ATOM 5172 C C . SER C 3 68 ? 11.034 -5.374 22.689 1.00 26.53 65 SER B C 1
ATOM 5173 O O . SER C 3 68 ? 10.828 -6.524 23.070 1.00 24.38 65 SER B O 1
ATOM 5181 N N A SER C 3 69 ? 11.081 -4.352 23.530 0.70 21.78 66 SER B N 1
ATOM 5182 N N B SER C 3 69 ? 11.058 -4.341 23.527 0.30 22.09 66 SER B N 1
ATOM 5183 C CA A SER C 3 69 ? 10.859 -4.526 24.953 0.70 23.45 66 SER B CA 1
ATOM 5184 C CA B SER C 3 69 ? 10.871 -4.514 24.965 0.30 23.71 66 SER B CA 1
ATOM 5185 C C A SER C 3 69 ? 9.443 -4.975 25.244 0.70 27.30 66 SER B C 1
ATOM 5186 C C B SER C 3 69 ? 9.436 -4.900 25.305 0.30 27.02 66 SER B C 1
ATOM 5187 O O A SER C 3 69 ? 9.205 -5.818 26.125 0.70 27.65 66 SER B O 1
ATOM 5188 O O B SER C 3 69 ? 9.185 -5.616 26.283 0.30 28.45 66 SER B O 1
ATOM 5203 N N . ILE C 3 70 ? 8.494 -4.421 24.503 1.00 22.99 67 ILE B N 1
ATOM 5204 C CA . ILE C 3 70 ? 7.099 -4.796 24.659 1.00 23.39 67 ILE B CA 1
ATOM 5205 C C . ILE C 3 70 ? 6.933 -6.267 24.296 1.00 25.86 67 ILE B C 1
ATOM 5206 O O . ILE C 3 70 ? 6.215 -6.994 25.013 1.00 25.40 67 ILE B O 1
ATOM 5223 N N . GLU C 3 71 ? 7.569 -6.728 23.221 1.00 24.17 68 GLU B N 1
ATOM 5224 C CA . GLU C 3 71 ? 7.453 -8.146 22.838 1.00 24.46 68 GLU B CA 1
ATOM 5225 C C . GLU C 3 71 ? 7.971 -9.057 23.931 1.00 34.04 68 GLU B C 1
ATOM 5226 O O . GLU C 3 71 ? 7.433 -10.144 24.170 1.00 29.41 68 GLU B O 1
ATOM 5238 N N B GLN C 3 72 ? 9.028 -8.611 24.594 0.44 28.22 69 GLN B N 1
ATOM 5239 N N C GLN C 3 72 ? 9.029 -8.613 24.593 0.56 28.16 69 GLN B N 1
ATOM 5240 C CA B GLN C 3 72 ? 9.659 -9.386 25.660 0.44 30.97 69 GLN B CA 1
ATOM 5241 C CA C GLN C 3 72 ? 9.658 -9.392 25.657 0.56 30.74 69 GLN B CA 1
ATOM 5242 C C B GLN C 3 72 ? 8.691 -9.624 26.819 0.44 31.46 69 GLN B C 1
ATOM 5243 C C C GLN C 3 72 ? 8.687 -9.627 26.815 0.56 31.45 69 GLN B C 1
ATOM 5244 O O B GLN C 3 72 ? 8.806 -10.621 27.534 0.44 36.59 69 GLN B O 1
ATOM 5245 O O C GLN C 3 72 ? 8.796 -10.627 27.527 0.56 36.64 69 GLN B O 1
ATOM 5272 N N . LYS C 3 73 ? 7.733 -8.718 27.004 1.00 28.11 70 LYS B N 1
ATOM 5273 C CA . LYS C 3 73 ? 6.822 -8.765 28.156 1.00 30.53 70 LYS B CA 1
ATOM 5274 C C . LYS C 3 73 ? 5.366 -9.114 27.829 1.00 31.50 70 LYS B C 1
ATOM 5275 O O . LYS C 3 73 ? 4.549 -9.190 28.724 1.00 38.79 70 LYS B O 1
ATOM 5295 N N . THR C 3 74 ? 5.037 -9.330 26.560 1.00 25.53 71 THR B N 1
ATOM 5296 C CA . THR C 3 74 ? 3.655 -9.527 26.156 1.00 25.15 71 THR B CA 1
ATOM 5297 C C . THR C 3 74 ? 3.198 -10.928 26.572 1.00 28.03 71 THR B C 1
ATOM 5298 O O . THR C 3 74 ? 3.947 -11.888 26.471 1.00 30.20 71 THR B O 1
ATOM 5309 N N . GLU C 3 75 ? 1.970 -11.017 27.055 1.00 27.68 72 GLU B N 1
ATOM 5310 C CA . GLU C 3 75 ? 1.418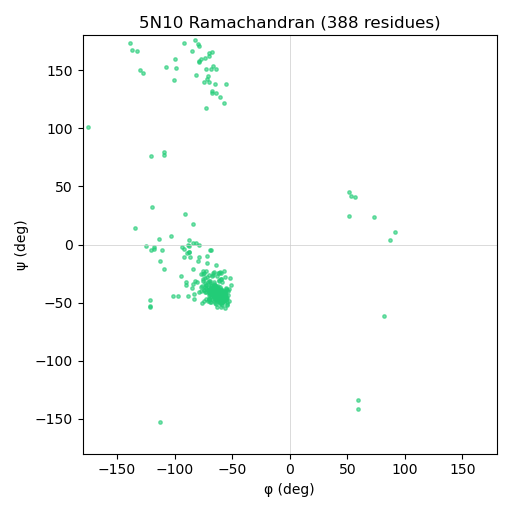 -12.296 27.443 1.00 26.03 72 GLU B CA 1
ATOM 5311 C C . GLU C 3 75 ? 1.144 -13.161 26.224 1.00 33.18 72 GLU B C 1
ATOM 5312 O O . GLU C 3 75 ? 1.049 -12.666 25.108 1.00 29.41 72 GLU B O 1
ATOM 5324 N N . ARG C 3 76 ? 0.976 -14.467 26.425 1.00 24.83 73 ARG B N 1
ATOM 5325 C CA . ARG C 3 76 ? 0.563 -15.322 25.324 1.00 27.16 73 ARG B CA 1
ATOM 5326 C C . ARG C 3 76 ? -0.757 -14.892 24.686 1.00 26.50 73 ARG B C 1
ATOM 5327 O O . ARG C 3 76 ? -1.800 -14.832 25.335 1.00 26.47 73 ARG B O 1
ATOM 5348 N N . ASN C 3 77 ? -0.717 -14.623 23.386 1.00 26.67 74 ASN B N 1
ATOM 5349 C CA . ASN C 3 77 ? -1.864 -14.122 22.650 1.00 28.67 74 ASN B CA 1
ATOM 5350 C C . ASN C 3 77 ? -1.408 -14.082 21.209 1.00 32.06 74 ASN B C 1
ATOM 5351 O O . ASN C 3 77 ? -0.666 -13.186 20.825 1.00 28.54 74 ASN B O 1
ATOM 5362 N N . GLU C 3 78 ? -1.809 -15.072 20.419 1.00 27.62 75 GLU B N 1
ATOM 5363 C CA . GLU C 3 78 ? -1.229 -15.261 19.092 1.00 27.40 75 GLU B CA 1
ATOM 5364 C C . GLU C 3 78 ? -1.336 -14.000 18.245 1.00 26.12 75 GLU B C 1
ATOM 5365 O O . GLU C 3 78 ? -0.359 -13.581 17.608 1.00 28.11 75 GLU B O 1
ATOM 5377 N N A LYS C 3 79 ? -2.517 -13.403 18.228 0.33 27.99 76 LYS B N 1
ATOM 5378 N N B LYS C 3 79 ? -2.511 -13.404 18.217 0.67 27.67 76 LYS B N 1
ATOM 5379 C CA A LYS C 3 79 ? -2.756 -12.218 17.407 0.33 30.40 76 LYS B CA 1
ATOM 5380 C CA B LYS C 3 79 ? -2.726 -12.220 17.378 0.67 30.09 76 LYS B CA 1
ATOM 5381 C C A LYS C 3 79 ? -1.875 -11.051 17.841 0.33 30.68 76 LYS B C 1
ATOM 5382 C C B LYS C 3 79 ? -1.901 -11.020 17.837 0.67 30.78 76 LYS B C 1
ATOM 5383 O O A LYS C 3 79 ? -1.220 -10.413 17.013 0.33 28.24 76 LYS B O 1
ATOM 5384 O O B LYS C 3 79 ? -1.302 -10.324 17.013 0.67 28.70 76 LYS B O 1
ATOM 5420 N N . LYS C 3 80 ? -1.870 -10.766 19.137 1.00 27.55 77 LYS B N 1
ATOM 5421 C CA . LYS C 3 80 ? -1.084 -9.661 19.668 1.00 25.49 77 LYS B CA 1
ATOM 5422 C C . LYS C 3 80 ? 0.393 -9.870 19.422 1.00 29.55 77 LYS B C 1
ATOM 5423 O O . LYS C 3 80 ? 1.122 -8.951 19.023 1.00 26.85 77 LYS B O 1
ATOM 5443 N N . GLN C 3 81 ? 0.871 -11.091 19.644 1.00 27.02 78 GLN B N 1
ATOM 5444 C CA . GLN C 3 81 ? 2.279 -11.369 19.429 1.00 28.90 78 GLN B CA 1
ATOM 5445 C C . GLN C 3 81 ? 2.633 -11.208 17.949 1.00 25.41 78 GLN B C 1
ATOM 5446 O O . GLN C 3 81 ? 3.703 -10.686 17.620 1.00 28.04 78 GLN B O 1
ATOM 5460 N N . GLN C 3 82 ? 1.742 -11.624 17.049 1.00 23.16 79 GLN B N 1
ATOM 5461 C CA . GLN C 3 82 ? 2.007 -11.493 15.643 1.00 24.91 79 GLN B CA 1
ATOM 5462 C C . GLN C 3 82 ? 2.024 -10.018 15.250 1.00 28.45 79 GLN B C 1
ATOM 5463 O O . GLN C 3 82 ? 2.848 -9.587 14.435 1.00 27.16 79 GLN B O 1
ATOM 5477 N N . MET C 3 83 ? 1.107 -9.244 15.812 1.00 25.00 80 MET B N 1
ATOM 5478 C CA . MET C 3 83 ? 1.062 -7.800 15.485 1.00 25.42 80 MET B CA 1
ATOM 5479 C C . MET C 3 83 ? 2.360 -7.102 15.920 1.00 26.01 80 MET B C 1
ATOM 5480 O O . MET C 3 83 ? 2.897 -6.242 15.218 1.00 25.04 80 MET B O 1
ATOM 5494 N N . GLY C 3 84 ? 2.858 -7.451 17.093 1.00 24.95 81 GLY B N 1
ATOM 5495 C CA . GLY C 3 84 ? 4.072 -6.832 17.612 1.00 22.69 81 GLY B CA 1
ATOM 5496 C C . GLY C 3 84 ? 5.261 -7.158 16.734 1.00 24.32 81 GLY B C 1
ATOM 5497 O O . GLY C 3 84 ? 6.121 -6.317 16.485 1.00 24.68 81 GLY B O 1
ATOM 5501 N N . LYS C 3 85 ? 5.331 -8.401 16.268 1.00 23.56 82 LYS B N 1
ATOM 5502 C CA . LYS C 3 85 ? 6.404 -8.793 15.380 1.00 20.09 82 LYS B CA 1
ATOM 5503 C C . LYS C 3 85 ? 6.333 -8.036 14.071 1.00 23.02 82 LYS B C 1
ATOM 5504 O O . LYS C 3 85 ? 7.348 -7.511 13.582 1.00 23.87 82 LYS B O 1
ATOM 5523 N N . GLU C 3 86 ? 5.140 -7.955 13.494 1.00 24.24 83 GLU B N 1
ATOM 5524 C CA . GLU C 3 86 ? 4.970 -7.278 12.225 1.00 24.89 83 GLU B CA 1
ATOM 5525 C C . GLU C 3 86 ? 5.279 -5.770 12.369 1.00 24.32 83 GLU B C 1
ATOM 5526 O O . GLU C 3 86 ? 5.862 -5.167 11.455 1.00 24.73 83 GLU B O 1
ATOM 5538 N N . TYR C 3 87 ? 4.923 -5.184 13.509 1.00 23.22 84 TYR B N 1
ATOM 5539 C CA . TYR C 3 87 ? 5.173 -3.741 13.708 1.00 22.51 84 TYR B CA 1
ATOM 5540 C C . TYR C 3 87 ? 6.662 -3.504 13.864 1.00 24.97 84 TYR B C 1
ATOM 5541 O O . TYR C 3 87 ? 7.203 -2.545 13.294 1.00 24.45 84 TYR B O 1
ATOM 5559 N N . ARG C 3 88 ? 7.346 -4.377 14.605 1.00 21.88 85 ARG B N 1
ATOM 5560 C CA . ARG C 3 88 ? 8.797 -4.285 14.689 1.00 22.64 85 ARG B CA 1
ATOM 5561 C C . ARG C 3 88 ? 9.392 -4.384 13.288 1.00 25.19 85 ARG B C 1
ATOM 5562 O O . ARG C 3 88 ? 10.262 -3.599 12.944 1.00 24.32 85 ARG B O 1
ATOM 5583 N N . GLU C 3 89 ? 8.964 -5.365 12.485 1.00 24.49 86 GLU B N 1
ATOM 5584 C CA . GLU C 3 89 ? 9.505 -5.494 11.138 1.00 24.45 86 GLU B CA 1
ATOM 5585 C C . GLU C 3 89 ? 9.229 -4.276 10.241 1.00 25.68 86 GLU B C 1
ATOM 5586 O O . GLU C 3 89 ? 10.056 -3.911 9.386 1.00 24.72 86 GLU B O 1
ATOM 5598 N N . LYS C 3 90 ? 8.104 -3.602 10.452 1.00 26.45 87 LYS B N 1
ATOM 5599 C CA . LYS C 3 90 ? 7.831 -2.360 9.725 1.00 24.74 87 LYS B CA 1
ATOM 5600 C C . LYS C 3 90 ? 8.843 -1.276 10.070 1.00 24.42 87 LYS B C 1
ATOM 5601 O O . LYS C 3 90 ? 9.375 -0.558 9.201 1.00 24.30 87 LYS B O 1
ATOM 5620 N N . ILE C 3 91 ? 9.089 -1.129 11.357 1.00 20.62 88 ILE B N 1
ATOM 5621 C CA . ILE C 3 91 ? 10.081 -0.168 11.830 1.00 20.41 88 ILE B CA 1
ATOM 5622 C C . ILE C 3 91 ? 11.474 -0.532 11.289 1.00 23.93 88 ILE B C 1
ATOM 5623 O O . ILE C 3 91 ? 12.223 0.365 10.845 1.00 22.86 88 ILE B O 1
ATOM 5639 N N . GLU C 3 92 ? 11.835 -1.827 11.316 1.00 20.31 89 GLU B N 1
ATOM 5640 C CA . GLU C 3 92 ? 13.112 -2.284 10.758 1.00 22.34 89 GLU B CA 1
ATOM 5641 C C . GLU C 3 92 ? 13.250 -1.885 9.293 1.00 26.02 89 GLU B C 1
ATOM 5642 O O . GLU C 3 92 ? 14.330 -1.470 8.840 1.00 23.81 89 GLU B O 1
ATOM 5654 N N . ALA C 3 93 ? 12.170 -2.021 8.534 1.00 22.46 90 ALA B N 1
ATOM 5655 C CA . ALA C 3 93 ? 12.210 -1.692 7.109 1.00 24.75 90 ALA B CA 1
ATOM 5656 C C . ALA C 3 93 ? 12.465 -0.217 6.887 1.00 29.88 90 ALA B C 1
ATOM 5657 O O . ALA C 3 93 ? 13.218 0.166 5.989 1.00 25.23 90 ALA B O 1
ATOM 5664 N N . GLU C 3 94 ? 11.828 0.622 7.700 1.00 24.01 91 GLU B N 1
ATOM 5665 C CA . GLU C 3 94 ? 12.063 2.050 7.626 1.00 21.69 91 GLU B CA 1
ATOM 5666 C C . GLU C 3 94 ? 13.511 2.357 7.942 1.00 24.02 91 GLU B C 1
ATOM 5667 O O . GLU C 3 94 ? 14.149 3.178 7.288 1.00 22.93 91 GLU B O 1
ATOM 5679 N N . LEU C 3 95 ? 14.016 1.746 9.001 1.00 23.49 92 LEU B N 1
ATOM 5680 C CA . LEU C 3 95 ? 15.370 2.015 9.425 1.00 23.18 92 LEU B CA 1
ATOM 5681 C C . LEU C 3 95 ? 16.358 1.633 8.306 1.00 23.54 92 LEU B C 1
ATOM 5682 O O . LEU C 3 95 ? 17.303 2.377 8.014 1.00 25.80 92 LEU B O 1
ATOM 5698 N N . GLN C 3 96 ? 16.127 0.488 7.667 1.00 24.12 93 GLN B N 1
ATOM 5699 C CA . GLN C 3 96 ? 16.997 0.042 6.583 1.00 24.53 93 GLN B CA 1
ATOM 5700 C C . GLN C 3 96 ? 16.927 0.990 5.392 1.00 27.19 93 GLN B C 1
ATOM 5701 O O . GLN C 3 96 ? 17.972 1.353 4.823 1.00 27.16 93 GLN B O 1
ATOM 5715 N N . ASP C 3 97 ? 15.723 1.446 5.045 1.00 25.77 94 ASP B N 1
ATOM 5716 C CA . ASP C 3 97 ? 15.550 2.459 4.006 1.00 26.91 94 ASP B CA 1
ATOM 5717 C C . ASP C 3 97 ? 16.342 3.756 4.292 1.00 28.20 94 ASP B C 1
ATOM 5718 O O . ASP C 3 97 ? 17.019 4.303 3.403 1.00 26.54 94 ASP B O 1
ATOM 5727 N N . ILE C 3 98 ? 16.274 4.244 5.530 1.00 21.91 95 ILE B N 1
ATOM 5728 C CA . ILE C 3 98 ? 16.982 5.449 5.918 1.00 20.54 95 ILE B CA 1
ATOM 5729 C C . ILE C 3 98 ? 18.488 5.233 5.821 1.00 24.56 95 ILE B C 1
ATOM 5730 O O . ILE C 3 98 ? 19.201 6.066 5.272 1.00 22.04 95 ILE B O 1
ATOM 5746 N N . CYS C 3 99 ? 18.979 4.119 6.355 1.00 22.56 96 CYS B N 1
ATOM 5747 C CA . CYS C 3 99 ? 20.417 3.863 6.351 1.00 24.35 96 CYS B CA 1
ATOM 5748 C C . CYS C 3 99 ? 20.906 3.731 4.905 1.00 22.53 96 CYS B C 1
ATOM 5749 O O . CYS C 3 99 ? 21.980 4.230 4.547 1.00 25.30 96 CYS B O 1
ATOM 5757 N N . ASN C 3 100 ? 20.130 3.047 4.072 1.00 25.11 97 ASN B N 1
ATOM 5758 C CA . ASN C 3 100 ? 20.574 2.867 2.690 1.00 27.44 97 ASN B CA 1
ATOM 5759 C C . ASN C 3 100 ? 20.642 4.183 1.919 1.00 34.91 97 ASN B C 1
ATOM 5760 O O . ASN C 3 100 ? 21.519 4.366 1.073 1.00 27.10 97 ASN B O 1
ATOM 5771 N N . ASP C 3 101 ? 19.706 5.080 2.202 1.00 26.22 98 ASP B N 1
ATOM 5772 C CA A ASP C 3 101 ? 19.695 6.418 1.627 0.54 22.91 98 ASP B CA 1
ATOM 5773 C CA B ASP C 3 101 ? 19.709 6.427 1.623 0.46 22.85 98 ASP B CA 1
ATOM 5774 C C . ASP C 3 101 ? 20.988 7.162 1.969 1.00 29.73 98 ASP B C 1
ATOM 5775 O O . ASP C 3 101 ? 21.664 7.721 1.098 1.00 28.45 98 ASP B O 1
ATOM 5792 N N . VAL C 3 102 ? 21.352 7.139 3.241 1.00 22.69 99 VAL B N 1
ATOM 5793 C CA . VAL C 3 102 ? 22.553 7.776 3.703 1.00 20.67 99 VAL B CA 1
ATOM 5794 C C . VAL C 3 102 ? 23.791 7.114 3.103 1.00 23.55 99 VAL B C 1
ATOM 5795 O O . VAL C 3 102 ? 24.723 7.811 2.681 1.00 25.39 99 VAL B O 1
ATOM 5808 N N . LEU C 3 103 ? 23.787 5.791 3.055 1.00 23.82 100 LEU B N 1
ATOM 5809 C CA . LEU C 3 103 ? 24.969 5.054 2.568 1.00 24.89 100 LEU B CA 1
ATOM 5810 C C . LEU C 3 103 ? 25.164 5.288 1.071 1.00 27.30 100 LEU B C 1
ATOM 5811 O O . LEU C 3 103 ? 26.322 5.418 0.589 1.00 27.99 100 LEU B O 1
ATOM 5827 N N . GLU C 3 104 ? 24.057 5.347 0.335 1.00 26.65 101 GLU B N 1
ATOM 5828 C CA . GLU C 3 104 ? 24.108 5.743 -1.072 1.00 30.71 101 GLU B CA 1
ATOM 5829 C C . GLU C 3 104 ? 24.644 7.178 -1.268 1.00 37.59 101 GLU B C 1
ATOM 5830 O O . GLU C 3 104 ? 25.483 7.401 -2.152 1.00 32.02 101 GLU B O 1
ATOM 5842 N N . LEU C 3 105 ? 24.186 8.157 -0.480 1.00 26.82 102 LEU B N 1
ATOM 5843 C CA . LEU C 3 105 ? 24.776 9.487 -0.534 1.00 24.85 102 LEU B CA 1
ATOM 5844 C C . LEU C 3 105 ? 26.293 9.449 -0.258 1.00 28.78 102 LEU B C 1
ATOM 5845 O O . LEU C 3 105 ? 27.088 10.146 -0.893 1.00 28.70 102 LEU B O 1
ATOM 5861 N N . LEU C 3 106 ? 26.710 8.644 0.711 1.00 27.11 103 LEU B N 1
ATOM 5862 C CA . LEU C 3 106 ? 28.127 8.616 1.101 1.00 30.13 103 LEU B CA 1
ATOM 5863 C C . LEU C 3 106 ? 28.967 8.032 -0.029 1.00 27.28 103 LEU B C 1
ATOM 5864 O O . LEU C 3 106 ? 30.051 8.546 -0.358 1.00 29.42 103 LEU B O 1
ATOM 5880 N N A ASP C 3 107 ? 28.476 6.974 -0.640 0.56 28.78 104 ASP B N 1
ATOM 5881 N N B ASP C 3 107 ? 28.431 6.990 -0.645 0.44 27.97 104 ASP B N 1
ATOM 5882 C CA A ASP C 3 107 ? 29.293 6.279 -1.639 0.56 31.66 104 ASP B CA 1
ATOM 5883 C CA B ASP C 3 107 ? 29.170 6.215 -1.648 0.44 31.62 104 ASP B CA 1
ATOM 5884 C C A ASP C 3 107 ? 29.286 7.029 -2.965 0.56 43.17 104 ASP B C 1
ATOM 5885 C C B ASP C 3 107 ? 29.243 6.950 -2.974 0.44 42.92 104 ASP B C 1
ATOM 5886 O O A ASP C 3 107 ? 30.320 7.127 -3.628 0.56 32.63 104 ASP B O 1
ATOM 5887 O O B ASP C 3 107 ? 30.278 6.954 -3.644 0.44 33.69 104 ASP B O 1
ATOM 5904 N N . LYS C 3 108 ? 28.135 7.575 -3.342 1.00 29.45 105 LYS B N 1
ATOM 5905 C CA . LYS C 3 108 ? 28.006 8.219 -4.653 1.00 34.90 105 LYS B CA 1
ATOM 5906 C C . LYS C 3 108 ? 28.548 9.641 -4.716 1.00 44.57 105 LYS B C 1
ATOM 5907 O O . LYS C 3 108 ? 29.110 10.033 -5.741 1.00 38.78 105 LYS B O 1
ATOM 5927 N N . TYR C 3 109 ? 28.402 10.409 -3.642 1.00 28.66 106 TYR B N 1
ATOM 5928 C CA . TYR C 3 109 ? 28.735 11.832 -3.651 1.00 27.20 106 TYR B CA 1
ATOM 5929 C C . TYR C 3 109 ? 29.793 12.239 -2.635 1.00 39.23 106 TYR B C 1
ATOM 5930 O O . TYR C 3 109 ? 30.769 12.884 -2.984 1.00 41.19 106 TYR B O 1
ATOM 5948 N N . LEU C 3 110 ? 29.595 11.896 -1.364 1.00 28.40 107 LEU B N 1
ATOM 5949 C CA . LEU C 3 110 ? 30.372 12.513 -0.299 1.00 26.40 107 LEU B CA 1
ATOM 5950 C C . LEU C 3 110 ? 31.787 11.941 -0.236 1.00 33.10 107 LEU B C 1
ATOM 5951 O O . LEU C 3 110 ? 32.770 12.686 -0.235 1.00 36.38 107 LEU B O 1
ATOM 5967 N N . ILE C 3 111 ? 31.902 10.624 -0.208 1.00 32.06 108 ILE B N 1
ATOM 5968 C CA . ILE C 3 111 ? 33.227 10.015 -0.010 1.00 29.67 108 ILE B CA 1
ATOM 5969 C C . ILE C 3 111 ? 34.115 10.223 -1.248 1.00 57.18 108 ILE B C 1
ATOM 5970 O O . ILE C 3 111 ? 35.252 10.656 -1.100 1.00 47.07 108 ILE B O 1
ATOM 5986 N N . PRO C 3 112 ? 33.599 9.959 -2.462 1.00 40.94 109 PRO B N 1
ATOM 5987 C CA . PRO C 3 112 ? 34.448 10.210 -3.645 1.00 55.03 109 PRO B CA 1
ATOM 5988 C C . PRO C 3 112 ? 34.915 11.664 -3.824 1.00 64.85 109 PRO B C 1
ATOM 5989 O O . PRO C 3 112 ? 35.997 11.891 -4.363 1.00 76.10 109 PRO B O 1
ATOM 6000 N N . ASN C 3 113 ? 34.126 12.626 -3.365 1.00 52.58 110 ASN B N 1
ATOM 6001 C CA . ASN C 3 113 ? 34.462 14.032 -3.526 1.00 66.06 110 ASN B CA 1
ATOM 6002 C C . ASN C 3 113 ? 35.245 14.596 -2.349 1.00 70.33 110 ASN B C 1
ATOM 6003 O O . ASN C 3 113 ? 35.757 15.707 -2.417 1.00 68.04 110 ASN B O 1
ATOM 6014 N N . ALA C 3 114 ? 35.334 13.839 -1.264 1.00 48.31 111 ALA B N 1
ATOM 6015 C CA . ALA C 3 114 ? 36.098 14.281 -0.108 1.00 62.94 111 ALA B CA 1
ATOM 6016 C C . ALA C 3 114 ? 37.586 14.331 -0.457 1.00 73.78 111 ALA B C 1
ATOM 6017 O O . ALA C 3 114 ? 38.132 13.387 -1.026 1.00 68.01 111 ALA B O 1
ATOM 6024 N N . THR C 3 115 ? 38.229 15.438 -0.110 1.00 64.54 112 THR B N 1
ATOM 6025 C CA . THR C 3 115 ? 39.643 15.632 -0.404 1.00 75.24 112 THR B CA 1
ATOM 6026 C C . THR C 3 115 ? 40.439 15.865 0.871 1.00 60.95 112 THR B C 1
ATOM 6027 O O . THR C 3 115 ? 41.490 15.255 1.066 1.00 64.58 112 THR B O 1
ATOM 6038 N N . GLN C 3 116 ? 39.948 16.755 1.731 1.00 48.72 113 GLN B N 1
ATOM 6039 C CA . GLN C 3 116 ? 40.576 16.987 3.027 1.00 45.45 113 GLN B CA 1
ATOM 6040 C C . GLN C 3 116 ? 40.477 15.716 3.876 1.00 71.31 113 GLN B C 1
ATOM 6041 O O . GLN C 3 116 ? 39.415 15.073 3.900 1.00 46.88 113 GLN B O 1
ATOM 6055 N N . PRO C 3 117 ? 41.563 15.356 4.586 1.00 61.74 114 PRO B N 1
ATOM 6056 C CA . PRO C 3 117 ? 41.470 14.187 5.469 1.00 59.24 114 PRO B CA 1
ATOM 6057 C C . PRO C 3 117 ? 40.326 14.333 6.466 1.00 47.96 114 PRO B C 1
ATOM 6058 O O . PRO C 3 117 ? 39.630 13.366 6.752 1.00 38.17 114 PRO B O 1
ATOM 6069 N N . GLU C 3 118 ? 40.136 15.547 6.968 1.00 45.48 115 GLU B N 1
ATOM 6070 C CA . GLU C 3 118 ? 39.134 15.820 7.990 1.00 43.28 115 GLU B CA 1
ATOM 6071 C C . GLU C 3 118 ? 37.750 15.412 7.502 1.00 40.21 115 GLU B C 1
ATOM 6072 O O . GLU C 3 118 ? 36.940 14.886 8.269 1.00 37.82 115 GLU B O 1
ATOM 6084 N N A SER C 3 119 ? 37.488 15.655 6.223 0.36 37.64 116 SER B N 1
ATOM 6085 N N B SER C 3 119 ? 37.475 15.647 6.223 0.38 37.61 116 SER B N 1
ATOM 6086 N N C SER C 3 119 ? 37.484 15.658 6.224 0.26 37.67 116 SER B N 1
ATOM 6087 C CA A SER C 3 119 ? 36.200 15.343 5.617 0.36 44.71 116 SER B CA 1
ATOM 6088 C CA B SER C 3 119 ? 36.168 15.332 5.651 0.38 44.72 116 SER B CA 1
ATOM 6089 C CA C SER C 3 119 ? 36.193 15.342 5.625 0.26 44.56 116 SER B CA 1
ATOM 6090 C C A SER C 3 119 ? 36.067 13.847 5.364 0.36 39.61 116 SER B C 1
ATOM 6091 C C B SER C 3 119 ? 36.054 13.838 5.346 0.38 39.60 116 SER B C 1
ATOM 6092 C C C SER C 3 119 ? 36.064 13.847 5.361 0.26 39.62 116 SER B C 1
ATOM 6093 O O A SER C 3 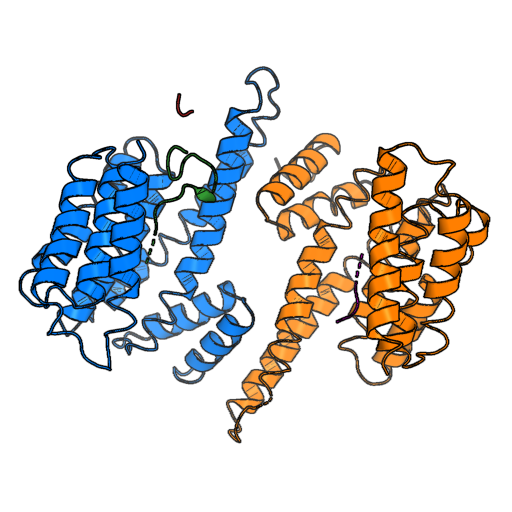119 ? 35.005 13.255 5.571 0.36 31.86 116 SER B O 1
ATOM 6094 O O B SER C 3 119 ? 34.990 13.235 5.509 0.38 31.75 116 SER B O 1
ATOM 6095 O O C SER C 3 119 ? 35.000 13.256 5.559 0.26 31.97 116 SER B O 1
ATOM 6117 N N . LYS C 3 120 ? 37.153 13.239 4.908 1.00 33.11 117 LYS B N 1
ATOM 6118 C CA . LYS C 3 120 ? 37.184 11.815 4.677 1.00 31.60 117 LYS B CA 1
ATOM 6119 C C . LYS C 3 120 ? 36.898 11.094 6.000 1.00 29.05 117 LYS B C 1
ATOM 6120 O O . LYS C 3 120 ? 36.123 10.145 6.022 1.00 32.42 117 LYS B O 1
ATOM 6141 N N . VAL C 3 121 ? 37.522 11.541 7.094 1.00 26.41 118 VAL B N 1
ATOM 6142 C CA . VAL C 3 121 ? 37.319 10.886 8.387 1.00 30.25 118 VAL B CA 1
ATOM 6143 C C . VAL C 3 121 ? 35.851 11.030 8.817 1.00 30.77 118 VAL B C 1
ATOM 6144 O O . VAL C 3 121 ? 35.223 10.075 9.292 1.00 28.00 118 VAL B O 1
ATOM 6157 N N . PHE C 3 122 ? 35.311 12.234 8.676 1.00 30.45 119 PHE B N 1
ATOM 6158 C CA . PHE C 3 122 ? 33.911 12.468 9.027 1.00 29.61 119 PHE B CA 1
ATOM 6159 C C . PHE C 3 122 ? 32.979 11.515 8.281 1.00 28.48 119 PHE B C 1
ATOM 6160 O O . PHE C 3 122 ? 32.052 10.919 8.866 1.00 27.33 119 PHE B O 1
ATOM 6177 N N . TYR C 3 123 ? 33.201 11.366 6.989 1.00 22.98 120 TYR B N 1
ATOM 6178 C CA . TYR C 3 123 ? 32.295 10.586 6.168 1.00 23.30 120 TYR B CA 1
ATOM 6179 C C . TYR C 3 123 ? 32.512 9.112 6.380 1.00 32.77 120 TYR B C 1
ATOM 6180 O O . TYR C 3 123 ? 31.560 8.337 6.348 1.00 27.07 120 TYR B O 1
ATOM 6198 N N . LEU C 3 124 ? 33.752 8.678 6.582 1.00 25.31 121 LEU B N 1
ATOM 6199 C CA . LEU C 3 124 ? 33.948 7.266 6.879 1.00 25.86 121 LEU B CA 1
ATOM 6200 C C . LEU C 3 124 ? 33.380 6.932 8.255 1.00 21.94 121 LEU B C 1
ATOM 6201 O O . LEU C 3 124 ? 32.880 5.830 8.478 1.00 25.02 121 LEU B O 1
ATOM 6217 N N . LYS C 3 125 ? 33.499 7.869 9.195 1.00 22.48 122 LYS B N 1
ATOM 6218 C CA . LYS C 3 125 ? 32.883 7.675 10.508 1.00 20.78 122 LYS B CA 1
ATOM 6219 C C . LYS C 3 125 ? 31.360 7.517 10.344 1.00 27.31 122 LYS B C 1
ATOM 6220 O O . LYS C 3 125 ? 30.748 6.650 10.964 1.00 26.27 122 LYS B O 1
ATOM 6239 N N . MET C 3 126 ? 30.738 8.355 9.517 1.00 25.45 123 MET B N 1
ATOM 6240 C CA A MET C 3 126 ? 29.307 8.238 9.257 0.45 26.03 123 MET B CA 1
ATOM 6241 C CA B MET C 3 126 ? 29.296 8.227 9.238 0.55 26.13 123 MET B CA 1
ATOM 6242 C C . MET C 3 126 ? 28.963 6.882 8.619 1.00 25.57 123 MET B C 1
ATOM 6243 O O . MET C 3 126 ? 27.969 6.244 8.964 1.00 23.85 123 MET B O 1
ATOM 6270 N N . LYS C 3 127 ? 29.790 6.428 7.673 1.00 23.78 124 LYS B N 1
ATOM 6271 C CA . LYS C 3 127 ? 29.584 5.132 7.073 1.00 20.61 124 LYS B CA 1
ATOM 6272 C C . LYS C 3 127 ? 29.622 4.002 8.141 1.00 21.38 124 LYS B C 1
ATOM 6273 O O . LYS C 3 127 ? 28.768 3.094 8.154 1.00 24.48 124 LYS B O 1
ATOM 6292 N N . GLY C 3 128 ? 30.584 4.091 9.059 1.00 22.98 125 GLY B N 1
ATOM 6293 C CA . GLY C 3 128 ? 30.684 3.149 10.160 1.00 21.85 125 GLY B CA 1
ATOM 6294 C C . GLY C 3 128 ? 29.410 3.161 10.994 1.00 22.48 125 GLY B C 1
ATOM 6295 O O . GLY C 3 128 ? 28.871 2.098 11.361 1.00 22.96 125 GLY B O 1
ATOM 6299 N N . ASP C 3 129 ? 28.963 4.369 11.306 1.00 22.32 126 ASP B N 1
ATOM 6300 C CA . ASP C 3 129 ? 27.776 4.561 12.146 1.00 21.81 126 ASP B CA 1
ATOM 6301 C C . ASP C 3 129 ? 26.543 3.918 11.505 1.00 23.79 126 ASP B C 1
ATOM 6302 O O . ASP C 3 129 ? 25.781 3.175 12.168 1.00 21.90 126 ASP B O 1
ATOM 6311 N N . TYR C 3 130 ? 26.312 4.171 10.221 1.00 20.65 127 TYR B N 1
ATOM 6312 C CA . TYR C 3 130 ? 25.058 3.707 9.616 1.00 19.88 127 TYR B CA 1
ATOM 6313 C C . TYR C 3 130 ? 25.085 2.214 9.349 1.00 23.26 127 TYR B C 1
ATOM 6314 O O . TYR C 3 130 ? 24.082 1.531 9.459 1.00 22.61 127 TYR B O 1
ATOM 6332 N N . PHE C 3 131 ? 26.254 1.647 9.083 1.00 23.19 128 PHE B N 1
ATOM 6333 C CA . PHE C 3 131 ? 26.312 0.203 9.060 1.00 22.33 128 PHE B CA 1
ATOM 6334 C C . PHE C 3 131 ? 26.149 -0.405 10.472 1.00 17.87 128 PHE B C 1
ATOM 6335 O O . PHE C 3 131 ? 25.631 -1.509 10.608 1.00 22.97 128 PHE B O 1
ATOM 6352 N N . ARG C 3 132 ? 26.604 0.302 11.510 1.00 20.54 129 ARG B N 1
ATOM 6353 C CA . ARG C 3 132 ? 26.368 -0.130 12.880 1.00 19.24 129 ARG B CA 1
ATOM 6354 C C . ARG C 3 132 ? 24.858 -0.112 13.179 1.00 22.38 129 ARG B C 1
ATOM 6355 O O . ARG C 3 132 ? 24.344 -1.066 13.753 1.00 22.56 129 ARG B O 1
ATOM 6376 N N . TYR C 3 133 ? 24.127 0.928 12.766 1.00 21.35 130 TYR B N 1
ATOM 6377 C CA . TYR C 3 133 ? 22.661 0.938 12.990 1.00 21.32 130 TYR B CA 1
ATOM 6378 C C . TYR C 3 133 ? 21.983 -0.210 12.233 1.00 22.72 130 TYR B C 1
ATOM 6379 O O . TYR C 3 133 ? 21.096 -0.885 12.762 1.00 21.96 130 TYR B O 1
ATOM 6397 N N . LEU C 3 134 ? 22.422 -0.503 11.019 1.00 22.78 131 LEU B N 1
ATOM 6398 C CA . LEU C 3 134 ? 21.869 -1.665 10.337 1.00 22.60 131 LEU B CA 1
ATOM 6399 C C . LEU C 3 134 ? 22.143 -2.975 11.107 1.00 25.90 131 LEU B C 1
ATOM 6400 O O . LEU C 3 134 ? 21.291 -3.854 11.165 1.00 25.47 131 LEU B O 1
ATOM 6416 N N A SER C 3 135 ? 23.334 -3.080 11.688 0.08 24.26 132 SER B N 1
ATOM 6417 N N B SER C 3 135 ? 23.334 -3.080 11.689 0.08 24.26 132 SER B N 1
ATOM 6418 N N C SER C 3 135 ? 23.346 -3.086 11.654 0.47 24.26 132 SER B N 1
ATOM 6419 N N D SER C 3 135 ? 23.326 -3.078 11.715 0.37 24.39 132 SER B N 1
ATOM 6420 C CA A SER C 3 135 ? 23.749 -4.286 12.401 0.08 24.46 132 SER B CA 1
ATOM 6421 C CA B SER C 3 135 ? 23.749 -4.286 12.400 0.08 24.46 132 SER B CA 1
ATOM 6422 C CA C SER C 3 135 ? 23.761 -4.261 12.406 0.47 24.27 132 SER B CA 1
ATOM 6423 C CA D SER C 3 135 ? 23.766 -4.290 12.428 0.37 24.32 132 SER B CA 1
ATOM 6424 C C A SER C 3 135 ? 22.932 -4.525 13.669 0.08 25.93 132 SER B C 1
ATOM 6425 C C B SER C 3 135 ? 22.936 -4.524 13.672 0.08 25.92 132 SER B C 1
ATOM 6426 C C C SER C 3 135 ? 22.833 -4.526 13.583 0.47 25.85 132 SER B C 1
ATOM 6427 C C D SER C 3 135 ? 23.090 -4.485 13.790 0.37 25.53 132 SER B C 1
ATOM 6428 O O A SER C 3 135 ? 22.767 -5.665 14.107 0.08 26.87 132 SER B O 1
ATOM 6429 O O B SER C 3 135 ? 22.780 -5.664 14.116 0.08 26.87 132 SER B O 1
ATOM 6430 O O C SER C 3 135 ? 22.494 -5.686 13.860 0.47 24.63 132 SER B O 1
ATOM 6431 O O D SER C 3 135 ? 23.184 -5.546 14.417 0.37 23.78 132 SER B O 1
ATOM 6460 N N . GLU C 3 136 ? 22.425 -3.443 14.250 1.00 25.61 133 GLU B N 1
ATOM 6461 C CA . GLU C 3 136 ? 21.641 -3.508 15.481 1.00 26.21 133 GLU B CA 1
ATOM 6462 C C . GLU C 3 136 ? 20.372 -4.297 15.278 1.00 26.07 133 GLU B C 1
ATOM 6463 O O . GLU C 3 136 ? 19.842 -4.844 16.254 1.00 28.57 133 GLU B O 1
ATOM 6478 N N . VAL C 3 137 ? 19.864 -4.331 14.047 1.00 22.85 134 VAL B N 1
ATOM 6479 C CA . VAL C 3 137 ? 18.606 -5.030 13.773 1.00 29.61 134 VAL B CA 1
ATOM 6480 C C . VAL C 3 137 ? 18.789 -6.177 12.796 1.00 36.46 134 VAL B C 1
ATOM 6481 O O . VAL C 3 137 ? 17.840 -6.882 12.522 1.00 32.45 134 VAL B O 1
ATOM 6494 N N . ALA C 3 138 ? 20.003 -6.376 12.283 1.00 27.88 135 ALA B N 1
ATOM 6495 C CA . ALA C 3 138 ? 20.208 -7.418 11.294 1.00 30.68 135 ALA B CA 1
ATOM 6496 C C . ALA C 3 138 ? 20.297 -8.808 11.934 1.00 30.55 135 ALA B C 1
ATOM 6497 O O . ALA C 3 138 ? 20.589 -8.965 13.123 1.00 33.32 135 ALA B O 1
ATOM 6504 N N . SER C 3 139 ? 20.028 -9.812 11.111 1.00 31.30 136 SER B N 1
ATOM 6505 C CA . SER C 3 139 ? 20.268 -11.202 11.478 1.00 38.76 136 SER B CA 1
ATOM 6506 C C . SER C 3 139 ? 21.006 -11.949 10.351 1.00 34.14 136 SER B C 1
ATOM 6507 O O . SER C 3 139 ? 21.127 -11.454 9.218 1.00 37.97 136 SER B O 1
ATOM 6515 N N . GLY C 3 140 ? 21.513 -13.134 10.684 1.00 56.75 137 GLY B N 1
ATOM 6516 C CA . GLY C 3 140 ? 22.083 -14.026 9.692 1.00 42.85 137 GLY B CA 1
ATOM 6517 C C . GLY C 3 140 ? 23.260 -13.480 8.901 1.00 40.73 137 GLY B C 1
ATOM 6518 O O . GLY C 3 140 ? 24.137 -12.787 9.425 1.00 42.96 137 GLY B O 1
ATOM 6522 N N . ASP C 3 141 ? 23.285 -13.811 7.616 1.00 47.14 138 ASP B N 1
ATOM 6523 C CA . ASP C 3 141 ? 24.407 -13.449 6.765 1.00 54.54 138 ASP B CA 1
ATOM 6524 C C . ASP C 3 141 ? 24.424 -11.950 6.515 1.00 48.86 138 ASP B C 1
ATOM 6525 O O . ASP C 3 141 ? 25.476 -11.353 6.254 1.00 41.60 138 ASP B O 1
ATOM 6534 N N . ASN C 3 142 ? 23.253 -11.334 6.593 1.00 43.31 139 ASN B N 1
ATOM 6535 C CA . ASN C 3 142 ? 23.167 -9.897 6.446 1.00 38.31 139 ASN B CA 1
ATOM 6536 C C . ASN C 3 142 ? 23.923 -9.212 7.582 1.00 34.38 139 ASN B C 1
ATOM 6537 O O . ASN C 3 142 ? 24.638 -8.233 7.361 1.00 36.41 139 ASN B O 1
ATOM 6548 N N . LYS C 3 143 ? 23.783 -9.730 8.797 1.00 31.85 140 LYS B N 1
ATOM 6549 C CA . LYS C 3 143 ? 24.489 -9.135 9.920 1.00 31.74 140 LYS B CA 1
ATOM 6550 C C . LYS C 3 143 ? 26.013 -9.272 9.760 1.00 37.46 140 LYS B C 1
ATOM 6551 O O . LYS C 3 143 ? 26.764 -8.321 10.022 1.00 30.49 140 LYS B O 1
ATOM 6570 N N . GLN C 3 144 ? 26.490 -10.435 9.322 1.00 35.04 141 GLN B N 1
ATOM 6571 C CA . GLN C 3 144 ? 27.929 -10.577 9.095 1.00 29.12 141 GLN B CA 1
ATOM 6572 C C . GLN C 3 144 ? 28.447 -9.479 8.172 1.00 26.44 141 GLN B C 1
ATOM 6573 O O . GLN C 3 144 ? 29.496 -8.866 8.429 1.00 29.41 141 GLN B O 1
ATOM 6587 N N . THR C 3 145 ? 27.703 -9.197 7.119 1.00 30.77 142 THR B N 1
ATOM 6588 C CA . THR C 3 145 ? 28.091 -8.157 6.175 1.00 35.47 142 THR B CA 1
ATOM 6589 C C . THR C 3 145 ? 28.091 -6.751 6.784 1.00 28.96 142 THR B C 1
ATOM 6590 O O . THR C 3 145 ? 29.029 -5.950 6.568 1.00 30.24 142 THR B O 1
ATOM 6601 N N . THR C 3 146 ? 27.032 -6.422 7.534 1.00 27.92 143 THR B N 1
ATOM 6602 C CA . THR C 3 146 ? 26.898 -5.057 8.016 1.00 27.61 143 THR B CA 1
ATOM 6603 C C . THR C 3 146 ? 27.948 -4.799 9.072 1.00 22.62 143 THR B C 1
ATOM 6604 O O . THR C 3 146 ? 28.510 -3.710 9.135 1.00 26.28 143 THR B O 1
ATOM 6615 N N . VAL C 3 147 ? 28.220 -5.807 9.917 1.00 21.99 144 VAL B N 1
ATOM 6616 C CA . VAL C 3 147 ? 29.259 -5.683 10.941 1.00 23.40 144 VAL B CA 1
ATOM 6617 C C . VAL C 3 147 ? 30.620 -5.444 10.302 1.00 25.55 144 VAL B C 1
ATOM 6618 O O . VAL C 3 147 ? 31.379 -4.588 10.726 1.00 25.58 144 VAL B O 1
ATOM 6631 N N . SER C 3 148 ? 30.921 -6.225 9.288 1.00 26.63 145 SER B N 1
ATOM 6632 C CA . SER C 3 148 ? 32.208 -6.124 8.602 1.00 28.54 145 SER B CA 1
ATOM 6633 C C . SER C 3 148 ? 32.385 -4.772 7.940 1.00 27.50 145 SER B C 1
ATOM 6634 O O . SER C 3 148 ? 33.448 -4.142 8.037 1.00 29.55 145 SER B O 1
ATOM 6642 N N . ASN C 3 149 ? 31.334 -4.307 7.266 1.00 25.04 146 ASN B N 1
ATOM 6643 C CA . ASN C 3 149 ? 31.377 -3.013 6.593 1.00 22.54 146 ASN B CA 1
ATOM 6644 C C . ASN C 3 149 ? 31.504 -1.876 7.586 1.00 27.93 146 ASN B C 1
ATOM 6645 O O . ASN C 3 149 ? 32.202 -0.896 7.334 1.00 27.41 146 ASN B O 1
ATOM 6656 N N . SER C 3 150 ? 30.809 -1.978 8.719 1.00 22.36 147 SER B N 1
ATOM 6657 C CA . SER C 3 150 ? 31.002 -0.996 9.767 1.00 22.35 147 SER B CA 1
ATOM 6658 C C . SER C 3 150 ? 32.456 -0.953 10.250 1.00 28.04 147 SER B C 1
ATOM 6659 O O . SER C 3 150 ? 33.066 0.119 10.351 1.00 25.54 147 SER B O 1
ATOM 6667 N N . GLN C 3 151 ? 33.017 -2.122 10.555 1.00 26.69 148 GLN B N 1
ATOM 6668 C CA . GLN C 3 151 ? 34.383 -2.167 11.090 1.00 24.46 148 GLN B CA 1
ATOM 6669 C C . GLN C 3 151 ? 35.409 -1.591 10.118 1.00 23.08 148 GLN B C 1
ATOM 6670 O O . GLN C 3 151 ? 36.288 -0.794 10.505 1.00 25.67 148 GLN B O 1
ATOM 6684 N N . GLN C 3 152 ? 35.256 -1.958 8.853 1.00 25.09 149 GLN B N 1
ATOM 6685 C CA . GLN C 3 152 ? 36.141 -1.471 7.809 1.00 25.73 149 GLN B CA 1
ATOM 6686 C C . GLN C 3 152 ? 36.108 0.047 7.680 1.00 25.15 149 GLN B C 1
ATOM 6687 O O . GLN C 3 152 ? 37.153 0.690 7.503 1.00 26.01 149 GLN B O 1
ATOM 6701 N N . ALA C 3 153 ? 34.916 0.641 7.761 1.00 23.51 150 ALA B N 1
ATOM 6702 C CA . ALA C 3 153 ? 34.797 2.076 7.582 1.00 22.06 150 ALA B CA 1
ATOM 6703 C C . ALA C 3 153 ? 35.436 2.796 8.774 1.00 24.59 150 ALA B C 1
ATOM 6704 O O . ALA C 3 153 ? 36.211 3.749 8.645 1.00 24.37 150 ALA B O 1
ATOM 6711 N N . TYR C 3 154 ? 35.102 2.337 9.969 1.00 20.83 151 TYR B N 1
ATOM 6712 C CA . TYR C 3 154 ? 35.667 2.925 11.177 1.00 23.44 151 TYR B CA 1
ATOM 6713 C C . TYR C 3 154 ? 37.194 2.821 11.175 1.00 20.76 151 TYR B C 1
ATOM 6714 O O . TYR C 3 154 ? 37.899 3.756 11.583 1.00 24.43 151 TYR B O 1
ATOM 6732 N N A GLN C 3 155 ? 37.687 1.667 10.749 0.58 25.08 152 GLN B N 1
ATOM 6733 N N B GLN C 3 155 ? 37.690 1.670 10.739 0.42 25.17 152 GLN B N 1
ATOM 6734 C CA A GLN C 3 155 ? 39.127 1.387 10.806 0.58 27.22 152 GLN B CA 1
ATOM 6735 C CA B GLN C 3 155 ? 39.130 1.395 10.780 0.42 27.19 152 GLN B CA 1
ATOM 6736 C C A GLN C 3 155 ? 39.904 2.343 9.913 0.58 28.82 152 GLN B C 1
ATOM 6737 C C B GLN C 3 155 ? 39.903 2.346 9.882 0.42 28.69 152 GLN B C 1
ATOM 6738 O O A GLN C 3 155 ? 40.902 2.911 10.337 0.58 28.03 152 GLN B O 1
ATOM 6739 O O B GLN C 3 155 ? 40.896 2.931 10.304 0.42 28.06 152 GLN B O 1
ATOM 6766 N N A GLU C 3 156 ? 39.420 2.552 8.696 0.58 27.40 153 GLU B N 1
ATOM 6767 N N B GLU C 3 156 ? 39.439 2.504 8.648 0.42 27.74 153 GLU B N 1
ATOM 6768 C CA A GLU C 3 156 ? 40.073 3.455 7.760 0.58 25.24 153 GLU B CA 1
ATOM 6769 C CA B GLU C 3 156 ? 40.031 3.468 7.731 0.42 25.55 153 GLU B CA 1
ATOM 6770 C C A GLU C 3 156 ? 39.982 4.904 8.230 0.58 30.62 153 GLU B C 1
ATOM 6771 C C B GLU C 3 156 ? 40.026 4.847 8.360 0.42 31.78 153 GLU B C 1
ATOM 6772 O O A GLU C 3 156 ? 40.905 5.692 8.065 0.58 28.83 153 GLU B O 1
ATOM 6773 O O B GLU C 3 156 ? 41.056 5.516 8.450 0.42 31.28 153 GLU B O 1
ATOM 6796 N N . ALA C 3 157 ? 38.855 5.259 8.820 1.00 25.52 154 ALA B N 1
ATOM 6797 C CA . ALA C 3 157 ? 38.696 6.577 9.406 1.00 27.61 154 ALA B CA 1
ATOM 6798 C C . ALA C 3 157 ? 39.699 6.796 10.532 1.00 29.37 154 ALA B C 1
ATOM 6799 O O . ALA C 3 157 ? 40.328 7.864 10.657 1.00 28.36 154 ALA B O 1
ATOM 6807 N N . PHE C 3 158 ? 39.841 5.757 11.351 1.00 27.03 155 PHE B N 1
ATOM 6808 C CA . PHE C 3 158 ? 40.720 5.768 12.508 1.00 25.76 155 PHE B CA 1
ATOM 6809 C C . PHE C 3 158 ? 42.169 5.973 12.074 1.00 31.13 155 PHE B C 1
ATOM 6810 O O . PHE C 3 158 ? 42.873 6.817 12.644 1.00 29.56 155 PHE B O 1
ATOM 6827 N N A GLU C 3 159 ? 42.595 5.210 11.058 0.74 29.23 156 GLU B N 1
ATOM 6828 N N B GLU C 3 159 ? 42.583 5.208 11.065 0.26 29.65 156 GLU B N 1
ATOM 6829 C CA A GLU C 3 159 ? 43.958 5.276 10.536 0.74 32.22 156 GLU B CA 1
ATOM 6830 C CA B GLU C 3 159 ? 43.938 5.262 10.537 0.26 32.57 156 GLU B CA 1
ATOM 6831 C C A GLU C 3 159 ? 44.254 6.699 10.031 0.74 39.91 156 GLU B C 1
ATOM 6832 C C B GLU C 3 159 ? 44.267 6.673 10.049 0.26 39.49 156 GLU B C 1
ATOM 6833 O O A GLU C 3 159 ? 45.266 7.308 10.399 0.74 34.97 156 GLU B O 1
ATOM 6834 O O B GLU C 3 159 ? 45.297 7.242 10.418 0.26 35.24 156 GLU B O 1
ATOM 6857 N N A ILE C 3 160 ? 43.345 7.245 9.230 0.74 30.42 157 ILE B N 1
ATOM 6858 N N B ILE C 3 160 ? 43.383 7.244 9.236 0.26 30.48 157 ILE B N 1
ATOM 6859 C CA A ILE C 3 160 ? 43.537 8.576 8.681 0.74 27.55 157 ILE B CA 1
ATOM 6860 C CA B ILE C 3 160 ? 43.609 8.581 8.708 0.26 28.27 157 ILE B CA 1
ATOM 6861 C C A ILE C 3 160 ? 43.550 9.612 9.813 0.74 31.36 157 ILE B C 1
ATOM 6862 C C B ILE C 3 160 ? 43.582 9.611 9.837 0.26 32.07 157 ILE B C 1
ATOM 6863 O O A ILE C 3 160 ? 44.365 10.534 9.801 0.74 35.26 157 ILE B O 1
ATOM 6864 O O B ILE C 3 160 ? 44.387 10.543 9.837 0.26 35.78 157 ILE B O 1
ATOM 6895 N N . SER C 3 161 ? 42.674 9.457 10.797 1.00 33.31 158 SER B N 1
ATOM 6896 C CA . SER C 3 161 ? 42.575 10.451 11.877 1.00 31.21 158 SER B CA 1
ATOM 6897 C C . SER C 3 161 ? 43.881 10.485 12.701 1.00 43.39 158 SER B C 1
ATOM 6898 O O . SER C 3 161 ? 44.375 11.550 13.077 1.00 40.48 158 SER B O 1
ATOM 6907 N N . LYS C 3 162 ? 44.466 9.317 12.933 1.00 32.86 159 LYS B N 1
ATOM 6908 C CA . LYS C 3 162 ? 45.688 9.216 13.734 1.00 37.30 159 LYS B CA 1
ATOM 6909 C C . LYS C 3 162 ? 46.892 9.826 13.019 1.00 46.34 159 LYS B C 1
ATOM 6910 O O . LYS C 3 162 ? 47.829 10.327 13.649 1.00 45.12 159 LYS B O 1
ATOM 6929 N N . LYS C 3 163 ? 46.865 9.748 11.696 1.00 35.60 160 LYS B N 1
ATOM 6930 C CA . LYS C 3 163 ? 47.942 10.268 10.850 1.00 42.84 160 LYS B CA 1
ATOM 6931 C C . LYS C 3 163 ? 47.802 11.760 10.599 1.00 58.28 160 LYS B C 1
ATOM 6932 O O . LYS C 3 163 ? 48.791 12.481 10.663 1.00 48.04 160 LYS B O 1
ATOM 6951 N N . GLU C 3 164 ? 46.574 12.215 10.328 1.00 46.13 161 GLU B N 1
ATOM 6952 C CA . GLU C 3 164 ? 46.338 13.550 9.766 1.00 45.61 161 GLU B CA 1
ATOM 6953 C C . GLU C 3 164 ? 45.663 14.559 10.711 1.00 40.44 161 GLU B C 1
ATOM 6954 O O . GLU C 3 164 ? 45.486 15.713 10.332 1.00 50.77 161 GLU B O 1
ATOM 6966 N N . MET C 3 165 ? 45.259 14.144 11.912 1.00 36.22 162 MET B N 1
ATOM 6967 C CA . MET C 3 165 ? 44.504 15.031 12.802 1.00 41.97 162 MET B CA 1
ATOM 6968 C C . MET C 3 165 ? 45.080 15.080 14.203 1.00 52.63 162 MET B C 1
ATOM 6969 O O . MET C 3 165 ? 45.662 14.113 14.681 1.00 36.80 162 MET B O 1
ATOM 6983 N N . GLN C 3 166 ? 44.913 16.217 14.872 1.00 35.22 163 GLN B N 1
ATOM 6984 C CA . GLN C 3 166 ? 45.375 16.331 16.244 1.00 34.45 163 GLN B CA 1
ATOM 6985 C C . GLN C 3 166 ? 44.495 15.497 17.203 1.00 37.75 163 GLN B C 1
ATOM 6986 O O . GLN C 3 166 ? 43.282 15.415 17.027 1.00 38.09 163 GLN B O 1
ATOM 7000 N N . PRO C 3 167 ? 45.108 14.909 18.240 1.00 39.43 164 PRO B N 1
ATOM 7001 C CA . PRO C 3 167 ? 44.350 14.059 19.159 1.00 37.03 164 PRO B CA 1
ATOM 7002 C C . PRO C 3 167 ? 43.175 14.766 19.799 1.00 39.53 164 PRO B C 1
ATOM 7003 O O . PRO C 3 167 ? 42.260 14.077 20.238 1.00 37.51 164 PRO B O 1
ATOM 7014 N N . THR C 3 168 ? 43.206 16.099 19.872 1.00 39.48 165 THR B N 1
ATOM 7015 C CA . THR C 3 168 ? 42.130 16.860 20.504 1.00 38.39 165 THR B CA 1
ATOM 7016 C C . THR C 3 168 ? 40.995 17.197 19.533 1.00 40.09 165 THR B C 1
ATOM 7017 O O . THR C 3 168 ? 39.969 17.741 19.951 1.00 35.34 165 THR B O 1
ATOM 7028 N N . HIS C 3 169 ? 41.190 16.888 18.248 1.00 33.76 166 HIS B N 1
ATOM 7029 C CA . HIS C 3 169 ? 40.221 17.255 17.225 1.00 36.84 166 HIS B CA 1
ATOM 7030 C C . HIS C 3 169 ? 38.878 16.585 17.538 1.00 62.18 166 HIS B C 1
ATOM 7031 O O . HIS C 3 169 ? 38.828 15.369 17.753 1.00 31.95 166 HIS B O 1
ATOM 7045 N N . PRO C 3 170 ? 37.789 17.372 17.589 1.00 37.94 167 PRO B N 1
ATOM 7046 C CA . PRO C 3 170 ? 36.535 16.750 18.027 1.00 32.20 167 PRO B CA 1
ATOM 7047 C C . PRO C 3 170 ? 36.077 15.607 17.120 1.00 31.77 167 PRO B C 1
ATOM 7048 O O . PRO C 3 170 ? 35.340 14.752 17.597 1.00 32.36 167 PRO B O 1
ATOM 7059 N N . ILE C 3 171 ? 36.506 15.592 15.864 1.00 32.74 168 ILE B N 1
ATOM 7060 C CA . ILE C 3 171 ? 36.082 14.554 14.912 1.00 33.12 168 ILE B CA 1
ATOM 7061 C C . ILE C 3 171 ? 36.852 13.293 15.221 1.00 35.94 168 ILE B C 1
ATOM 7062 O O . ILE C 3 171 ? 36.301 12.195 15.178 1.00 31.92 168 ILE B O 1
ATOM 7078 N N . ARG C 3 172 ? 38.132 13.435 15.550 1.00 29.03 169 ARG B N 1
ATOM 7079 C CA . ARG C 3 172 ? 38.933 12.262 15.917 1.00 30.86 169 ARG B CA 1
ATOM 7080 C C . ARG C 3 172 ? 38.439 11.668 17.250 1.00 30.38 169 ARG B C 1
ATOM 7081 O O . ARG C 3 172 ? 38.307 10.454 17.400 1.00 30.16 169 ARG B O 1
ATOM 7102 N N . LEU C 3 173 ? 38.155 12.528 18.228 1.00 24.02 170 LEU B N 1
ATOM 7103 C CA . LEU C 3 173 ? 37.431 12.105 19.405 1.00 26.81 170 LEU B CA 1
ATOM 7104 C C . LEU C 3 173 ? 36.043 11.884 18.775 1.00 33.65 170 LEU B C 1
ATOM 7105 O O . LEU C 3 173 ? 35.820 12.319 17.670 1.00 73.96 170 LEU B O 1
ATOM 7121 N N . GLY C 3 174 ? 35.111 11.217 19.390 1.00 70.01 171 GLY B N 1
ATOM 7122 C CA . GLY C 3 174 ? 33.883 11.074 18.639 1.00 37.59 171 GLY B CA 1
ATOM 7123 C C . GLY C 3 174 ? 34.044 9.925 17.661 1.00 25.65 171 GLY B C 1
ATOM 7124 O O . GLY C 3 174 ? 33.303 8.977 17.803 1.00 26.95 171 GLY B O 1
ATOM 7128 N N . LEU C 3 175 ? 34.974 9.958 16.703 1.00 23.47 172 LEU B N 1
ATOM 7129 C CA . LEU C 3 175 ? 35.277 8.709 16.002 1.00 22.32 172 LEU B CA 1
ATOM 7130 C C . LEU C 3 175 ? 35.752 7.642 17.016 1.00 28.73 172 LEU B C 1
ATOM 7131 O O . LEU C 3 175 ? 35.283 6.489 17.005 1.00 23.46 172 LEU B O 1
ATOM 7147 N N . ALA C 3 176 ? 36.672 8.009 17.902 1.00 29.00 173 ALA B N 1
ATOM 7148 C CA . ALA C 3 176 ? 37.143 7.042 18.898 1.00 27.86 173 ALA B CA 1
ATOM 7149 C C . ALA C 3 176 ? 35.992 6.588 19.787 1.00 25.37 173 ALA B C 1
ATOM 7150 O O . ALA C 3 176 ? 35.865 5.388 20.132 1.00 27.75 173 ALA B O 1
ATOM 7157 N N . LEU C 3 177 ? 35.154 7.552 20.157 1.00 27.26 174 LEU B N 1
ATOM 7158 C CA . LEU C 3 177 ? 34.002 7.258 20.986 1.00 25.38 174 LEU B CA 1
ATOM 7159 C C . LEU C 3 177 ? 33.138 6.191 20.322 1.00 24.42 174 LEU B C 1
ATOM 7160 O O . LEU C 3 177 ? 32.787 5.175 20.935 1.00 23.64 174 LEU B O 1
ATOM 7176 N N . ASN C 3 178 ? 32.747 6.458 19.079 1.00 25.21 175 ASN B N 1
ATOM 7177 C CA . ASN C 3 178 ? 31.796 5.572 18.404 1.00 23.37 175 ASN B CA 1
ATOM 7178 C C . ASN C 3 178 ? 32.397 4.207 18.034 1.00 23.37 175 ASN B C 1
ATOM 7179 O O . ASN C 3 178 ? 31.736 3.184 18.125 1.00 25.70 175 ASN B O 1
ATOM 7190 N N . PHE C 3 179 ? 33.659 4.193 17.594 1.00 24.18 176 PHE B N 1
ATOM 7191 C CA . PHE C 3 179 ? 34.341 2.951 17.239 1.00 23.25 176 PHE B CA 1
ATOM 7192 C C . PHE C 3 179 ? 34.500 2.057 18.479 1.00 21.10 176 PHE B C 1
ATOM 7193 O O . PHE C 3 179 ? 34.347 0.852 18.409 1.00 23.87 176 PHE B O 1
ATOM 7210 N N A SER C 3 180 ? 34.805 2.657 19.620 0.64 24.69 177 SER B N 1
ATOM 7211 N N B SER C 3 180 ? 34.784 2.675 19.624 0.36 24.87 177 SER B N 1
ATOM 7212 C CA A SER C 3 180 ? 34.902 1.922 20.873 0.64 21.15 177 SER B CA 1
ATOM 7213 C CA B SER C 3 180 ? 34.894 1.952 20.888 0.36 21.11 177 SER B CA 1
ATOM 7214 C C A SER C 3 180 ? 33.546 1.307 21.225 0.64 22.41 177 SER B C 1
ATOM 7215 C C B SER C 3 180 ? 33.552 1.327 21.254 0.36 22.36 177 SER B C 1
ATOM 7216 O O A SER C 3 180 ? 33.455 0.150 21.624 0.64 25.50 177 SER B O 1
ATOM 7217 O O B SER C 3 180 ? 33.482 0.187 21.704 0.36 25.39 177 SER B O 1
ATOM 7232 N N . VAL C 3 181 ? 32.478 2.075 21.043 1.00 22.99 178 VAL B N 1
ATOM 7233 C CA . VAL C 3 181 ? 31.135 1.532 21.261 1.00 23.52 178 VAL B CA 1
ATOM 7234 C C . VAL C 3 181 ? 30.850 0.368 20.285 1.00 22.28 178 VAL B C 1
ATOM 7235 O O . VAL C 3 181 ? 30.235 -0.634 20.659 1.00 24.89 178 VAL B O 1
ATOM 7249 N N . PHE C 3 182 ? 31.262 0.492 19.024 1.00 20.33 179 PHE B N 1
ATOM 7250 C CA . PHE C 3 182 ? 31.115 -0.588 18.074 1.00 21.19 179 PHE B CA 1
ATOM 7251 C C . PHE C 3 182 ? 31.774 -1.863 18.621 1.00 25.52 179 PHE B C 1
ATOM 7252 O O . PHE C 3 182 ? 31.190 -2.945 18.590 1.00 24.28 179 PHE B O 1
ATOM 7269 N N . TYR C 3 183 ? 32.989 -1.720 19.139 1.00 23.98 180 TYR B N 1
ATOM 7270 C CA . TYR C 3 183 ? 33.652 -2.901 19.703 1.00 25.84 180 TYR B CA 1
ATOM 7271 C C . TYR C 3 183 ? 32.869 -3.466 20.883 1.00 26.31 180 TYR B C 1
ATOM 7272 O O . TYR C 3 183 ? 32.740 -4.700 21.008 1.00 27.76 180 TYR B O 1
ATOM 7290 N N . TYR C 3 184 ? 32.371 -2.614 21.768 1.00 24.88 181 TYR B N 1
ATOM 7291 C CA . TYR C 3 184 ? 31.730 -3.116 22.979 1.00 26.97 181 TYR B CA 1
ATOM 7292 C C . TYR C 3 184 ? 30.365 -3.738 22.683 1.00 31.40 181 TYR B C 1
ATOM 7293 O O . TYR C 3 184 ? 30.048 -4.844 23.145 1.00 29.22 181 TYR B O 1
ATOM 7311 N N . GLU C 3 185 ? 29.567 -3.031 21.891 1.00 25.80 182 GLU B N 1
ATOM 7312 C CA . GLU C 3 185 ? 28.168 -3.396 21.692 1.00 27.12 182 GLU B CA 1
ATOM 7313 C C . GLU C 3 185 ? 27.929 -4.337 20.532 1.00 28.91 182 GLU B C 1
ATOM 7314 O O . GLU C 3 185 ? 27.056 -5.206 20.620 1.00 30.20 182 GLU B O 1
ATOM 7326 N N . ILE C 3 186 ? 28.694 -4.197 19.455 1.00 24.90 183 ILE B N 1
ATOM 7327 C CA . ILE C 3 186 ? 28.468 -5.009 18.278 1.00 24.45 183 ILE B CA 1
ATOM 7328 C C . ILE C 3 186 ? 29.375 -6.239 18.195 1.00 35.72 183 ILE B C 1
ATOM 7329 O O . ILE C 3 186 ? 28.925 -7.328 17.838 1.00 29.54 183 ILE B O 1
ATOM 7345 N N . LEU C 3 187 ? 30.651 -6.055 18.488 1.00 26.90 184 LEU B N 1
ATOM 7346 C CA . LEU C 3 187 ? 31.608 -7.165 18.447 1.00 27.55 184 LEU B CA 1
ATOM 7347 C C . LEU C 3 187 ? 31.766 -7.885 19.792 1.00 28.91 184 LEU B C 1
ATOM 7348 O O . LEU C 3 187 ? 32.489 -8.892 19.876 1.00 34.89 184 LEU B O 1
ATOM 7364 N N . ASN C 3 188 ? 31.109 -7.387 20.827 1.00 29.10 185 ASN B N 1
ATOM 7365 C CA A ASN C 3 188 ? 31.216 -7.957 22.173 0.44 29.87 185 ASN B CA 1
ATOM 7366 C CA B ASN C 3 188 ? 31.217 -7.929 22.185 0.56 29.76 185 ASN B CA 1
ATOM 7367 C C . ASN C 3 188 ? 32.672 -8.138 22.607 1.00 40.66 185 ASN B C 1
ATOM 7368 O O . ASN C 3 188 ? 33.070 -9.209 23.105 1.00 34.78 185 ASN B O 1
ATOM 7389 N N A SER C 3 189 ? 33.440 -7.074 22.438 0.56 31.11 186 SER B N 1
ATOM 7390 N N B SER C 3 189 ? 33.446 -7.076 22.417 0.44 31.38 186 SER B N 1
ATOM 7391 C CA A SER C 3 189 ? 34.867 -7.060 22.739 0.56 32.78 186 SER B CA 1
ATOM 7392 C CA B SER C 3 189 ? 34.877 -7.038 22.707 0.44 32.78 186 SER B CA 1
ATOM 7393 C C A SER C 3 189 ? 35.187 -5.925 23.691 0.56 32.29 186 SER B C 1
ATOM 7394 C C B SER C 3 189 ? 35.185 -5.911 23.688 0.44 32.67 186 SER B C 1
ATOM 7395 O O A SER C 3 189 ? 35.670 -4.857 23.270 0.56 29.13 186 SER B O 1
ATOM 7396 O O B SER C 3 189 ? 35.660 -4.836 23.284 0.44 28.71 186 SER B O 1
ATOM 7411 N N . PRO C 3 190 ? 34.912 -6.129 24.984 1.00 30.25 187 PRO B N 1
ATOM 7412 C CA . PRO C 3 190 ? 35.069 -5.036 25.944 1.00 31.31 187 PRO B CA 1
ATOM 7413 C C . PRO C 3 190 ? 36.512 -4.541 26.074 1.00 28.00 187 PRO B C 1
ATOM 7414 O O . PRO C 3 190 ? 36.744 -3.347 26.234 1.00 29.68 187 PRO B O 1
ATOM 7425 N N . GLU C 3 191 ? 37.499 -5.424 25.991 1.00 28.52 188 GLU B N 1
ATOM 7426 C CA A GLU C 3 191 ? 38.872 -4.997 26.182 0.63 33.81 188 GLU B CA 1
ATOM 7427 C CA B GLU C 3 191 ? 38.872 -4.977 26.196 0.37 33.94 188 GLU B CA 1
ATOM 7428 C C . GLU C 3 191 ? 39.370 -4.144 25.016 1.00 32.34 188 GLU B C 1
ATOM 7429 O O . GLU C 3 191 ? 40.125 -3.197 25.213 1.00 31.03 188 GLU B O 1
ATOM 7452 N N . LYS C 3 192 ? 38.956 -4.464 23.794 1.00 31.29 189 LYS B N 1
ATOM 7453 C CA . LYS C 3 192 ? 39.319 -3.606 22.669 1.00 29.56 189 LYS B CA 1
ATOM 7454 C C . LYS C 3 192 ? 38.641 -2.229 22.776 1.00 27.09 189 LYS B C 1
ATOM 7455 O O . LYS C 3 192 ? 39.223 -1.210 22.419 1.00 30.71 189 LYS B O 1
ATOM 7474 N N . ALA C 3 193 ? 37.389 -2.228 23.216 1.00 30.02 190 ALA B N 1
ATOM 7475 C CA . ALA C 3 193 ? 36.624 -1.001 23.366 1.00 23.04 190 ALA B CA 1
ATOM 7476 C C . ALA C 3 193 ? 37.267 -0.100 24.395 1.00 27.78 190 ALA B C 1
ATOM 7477 O O . ALA C 3 193 ? 37.393 1.104 24.208 1.00 27.63 190 ALA B O 1
ATOM 7484 N N . CYS C 3 194 ? 37.681 -0.692 25.507 1.00 26.69 191 CYS B N 1
ATOM 7485 C CA . CYS C 3 194 ? 38.234 0.106 26.592 1.00 29.98 191 CYS B CA 1
ATOM 7486 C C . CYS C 3 194 ? 39.607 0.636 26.195 1.00 29.86 191 CYS B C 1
ATOM 7487 O O . CYS C 3 194 ? 39.969 1.763 26.523 1.00 29.18 191 CYS B O 1
ATOM 7495 N N . SER C 3 195 ? 40.390 -0.195 25.511 1.00 29.55 192 SER B N 1
ATOM 7496 C CA A SER C 3 195 ? 41.724 0.194 25.078 0.23 29.58 192 SER B CA 1
ATOM 7497 C CA B SER C 3 195 ? 41.728 0.223 25.130 0.77 29.34 192 SER B CA 1
ATOM 7498 C C . SER C 3 195 ? 41.637 1.409 24.174 1.00 32.03 192 SER B C 1
ATOM 7499 O O . SER C 3 195 ? 42.332 2.397 24.364 1.00 30.51 192 SER B O 1
ATOM 7514 N N . LEU C 3 196 ? 40.754 1.330 23.175 1.00 29.33 193 LEU B N 1
ATOM 7515 C CA . LEU C 3 196 ? 40.575 2.410 22.217 1.00 26.82 193 LEU B CA 1
ATOM 7516 C C . LEU C 3 196 ? 40.161 3.713 22.911 1.00 32.50 193 LEU B C 1
ATOM 7517 O O . LEU C 3 196 ? 40.740 4.771 22.685 1.00 33.23 193 LEU B O 1
ATOM 7533 N N . ALA C 3 197 ? 39.173 3.629 23.786 1.00 26.77 194 ALA B N 1
ATOM 7534 C CA . ALA C 3 197 ? 38.672 4.821 24.480 1.00 27.83 194 ALA B CA 1
ATOM 7535 C C . ALA C 3 197 ? 39.743 5.453 25.380 1.00 31.60 194 ALA B C 1
ATOM 7536 O O . ALA C 3 197 ? 39.922 6.669 25.369 1.00 32.50 194 ALA B O 1
ATOM 7543 N N . LYS C 3 198 ? 40.437 4.628 26.163 1.00 31.05 195 LYS B N 1
ATOM 7544 C CA . LYS C 3 198 ? 41.470 5.121 27.091 1.00 28.74 195 LYS B CA 1
ATOM 7545 C C . LYS C 3 198 ? 42.609 5.797 26.355 1.00 27.80 195 LYS B C 1
ATOM 7546 O O . LYS C 3 198 ? 43.079 6.862 26.771 1.00 33.39 195 LYS B O 1
ATOM 7565 N N . THR C 3 199 ? 43.077 5.184 25.272 1.00 27.54 196 THR B N 1
ATOM 7566 C CA . THR C 3 199 ? 44.173 5.755 24.529 1.00 27.25 196 THR B CA 1
ATOM 7567 C C . THR C 3 199 ? 43.777 7.101 23.927 1.00 29.95 196 THR B C 1
ATOM 7568 O O . THR C 3 199 ? 44.541 8.082 23.978 1.00 32.18 196 THR B O 1
ATOM 7579 N N . ALA C 3 200 ? 42.566 7.172 23.377 1.00 28.84 197 ALA B N 1
ATOM 7580 C CA . ALA C 3 200 ? 42.120 8.416 22.763 1.00 27.21 197 ALA B CA 1
ATOM 7581 C C . ALA C 3 200 ? 42.024 9.510 23.817 1.00 29.21 197 ALA B C 1
ATOM 7582 O O . ALA C 3 200 ? 42.419 10.665 23.574 1.00 35.57 197 ALA B O 1
ATOM 7589 N N . PHE C 3 201 ? 41.499 9.151 24.979 1.00 27.38 198 PHE B N 1
ATOM 7590 C CA . PHE C 3 201 ? 41.365 10.104 26.088 1.00 32.21 198 PHE B CA 1
ATOM 7591 C C . PHE C 3 201 ? 42.731 10.623 26.541 1.00 41.27 198 PHE B C 1
ATOM 7592 O O . PHE C 3 201 ? 42.921 11.820 26.776 1.00 38.30 198 PHE B O 1
ATOM 7609 N N . ASP C 3 202 ? 43.680 9.707 26.690 1.00 38.47 199 ASP B N 1
ATOM 7610 C CA . ASP C 3 202 ? 45.032 10.075 27.133 1.00 41.75 199 ASP B CA 1
ATOM 7611 C C . ASP C 3 202 ? 45.760 10.997 26.136 1.00 44.65 199 ASP B C 1
ATOM 7612 O O . ASP C 3 202 ? 46.371 12.011 26.526 1.00 40.56 199 ASP B O 1
ATOM 7621 N N . GLU C 3 203 ? 45.697 10.659 24.852 1.00 34.81 200 GLU B N 1
ATOM 7622 C CA . GLU C 3 203 ? 46.369 11.445 23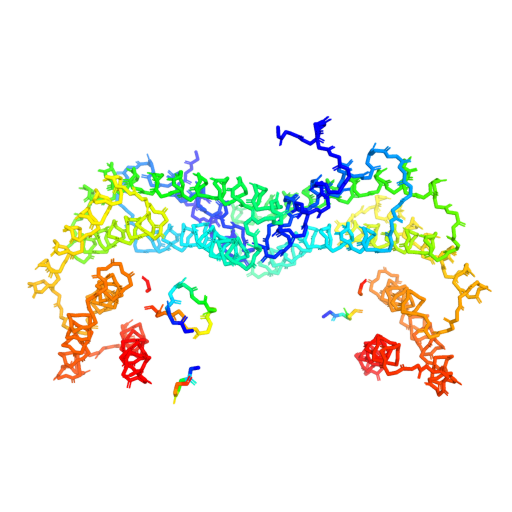.824 1.00 37.12 200 GLU B CA 1
ATOM 7623 C C . GLU C 3 203 ? 45.804 12.867 23.779 1.00 35.58 200 GLU B C 1
ATOM 7624 O O . GLU C 3 203 ? 46.461 13.804 23.332 1.00 43.36 200 GLU B O 1
ATOM 7636 N N . ALA C 3 204 ? 44.567 13.006 24.243 1.00 36.79 201 ALA B N 1
ATOM 7637 C CA . ALA C 3 204 ? 43.884 14.292 24.230 1.00 49.45 201 ALA B CA 1
ATOM 7638 C C . ALA C 3 204 ? 44.269 15.149 25.443 1.00 42.90 201 ALA B C 1
ATOM 7639 O O . ALA C 3 204 ? 44.541 16.340 25.283 1.00 45.53 201 ALA B O 1
ATOM 7646 N N . ILE C 3 205 ? 44.267 14.567 26.646 1.00 55.95 202 ILE B N 1
ATOM 7647 C CA . ILE C 3 205 ? 44.651 15.327 27.843 1.00 55.18 202 ILE B CA 1
ATOM 7648 C C . ILE C 3 205 ? 46.077 15.847 27.690 1.00 67.09 202 ILE B C 1
ATOM 7649 O O . ILE C 3 205 ? 46.440 16.858 28.284 1.00 63.77 202 ILE B O 1
ATOM 7665 N N . ALA C 3 206 ? 46.869 15.171 26.866 1.00 55.25 203 ALA B N 1
ATOM 7666 C CA . ALA C 3 206 ? 48.255 15.569 26.637 1.00 62.72 203 ALA B CA 1
ATOM 7667 C C . ALA C 3 206 ? 48.383 16.941 25.964 1.00 73.35 203 ALA B C 1
ATOM 7668 O O . ALA C 3 206 ? 49.447 17.555 26.014 1.00 72.47 203 ALA B O 1
ATOM 7675 N N . GLU C 3 207 ? 47.306 17.428 25.353 1.00 52.48 204 GLU B N 1
ATOM 7676 C CA . GLU C 3 207 ? 47.387 18.625 24.517 1.00 47.95 204 GLU B CA 1
ATOM 7677 C C . GLU C 3 207 ? 46.273 19.644 24.764 1.00 53.68 204 GLU B C 1
ATOM 7678 O O . GLU C 3 207 ? 46.084 20.565 23.959 1.00 53.27 204 GLU B O 1
ATOM 7690 N N . LEU C 3 208 ? 45.546 19.491 25.868 1.00 55.80 205 LEU B N 1
ATOM 7691 C CA . LEU C 3 208 ? 44.459 20.416 26.198 1.00 82.33 205 LEU B CA 1
ATOM 7692 C C . LEU C 3 208 ? 44.968 21.824 26.493 1.00 83.59 205 LEU B C 1
ATOM 7693 O O . LEU C 3 208 ? 44.220 22.795 26.368 1.00 70.31 205 LEU B O 1
ATOM 7709 N N . ASP C 3 209 ? 46.236 21.925 26.886 1.00 86.58 206 ASP B N 1
ATOM 7710 C CA . ASP C 3 209 ? 46.845 23.209 27.226 1.00 79.64 206 ASP B CA 1
ATOM 7711 C C . ASP C 3 209 ? 47.354 23.949 25.992 1.00 76.26 206 ASP B C 1
ATOM 7712 O O . ASP C 3 209 ? 48.173 24.861 26.105 1.00 70.22 206 ASP B O 1
ATOM 7721 N N . THR C 3 210 ? 46.875 23.547 24.818 1.00 69.51 207 THR B N 1
ATOM 7722 C CA . THR C 3 210 ? 47.233 24.197 23.561 1.00 64.39 207 THR B CA 1
ATOM 7723 C C . THR C 3 210 ? 45.991 24.798 22.904 1.00 86.62 207 THR B C 1
ATOM 7724 O O . THR C 3 210 ? 46.086 25.460 21.866 1.00 82.08 207 THR B O 1
ATOM 7735 N N . LEU C 3 211 ? 44.830 24.570 23.518 1.00 78.87 208 LEU B N 1
ATOM 7736 C CA . LEU C 3 211 ? 43.555 24.946 22.912 1.00 92.67 208 LEU B CA 1
ATOM 7737 C C . LEU C 3 211 ? 42.972 26.246 23.478 1.00 83.34 208 LEU B C 1
ATOM 7738 O O . LEU C 3 211 ? 43.097 26.528 24.676 1.00 57.39 208 LEU B O 1
ATOM 7754 N N . ASN C 3 212 ? 42.376 27.055 22.618 1.00 82.61 209 ASN B N 1
ATOM 7755 C CA . ASN C 3 212 ? 41.710 28.257 23.137 1.00 81.86 209 ASN B CA 1
ATOM 7756 C C . ASN C 3 212 ? 40.321 27.799 23.729 1.00 78.65 209 ASN B C 1
ATOM 7757 O O . ASN C 3 212 ? 39.907 26.658 23.574 1.00 71.49 209 ASN B O 1
ATOM 7764 N N . GLU C 3 213 ? 39.624 28.686 24.415 1.00 81.41 210 GLU B N 1
ATOM 7765 C CA . GLU C 3 213 ? 38.464 28.356 25.249 1.00 85.76 210 GLU B CA 1
ATOM 7766 C C . GLU C 3 213 ? 37.371 27.603 24.485 1.00 82.75 210 GLU B C 1
ATOM 7767 O O . GLU C 3 213 ? 36.718 26.708 25.030 1.00 53.74 210 GLU B O 1
ATOM 7779 N N . GLU C 3 214 ? 37.167 27.965 23.223 1.00 55.01 211 GLU B N 1
ATOM 7780 C CA . GLU C 3 214 ? 36.133 27.321 22.428 1.00 82.65 211 GLU B CA 1
ATOM 7781 C C . GLU C 3 214 ? 36.532 25.887 22.098 1.00 90.68 211 GLU B C 1
ATOM 7782 O O . GLU C 3 214 ? 35.742 24.959 22.289 1.00 58.25 211 GLU B O 1
ATOM 7794 N N . SER C 3 215 ? 37.759 25.710 21.615 1.00 63.41 212 SER B N 1
ATOM 7795 C CA . SER C 3 215 ? 38.256 24.387 21.263 1.00 67.65 212 SER B CA 1
ATOM 7796 C C . SER C 3 215 ? 38.286 23.481 22.488 1.00 58.64 212 SER B C 1
ATOM 7797 O O . SER C 3 215 ? 37.908 22.308 22.421 1.00 50.80 212 SER B O 1
ATOM 7805 N N . TYR C 3 216 ? 38.732 24.044 23.606 1.00 46.72 213 TYR B N 1
ATOM 7806 C CA . TYR C 3 216 ? 38.818 23.322 24.870 1.00 58.34 213 TYR B CA 1
ATOM 7807 C C . TYR C 3 216 ? 37.440 22.794 25.274 1.00 67.49 213 TYR B C 1
ATOM 7808 O O . TYR C 3 216 ? 37.292 21.644 25.704 1.00 48.33 213 TYR B O 1
ATOM 7826 N N . LYS C 3 217 ? 36.432 23.646 25.129 1.00 47.76 214 LYS B N 1
ATOM 7827 C CA . LYS C 3 217 ? 35.058 23.266 25.440 1.00 49.53 214 LYS B CA 1
ATOM 7828 C C . LYS C 3 217 ? 34.617 22.088 24.558 1.00 57.33 214 LYS B C 1
ATOM 7829 O O . LYS C 3 217 ? 34.057 21.108 25.055 1.00 42.72 214 LYS B O 1
ATOM 7848 N N . ASP C 3 218 ? 34.866 22.204 23.255 1.00 47.46 215 ASP B N 1
ATOM 7849 C CA . ASP C 3 218 ? 34.454 21.187 22.290 1.00 44.62 215 ASP B CA 1
ATOM 7850 C C . ASP C 3 218 ? 35.115 19.845 22.552 1.00 50.15 215 ASP B C 1
ATOM 7851 O O . ASP C 3 218 ? 34.463 18.804 22.490 1.00 41.34 215 ASP B O 1
ATOM 7860 N N . SER C 3 219 ? 36.419 19.862 22.806 1.00 46.87 216 SER B N 1
ATOM 7861 C CA . SER C 3 219 ? 37.165 18.618 23.026 1.00 34.73 216 SER B CA 1
ATOM 7862 C C . SER C 3 219 ? 36.797 17.963 24.348 1.00 40.37 216 SER B C 1
ATOM 7863 O O . SER C 3 219 ? 36.558 16.753 24.412 1.00 37.61 216 SER B O 1
ATOM 7871 N N . THR C 3 220 ? 36.731 18.756 25.413 1.00 34.16 217 THR B N 1
ATOM 7872 C CA . THR C 3 220 ? 36.493 18.182 26.733 1.00 36.04 217 THR B CA 1
ATOM 7873 C C . THR C 3 220 ? 35.088 17.597 26.841 1.00 39.00 217 THR B C 1
ATOM 7874 O O . THR C 3 220 ? 34.856 16.667 27.612 1.00 43.19 217 THR B O 1
ATOM 7885 N N . LEU C 3 221 ? 34.162 18.131 26.054 1.00 33.19 218 LEU B N 1
ATOM 7886 C CA . LEU C 3 221 ? 32.814 17.595 25.988 1.00 41.54 218 LEU B CA 1
ATOM 7887 C C . LEU C 3 221 ? 32.817 16.116 25.556 1.00 31.80 218 LEU B C 1
ATOM 7888 O O . LEU C 3 221 ? 32.175 15.273 26.195 1.00 34.72 218 LEU B O 1
ATOM 7904 N N . ILE C 3 222 ? 33.534 15.814 24.475 1.00 34.38 219 ILE B N 1
ATOM 7905 C CA . ILE C 3 222 ? 33.606 14.441 23.966 1.00 30.66 219 ILE B CA 1
ATOM 7906 C C . ILE C 3 222 ? 34.495 13.565 24.885 1.00 29.74 219 ILE B C 1
ATOM 7907 O O . ILE C 3 222 ? 34.214 12.390 25.113 1.00 30.18 219 ILE B O 1
ATOM 7923 N N . MET C 3 223 ? 35.520 14.152 25.484 1.00 28.68 220 MET B N 1
ATOM 7924 C CA . MET C 3 223 ? 36.352 13.436 26.421 1.00 27.77 220 MET B CA 1
ATOM 7925 C C . MET C 3 223 ? 35.552 12.976 27.620 1.00 34.44 220 MET B C 1
ATOM 7926 O O . MET C 3 223 ? 35.795 11.930 28.158 1.00 31.94 220 MET B O 1
ATOM 7933 N N . GLN C 3 224 ? 34.592 13.772 28.038 1.00 32.09 221 GLN B N 1
ATOM 7934 C CA . GLN C 3 224 ? 33.763 13.378 29.159 1.00 31.21 221 GLN B CA 1
ATOM 7935 C C . GLN C 3 224 ? 32.915 12.157 28.796 1.00 34.33 221 GLN B C 1
ATOM 7936 O O . GLN C 3 224 ? 32.600 11.322 29.660 1.00 36.72 221 GLN B O 1
ATOM 7950 N N . LEU C 3 225 ? 32.535 12.068 27.527 1.00 33.47 222 LEU B N 1
ATOM 7951 C CA . LEU C 3 225 ? 31.722 10.944 27.051 1.00 31.49 222 LEU B CA 1
ATOM 7952 C C . LEU C 3 225 ? 32.576 9.679 27.042 1.00 28.39 222 LEU B C 1
ATOM 7953 O O . LEU C 3 225 ? 32.109 8.609 27.405 1.00 31.17 222 LEU B O 1
ATOM 7969 N N . LEU C 3 226 ? 33.829 9.792 26.603 1.00 30.90 223 LEU B N 1
ATOM 7970 C CA . LEU C 3 226 ? 34.746 8.651 26.701 1.00 30.01 223 LEU B CA 1
ATOM 7971 C C . LEU C 3 226 ? 34.874 8.181 28.143 1.00 38.85 223 LEU B C 1
ATOM 7972 O O . LEU C 3 226 ? 34.756 6.991 28.427 1.00 32.96 223 LEU B O 1
ATOM 7988 N N . ARG C 3 227 ? 35.084 9.123 29.060 1.00 30.42 224 ARG B N 1
ATOM 7989 C CA . ARG C 3 227 ? 35.171 8.779 30.473 1.00 34.94 224 ARG B CA 1
ATOM 7990 C C . ARG C 3 227 ? 33.874 8.173 30.975 1.00 35.14 224 ARG B C 1
ATOM 7991 O O . ARG C 3 227 ? 33.882 7.210 31.741 1.00 36.59 224 ARG B O 1
ATOM 8012 N N . ASP C 3 228 ? 32.746 8.724 30.536 1.00 35.22 225 ASP B N 1
ATOM 8013 C CA . ASP C 3 228 ? 31.459 8.185 30.937 1.00 37.54 225 ASP B CA 1
ATOM 8014 C C . ASP C 3 228 ? 31.331 6.716 30.516 1.00 30.30 225 ASP B C 1
ATOM 8015 O O . ASP C 3 228 ? 30.919 5.875 31.307 1.00 31.10 225 ASP B O 1
ATOM 8024 N N . ASN C 3 229 ? 31.695 6.415 29.275 1.00 30.03 226 ASN B N 1
ATOM 8025 C CA . ASN C 3 229 ? 31.595 5.049 28.784 1.00 29.07 226 ASN B CA 1
ATOM 8026 C C . ASN C 3 229 ? 32.550 4.113 29.519 1.00 28.10 226 ASN B C 1
ATOM 8027 O O . ASN C 3 229 ? 32.190 2.991 29.860 1.00 31.15 226 ASN B O 1
ATOM 8038 N N . LEU C 3 230 ? 33.759 4.594 29.776 1.00 33.85 227 LEU B N 1
ATOM 8039 C CA . LEU C 3 230 ? 34.738 3.789 30.504 1.00 28.41 227 LEU B CA 1
ATOM 8040 C C . LEU C 3 230 ? 34.206 3.469 31.896 1.00 39.21 227 LEU B C 1
ATOM 8041 O O . LEU C 3 230 ? 34.317 2.331 32.364 1.00 39.46 227 LEU B O 1
ATOM 8057 N N . THR C 3 231 ? 33.578 4.453 32.533 1.00 36.23 228 THR B N 1
ATOM 8058 C CA . THR C 3 231 ? 32.962 4.227 33.838 1.00 40.78 228 THR B CA 1
ATOM 8059 C C . THR C 3 231 ? 31.861 3.175 33.717 1.00 46.44 228 THR B C 1
ATOM 8060 O O . THR C 3 231 ? 31.805 2.199 34.482 1.00 46.77 228 THR B O 1
ATOM 8071 N N . LEU C 3 232 ? 30.998 3.364 32.728 1.00 40.45 229 LEU B N 1
ATOM 8072 C CA . LEU C 3 232 ? 29.929 2.409 32.445 1.00 38.28 229 LEU B CA 1
ATOM 8073 C C . LEU C 3 232 ? 30.463 0.984 32.282 1.00 38.99 229 LEU B C 1
ATOM 8074 O O . LEU C 3 232 ? 29.854 0.016 32.755 1.00 47.64 229 LEU B O 1
ATOM 8090 N N . TRP C 3 233 ? 31.626 0.873 31.652 1.00 34.55 230 TRP B N 1
ATOM 8091 C CA . TRP C 3 233 ? 32.206 -0.419 31.285 1.00 38.23 230 TRP B CA 1
ATOM 8092 C C . TRP C 3 233 ? 33.206 -1.018 32.278 1.00 52.49 230 TRP B C 1
ATOM 8093 O O . TRP C 3 233 ? 33.398 -2.234 32.295 1.00 52.78 230 TRP B O 1
ATOM 8114 N N . THR C 3 234 ? 33.884 -0.180 33.054 1.00 71.22 231 THR B N 1
ATOM 8115 C CA . THR C 3 234 ? 34.909 -0.677 33.971 1.00 77.54 231 THR B CA 1
ATOM 8116 C C . THR C 3 234 ? 34.289 -0.989 35.325 1.00 87.19 231 THR B C 1
ATOM 8117 O O . THR C 3 234 ? 34.958 -0.950 36.356 1.00 106.73 231 THR B O 1
ATOM 8128 N N . SER C 3 235 ? 32.995 -1.288 35.305 1.00 92.94 232 SER B N 1
ATOM 8129 C CA . SER C 3 235 ? 32.304 -1.852 36.453 1.00 123.35 232 SER B CA 1
ATOM 8130 C C . SER C 3 235 ? 31.961 -3.309 36.147 1.00 138.42 232 SER B C 1
ATOM 8131 O O . SER C 3 235 ? 31.739 -4.108 37.057 1.00 140.90 232 SER B O 1
ATOM 8139 N N . GLU C 3 236 ? 31.936 -3.640 34.854 1.00 149.27 233 GLU B N 1
ATOM 8140 C CA . GLU C 3 236 ? 31.600 -4.980 34.374 1.00 145.03 233 GLU B CA 1
ATOM 8141 C C . GLU C 3 236 ? 30.232 -5.431 34.880 1.00 143.58 233 GLU B C 1
ATOM 8142 O O . GLU C 3 236 ? 29.200 -5.050 34.324 1.00 128.93 233 GLU B O 1
ATOM 8154 N N . PHE D 1 1 ? 7.134 34.236 27.912 1.00 26.34 581 PHE C N 1
ATOM 8155 C CA . PHE D 1 1 ? 6.414 35.500 28.007 1.00 23.45 581 PHE C CA 1
ATOM 8156 C C . PHE D 1 1 ? 5.452 35.637 26.849 1.00 20.46 581 PHE C C 1
ATOM 8157 O O . PHE D 1 1 ? 5.776 35.251 25.722 1.00 23.68 581 PHE C O 1
ATOM 8173 N N . GLY D 1 2 ? 4.298 36.248 27.082 1.00 21.42 582 GLY C N 1
ATOM 8174 C CA . GLY D 1 2 ? 3.333 36.411 26.002 1.00 22.46 582 GLY C CA 1
ATOM 8175 C C . GLY D 1 2 ? 2.609 35.123 25.593 1.00 20.95 582 GLY C C 1
ATOM 8176 O O . GLY D 1 2 ? 2.118 34.990 24.470 1.00 21.50 582 GLY C O 1
ATOM 8180 N N . GLY D 1 3 ? 2.547 34.166 26.499 1.00 19.30 583 GLY C N 1
ATOM 8181 C CA . GLY D 1 3 ? 1.774 32.959 26.244 1.00 20.18 583 GLY C CA 1
ATOM 8182 C C . GLY D 1 3 ? 2.276 32.232 25.025 1.00 20.80 583 GLY C C 1
ATOM 8183 O O . GLY D 1 3 ? 3.480 32.010 24.870 1.00 21.27 583 GLY C O 1
ATOM 8187 N N . ILE D 1 4 ? 1.346 31.824 24.166 1.00 19.99 584 ILE C N 1
ATOM 8188 C CA . ILE D 1 4 ? 1.719 31.055 22.991 1.00 19.72 584 ILE C CA 1
ATOM 8189 C C . ILE D 1 4 ? 2.516 31.821 21.936 1.00 22.73 584 ILE C C 1
ATOM 8190 O O . ILE D 1 4 ? 2.970 31.236 20.945 1.00 23.60 584 ILE C O 1
ATOM 8206 N N . THR D 1 5 ? 2.713 33.121 22.143 1.00 21.19 585 THR C N 1
ATOM 8207 C CA . THR D 1 5 ? 3.568 33.910 21.255 1.00 23.91 585 THR C CA 1
ATOM 8208 C C . THR D 1 5 ? 5.042 33.919 21.686 1.00 25.25 585 THR C C 1
ATOM 8209 O O . THR D 1 5 ? 5.901 34.414 20.933 1.00 26.50 585 THR C O 1
ATOM 8220 N N . GLY D 1 6 ? 5.348 33.361 22.863 1.00 22.14 586 GLY C N 1
ATOM 8221 C CA . GLY D 1 6 ? 6.700 33.320 23.386 1.00 21.58 586 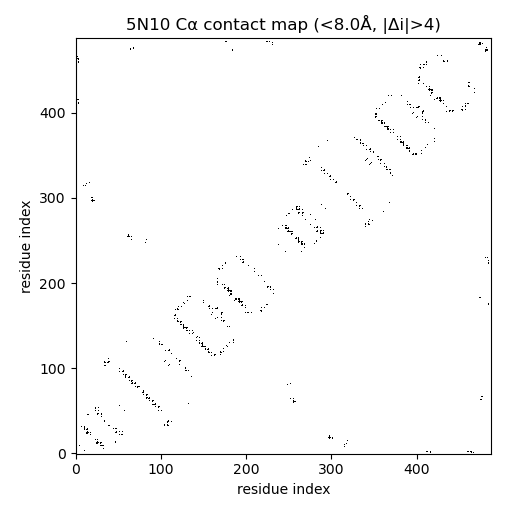GLY C CA 1
ATOM 8222 C C . GLY D 1 6 ? 7.312 31.927 23.475 1.00 20.93 586 GLY C C 1
ATOM 8223 O O . GLY D 1 6 ? 6.962 31.019 22.711 1.00 23.19 586 GLY C O 1
ATOM 8227 N N . GLU D 1 7 ? 8.243 31.772 24.408 1.00 23.52 587 GLU C N 1
ATOM 8228 C CA . GLU D 1 7 ? 8.948 30.504 24.585 1.00 25.95 587 GLU C CA 1
ATOM 8229 C C . GLU D 1 7 ? 8.088 29.521 25.352 1.00 26.01 587 GLU C C 1
ATOM 8230 O O . GLU D 1 7 ? 7.178 29.919 26.089 1.00 23.46 587 GLU C O 1
ATOM 8242 N N . ALA D 1 8 ? 8.383 28.232 25.186 1.00 26.93 588 ALA C N 1
ATOM 8243 C CA . ALA D 1 8 ? 7.488 27.180 25.687 1.00 25.50 588 ALA C CA 1
ATOM 8244 C C . ALA D 1 8 ? 7.303 27.213 27.208 1.00 23.29 588 ALA C C 1
ATOM 8245 O O . ALA D 1 8 ? 6.238 26.833 27.723 1.00 24.74 588 ALA C O 1
ATOM 8252 N N . GLU D 1 9 ? 8.332 27.662 27.926 1.00 26.76 589 GLU C N 1
ATOM 8253 C CA . GLU D 1 9 ? 8.289 27.824 29.382 1.00 29.03 589 GLU C CA 1
ATOM 8254 C C . GLU D 1 9 ? 7.073 28.646 29.873 1.00 29.59 589 GLU C C 1
ATOM 8255 O O . GLU D 1 9 ? 6.555 28.433 30.988 1.00 27.58 589 GLU C O 1
ATOM 8267 N N . GLY D 1 10 ? 6.607 29.557 29.018 1.00 22.57 590 GLY C N 1
ATOM 8268 C CA . GLY D 1 10 ? 5.492 30.441 29.329 1.00 23.63 590 GLY C CA 1
ATOM 8269 C C . GLY D 1 10 ? 4.169 30.051 28.691 1.00 19.84 590 GLY C C 1
ATOM 8270 O O . GLY D 1 10 ? 3.208 30.817 28.776 1.00 20.56 590 GLY C O 1
ATOM 8274 N N . PHE D 1 11 ? 4.073 28.902 28.036 1.00 20.49 591 PHE C N 1
ATOM 8275 C CA . PHE D 1 11 ? 2.775 28.519 27.495 1.00 16.55 591 PHE C CA 1
ATOM 8276 C C . PHE D 1 11 ? 1.838 28.164 28.647 1.00 19.10 591 PHE C C 1
ATOM 8277 O O . PHE D 1 11 ? 2.252 27.419 29.549 1.00 21.05 591 PHE C O 1
ATOM 8294 N N . PRO D 1 12 ? 0.564 28.562 28.575 1.00 18.20 592 PRO C N 1
ATOM 8295 C CA . PRO D 1 12 ? -0.431 28.149 29.564 1.00 19.01 592 PRO C CA 1
ATOM 8296 C C . PRO D 1 12 ? -0.790 26.680 29.357 1.00 19.41 592 PRO C C 1
ATOM 8297 O O . PRO D 1 12 ? -0.706 26.154 28.221 1.00 20.31 592 PRO C O 1
ATOM 8308 N N . ALA D 1 13 ? -1.183 25.994 30.433 1.00 16.81 593 ALA C N 1
ATOM 8309 C CA . ALA D 1 13 ? -1.458 24.576 30.365 1.00 16.68 593 ALA C CA 1
ATOM 8310 C C . ALA D 1 13 ? -2.844 24.303 29.849 1.00 19.95 593 ALA C C 1
ATOM 8311 O O . ALA D 1 13 ? -3.786 24.997 30.248 1.00 17.72 593 ALA C O 1
ATOM 8334 N N . VAL D 1 15 ? -5.409 20.585 28.718 1.00 18.98 595 VAL C N 1
ATOM 8335 C CA . VAL D 1 15 ? -5.500 19.124 28.779 1.00 16.78 595 VAL C CA 1
ATOM 8336 C C . VAL D 1 15 ? -6.412 18.494 27.743 1.00 27.59 595 VAL C C 1
ATOM 8337 O O . VAL D 1 15 ? -7.263 19.141 27.153 1.00 23.92 595 VAL C O 1
ATOM 8351 N N . PHE E 1 1 ? 11.568 42.455 30.374 1.00 32.89 581 PHE D N 1
ATOM 8352 C CA . PHE E 1 1 ? 10.404 42.025 31.144 1.00 40.42 581 PHE D CA 1
ATOM 8353 C C . PHE E 1 1 ? 10.627 42.240 32.632 1.00 49.77 581 PHE D C 1
ATOM 8354 O O . PHE E 1 1 ? 11.761 42.227 33.093 1.00 40.61 581 PHE D O 1
ATOM 8370 N N . GLY E 1 2 ? 9.537 42.436 33.371 1.00 37.98 582 GLY D N 1
ATOM 8371 C CA . GLY E 1 2 ? 9.601 42.724 34.791 1.00 56.05 582 GLY D CA 1
ATOM 8372 C C . GLY E 1 2 ? 9.765 44.158 35.302 1.00 52.60 582 GLY D C 1
ATOM 8373 O O . GLY E 1 2 ? 9.898 44.301 36.519 1.00 74.45 582 GLY D O 1
ATOM 8377 N N . GLY E 1 3 ? 9.777 45.220 34.480 1.00 64.33 583 GLY D N 1
ATOM 8378 C CA . GLY E 1 3 ? 9.738 45.223 33.019 1.00 71.73 583 GLY D CA 1
ATOM 8379 C C . GLY E 1 3 ? 11.152 45.257 32.445 1.00 87.62 583 GLY D C 1
ATOM 8380 O O . GLY E 1 3 ? 11.391 45.170 31.233 1.00 60.31 583 GLY D O 1
#

Secondary structure (DSSP, 8-state):
--HHHHHHHHHHHHHTT-HHHHHHHHHHHHTT-SPPPHHHHHHHHHHHHHHHHHHHHHHHHHHHHHHHS-TTT--HHHHHHHHHHHHHHHHHHHHHHHHHIIIIITTT--SHHHHHHHHHHHHHHHHHHHHH--HHHHHHHHHHHHHHHHHHHHHHHHHS-TT-HHHHHHHHHHHHIIIIIS--HHHHHHHHHHHHHHHHHTGGG--TTTHHHHHHHHHHHHHHHHHHH--/--TTT--HHHHHHHHHHHHHTT-HHHHHHHHHHHHHT-SPPPHHHHHHHHHHHHHHHHHHHHHHHHHHHHHHHPPS-HHHHHHHHHHHHHHHHHHHHHHHHHHHHIIIIIHHH--SHHHHHHHHHHHHHHHHHHHHH--HHHHHHHHHHHHHHHHHHHHHHHHHS-TT-TTHHHHHHHHHHIIIIIS--HHHHHHHHHHHHHHHHTTGGGS-HHHHHHHHHHHHHHHHHHHHHTT-/--GGGS-GGG----/---/----

Sequence (488 aa):
FPAVMDKSEELVQKAKLAEQAERYDDMAAAMKAVTEQGHHHELSNEERNNLLSSVAYKNVVGARRSSWRVISSIEQKTERNEKKQQMMGKEYREKIEAELQDDICNDDVLELLDKYLIPNATQPESKVFYLKMMKGDYFRYLSEVASGDDNKQTTVSSNSQQQAYQEAFEISSKKEMQPTHPIRLGLALNFSVFYYEILNSPEEKACSLAKTAFDEAIAELDDTLNEESYKDSSTLIMQLLRDNLTLWTSEQGSMMTTMDKSELVQKAKLAEQAERYDDMAAAMKKAVTEQGHELSNNNEERNNLLSSVAYKNVVGARRSSWRRVISSSIEQQKTERNEKKKQQMGKEYREKIEAELQDICNDDVLELLDDKYLIPNATQPESSSKVFYLKMMKGDYFRYLSSSSEVASGDNKQTTVSNSQQAYQQEEAFEEIISKKEMQPTHPIRLGLALNFSSVFYYEILNNSSPEEKACSSLAKTAFDEAIAELDTLNEESYKDSTLIMQLLRDNLTLWTSEFGGITGEAEGFPAVFGG

B-factor: mean 37.97, std 21.27, range [14.42, 193.02]

CATH classification: 1.20.190.20

InterPro domains:
  IPR000308 14-3-3 protein [PIRSF000868] (3-240)
  IPR000308 14-3-3 protein [PR00305] (37-66)
  IPR000308 14-3-3 protein [PR00305] (84-108)
  IPR000308 14-3-3 protein [PR00305] (115-137)
  IPR000308 14-3-3 protein [PR00305] (150-176)
  IPR000308 14-3-3 protein [PR00305] (177-203)
  IPR000308 14-3-3 protein [PR00305] (204-233)
  IPR000308 14-3-3 protein [PTHR18860] (6-234)
  IPR023409 14-3-3 protein, conserved site [PS00796] (43-53)
  IPR023409 14-3-3 protein, conserved site [PS00797] (213-232)
  IPR023410 14-3-3 domain [PF00244] (11-231)
  IPR023410 14-3-3 domain [SM00101] (5-244)
  IPR036815 14-3-3 domain superfamily [G3DSA:1.20.190.20] (1-242)
  IPR036815 14-3-3 domain superfamily [SSF48445] (3-233)

GO terms:
  GO:0005737 cytoplasm (C, IDA)
  GO:0042308 negative regulation of protein import into nucleus (P, IDA)
  GO:0140311 protein sequestering activity (F, IDA)
  GO:0005774 vacuolar membrane (C, EXP)
  GO:0045744 negative regulation of G protein-coupled receptor signaling pathway (P, IMP)
  GO:0005515 protein binding (F, IPI)
  GO:0005634 nucleus (C, IDA)
  GO:0005829 cytosol (C, IDA)
  GO:0005829 cytosol (C, TAS)
  GO:0042802 identical protein binding (F, IPI)
  GO:0004864 protein phosphatase inhibitor activity (F, IDA)
  GO:0045944 positive regulation of transcription by RNA polymerase II (P, IDA)
  GO:0045296 cadherin binding (F, HDA)
  GO:0050815 phosphoserine residue binding (F, IPI)
  GO:0051219 phosphoprotein binding (F, IPI)
  GO:0042826 histone deacetylase binding (F, IPI)
  GO:0019899 enzyme binding (F, IPI)
  GO:0004860 protein kinase inhibitor activity (F, IDA)
  GO:0048471 perinuclear region of cytoplasm (C, IDA)
  GO:0070062 extracellular exosome (C, HDA)

Solvent-accessible surface area: 24918 Å² total